Protein AF-A0A7C3GYA0-F1 (afdb_monomer_lite)

Radius of gyration: 95.68 Å; chains: 1; bounding box: 170×46×272 Å

Secondary structure (DSSP, 8-state):
-PPPPP-B-TTSPBP-SS-SSS-TTT-S-TTPPTT--B-TTSPBP-SS-SSS-TTT-S-TT--TTSPB-TTSPBP-SS-SSS-TTT-S-TTPPTT--B-TTSPBP-SS-SSS-TTT-S-TTPPTT--B-TTSPBP-SS-SSS-TTT-S-TTPPTT--B-TTSPBP-SS-SSS-TTT-S-TTPPTT--B-TTSPBP-SS-SSS-TTT-S-TTPPTT--B-TTSPBP-SS-SSS-TTT-S-TTPPTTS-B-TTSPBP-SS-SSS-TTT-S-TTPPTT--B-TTSPBP-SS-SSS-TTT-S-TTPPTT--B-TTSPBP-SS-SSS-TTT-S-TT--TT----TTSPPP-SS-SSS-TTT-S-TT--TTS-B-TTSPBP-SS-SSS-TTT-S-TT--TTS-B-TTSPBPPPPEEETT--B-TTS-PBPHHHHHHHHHHHHHHHT-TT--EEEEE---SSS-HHHHHHHHHHHHHHHHHHHHHTT--TTTEEEEE-TTSS-SS-TTSHHHHHHHS-EEEEE--

pLDDT: mean 86.92, std 6.88, range [39.22, 95.94]

Structure (mmCIF, N/CA/C/O backbone):
data_AF-A0A7C3GYA0-F1
#
_entry.id   AF-A0A7C3GYA0-F1
#
loop_
_atom_site.group_PDB
_atom_site.id
_atom_site.type_symbol
_atom_site.label_atom_id
_atom_site.label_alt_id
_atom_site.label_comp_id
_atom_site.label_asym_id
_atom_site.label_entity_id
_atom_site.label_seq_id
_atom_site.pdbx_PDB_ins_code
_atom_site.Cartn_x
_atom_site.Cartn_y
_atom_site.Cartn_z
_atom_site.occupancy
_atom_site.B_iso_or_equiv
_atom_site.auth_seq_id
_atom_site.auth_comp_id
_atom_site.auth_asym_id
_atom_site.auth_atom_id
_atom_site.pdbx_PDB_model_num
ATOM 1 N N . MET A 1 1 ? -95.345 17.953 153.639 1.00 39.22 1 MET A N 1
ATOM 2 C CA . MET A 1 1 ? -95.353 17.148 152.401 1.00 39.22 1 MET A CA 1
ATOM 3 C C . MET A 1 1 ? -94.474 15.939 152.676 1.00 39.22 1 MET A C 1
ATOM 5 O O . MET A 1 1 ? -93.405 16.115 153.238 1.00 39.22 1 MET A O 1
ATOM 9 N N . THR A 1 2 ? -95.027 14.746 152.496 1.00 40.94 2 THR A N 1
ATOM 10 C CA . THR A 1 2 ? -94.590 13.442 153.037 1.00 40.94 2 THR A CA 1
ATOM 11 C C . THR A 1 2 ? -93.128 13.073 152.721 1.00 40.94 2 THR A C 1
ATOM 13 O O . THR A 1 2 ? -92.756 13.173 151.554 1.00 40.94 2 THR A O 1
ATOM 16 N N . PRO A 1 3 ? -92.308 12.620 153.697 1.00 47.47 3 PRO A N 1
ATOM 17 C CA . PRO A 1 3 ? -90.953 12.137 153.436 1.00 47.47 3 PRO A CA 1
ATOM 18 C C . PRO A 1 3 ? -90.963 10.678 152.952 1.00 47.47 3 PRO A C 1
ATOM 20 O O . PRO A 1 3 ? -91.630 9.827 153.540 1.00 47.47 3 PRO A O 1
ATOM 23 N N . VAL A 1 4 ? -90.221 10.417 151.873 1.00 52.12 4 VAL A N 1
ATOM 24 C CA . VAL A 1 4 ? -89.921 9.082 151.333 1.00 52.12 4 VAL A CA 1
ATOM 25 C C . VAL A 1 4 ? -88.913 8.421 152.277 1.00 52.12 4 VAL A C 1
ATOM 27 O O . VAL A 1 4 ? -87.860 8.996 152.543 1.00 52.12 4 VAL A O 1
ATOM 30 N N . GLY A 1 5 ? -89.260 7.267 152.850 1.00 48.97 5 GLY A N 1
ATOM 31 C CA . GLY A 1 5 ? -88.381 6.535 153.764 1.00 48.97 5 GLY A CA 1
ATOM 32 C C . GLY A 1 5 ? -87.202 5.923 153.011 1.00 48.97 5 GLY A C 1
ATOM 33 O O . GLY A 1 5 ? -87.425 5.212 152.033 1.00 48.97 5 GLY A O 1
ATOM 34 N N . SER A 1 6 ? -85.968 6.194 153.446 1.00 57.19 6 SER A N 1
ATOM 35 C CA . SER A 1 6 ? -84.802 5.474 152.933 1.00 57.19 6 SER A CA 1
ATOM 36 C C . SER A 1 6 ? -84.812 4.039 153.462 1.00 57.19 6 SER A C 1
ATOM 38 O O . SER A 1 6 ? -85.074 3.794 154.644 1.00 57.19 6 SER A O 1
ATOM 40 N N . VAL A 1 7 ? -84.569 3.091 152.556 1.00 60.12 7 VAL A N 1
ATOM 41 C CA . VAL A 1 7 ? -84.383 1.674 152.874 1.00 60.12 7 VAL A CA 1
ATOM 42 C C . VAL A 1 7 ? -82.932 1.531 153.312 1.00 60.12 7 VAL A C 1
ATOM 44 O O . VAL A 1 7 ? -82.023 1.559 152.493 1.00 60.12 7 VAL A O 1
ATOM 47 N N . VAL A 1 8 ? -82.721 1.493 154.621 1.00 63.50 8 VAL A N 1
ATOM 48 C CA . VAL A 1 8 ? -81.416 1.230 155.235 1.00 63.50 8 VAL A CA 1
ATOM 49 C C . VAL A 1 8 ? -81.397 -0.197 155.765 1.00 63.50 8 VAL A C 1
ATOM 51 O O . VAL A 1 8 ? -82.449 -0.737 156.126 1.00 63.50 8 VAL A O 1
ATOM 54 N N . ASP A 1 9 ? -80.219 -0.813 155.804 1.00 64.31 9 ASP A N 1
ATOM 55 C CA . ASP A 1 9 ? -80.052 -2.140 156.392 1.00 64.31 9 ASP A CA 1
ATOM 56 C C . ASP A 1 9 ? -80.355 -2.143 157.909 1.00 64.31 9 ASP A C 1
ATOM 58 O O . ASP A 1 9 ? -80.617 -1.107 158.528 1.00 64.31 9 ASP A O 1
ATOM 62 N N . ALA A 1 10 ? -80.334 -3.321 158.544 1.00 61.09 10 ALA A N 1
ATOM 63 C CA . ALA A 1 10 ? -80.715 -3.494 159.952 1.00 61.09 10 ALA A CA 1
ATOM 64 C C . ALA A 1 10 ? -79.855 -2.696 160.963 1.00 61.09 10 ALA A C 1
ATOM 66 O O . ALA A 1 10 ? -80.179 -2.685 162.154 1.00 61.09 10 ALA A O 1
ATOM 67 N N . ILE A 1 11 ? -78.780 -2.040 160.510 1.00 62.00 11 ILE A N 1
ATOM 68 C CA . ILE A 1 11 ? -77.845 -1.246 161.317 1.00 62.00 11 ILE A CA 1
ATOM 69 C C . ILE A 1 11 ? -77.802 0.230 160.861 1.00 62.00 11 ILE A C 1
ATOM 71 O O . ILE A 1 11 ? -77.197 1.060 161.541 1.00 62.00 11 ILE A O 1
ATOM 75 N N . GLY A 1 12 ? -78.513 0.585 159.783 1.00 57.81 12 GLY A N 1
ATOM 76 C CA . GLY A 1 12 ? -78.711 1.958 159.321 1.00 57.81 12 GLY A CA 1
ATOM 77 C C . GLY A 1 12 ? -77.831 2.409 158.146 1.00 57.81 12 GLY A C 1
ATOM 78 O O . GLY A 1 12 ? -77.773 3.616 157.909 1.00 57.81 12 GLY A O 1
ATOM 79 N N . CYS A 1 13 ? -77.162 1.503 157.420 1.00 68.00 13 CYS A N 1
ATOM 80 C CA . CYS A 1 13 ? -76.333 1.826 156.245 1.00 68.00 13 CYS A CA 1
ATOM 81 C C . CYS A 1 13 ? -77.108 1.699 154.915 1.00 68.00 13 CYS A C 1
ATOM 83 O O . CYS A 1 13 ? -78.052 0.914 154.810 1.00 68.00 13 CYS A O 1
ATOM 85 N N . GLU A 1 14 ? -76.736 2.510 153.912 1.00 74.94 14 GLU A N 1
ATOM 86 C CA . GLU A 1 14 ? -77.296 2.444 152.548 1.00 74.94 14 GLU A CA 1
ATOM 87 C C . GLU A 1 14 ? -76.790 1.182 151.829 1.00 74.94 14 GLU A C 1
ATOM 89 O O . GLU A 1 14 ? -75.625 0.819 151.988 1.00 74.94 14 GLU A O 1
ATOM 94 N N . LEU A 1 15 ? -77.674 0.512 151.084 1.00 77.06 15 LEU A N 1
ATOM 95 C CA . LEU A 1 15 ? -77.364 -0.724 150.360 1.00 77.06 15 LEU A CA 1
ATOM 96 C C . LEU A 1 15 ? -76.560 -0.436 149.081 1.00 77.06 15 LEU A C 1
ATOM 98 O O . LEU A 1 15 ? -76.790 0.572 148.409 1.00 77.06 15 LEU A O 1
ATOM 102 N N . ASP A 1 16 ? -75.630 -1.340 148.796 1.00 81.12 16 ASP A N 1
ATOM 103 C CA . ASP A 1 16 ? -74.846 -1.473 147.566 1.00 81.12 16 ASP A CA 1
ATOM 104 C C . ASP A 1 16 ? -74.993 -2.949 147.154 1.00 81.12 16 ASP A C 1
ATOM 106 O O . ASP A 1 16 ? -74.522 -3.856 147.853 1.00 81.12 16 ASP A O 1
ATOM 110 N N . SER A 1 17 ? -75.816 -3.190 146.136 1.00 83.88 17 SER A N 1
ATOM 111 C CA . SER A 1 17 ? -76.341 -4.507 145.782 1.00 83.88 17 SER A CA 1
ATOM 112 C C . SER A 1 17 ? -75.333 -5.339 144.995 1.00 83.88 17 SER A C 1
ATOM 114 O O . SER A 1 17 ? -75.202 -6.540 145.262 1.00 83.88 17 SER A O 1
ATOM 116 N N . ASP A 1 18 ? -74.599 -4.734 144.067 1.00 77.81 18 ASP A N 1
ATOM 117 C CA . ASP A 1 18 ? -73.595 -5.412 143.242 1.00 77.81 18 ASP A CA 1
ATOM 118 C C . ASP A 1 18 ? -72.164 -5.280 143.799 1.00 77.81 18 ASP A C 1
ATOM 120 O O . ASP A 1 18 ? -71.274 -6.035 143.397 1.00 77.81 18 ASP A O 1
ATOM 124 N N . HIS A 1 19 ? -71.996 -4.496 144.870 1.00 82.50 19 HIS A N 1
ATOM 125 C CA . HIS A 1 19 ? -70.754 -4.313 145.621 1.00 82.50 19 HIS A CA 1
ATOM 126 C C . HIS A 1 19 ? -69.644 -3.675 144.779 1.00 82.50 19 HIS A C 1
ATOM 128 O O . HIS A 1 19 ? -68.459 -3.949 145.015 1.00 82.50 19 HIS A O 1
ATOM 134 N N . ASP A 1 20 ? -70.013 -2.836 143.812 1.00 77.75 20 ASP A N 1
ATOM 135 C CA . ASP A 1 20 ? -69.077 -2.079 142.980 1.00 77.75 20 ASP A CA 1
ATOM 136 C C . ASP A 1 20 ? -68.497 -0.843 143.711 1.00 77.75 20 ASP A C 1
ATOM 138 O O . ASP A 1 20 ? -67.542 -0.205 143.254 1.00 77.75 20 ASP A O 1
ATOM 142 N N . GLY A 1 21 ? -69.013 -0.547 144.911 1.00 81.38 21 GLY A N 1
ATOM 143 C CA . GLY A 1 21 ? -68.607 0.574 145.749 1.00 81.38 21 GLY A CA 1
ATOM 144 C C . GLY A 1 21 ? -69.458 1.834 145.562 1.00 81.38 21 GLY A C 1
ATOM 145 O O . GLY A 1 21 ? -69.169 2.855 146.207 1.00 81.38 21 GLY A O 1
ATOM 146 N N . VAL A 1 22 ? -70.498 1.788 144.727 1.00 83.25 22 VAL A N 1
ATOM 147 C CA . VAL A 1 22 ? -71.489 2.839 144.502 1.00 83.25 22 VAL A CA 1
ATOM 148 C C . VAL A 1 22 ? -72.838 2.380 145.058 1.00 83.25 22 VAL A C 1
ATOM 150 O O . VAL A 1 22 ? -73.457 1.436 144.605 1.00 83.25 22 VAL A O 1
ATOM 153 N N . VAL A 1 23 ? -73.348 3.091 146.067 1.00 84.31 23 VAL A N 1
ATOM 154 C CA . VAL A 1 23 ? -74.652 2.752 146.667 1.00 84.31 23 VAL A CA 1
ATOM 155 C C . VAL A 1 23 ? -75.785 2.808 145.635 1.00 84.31 23 VAL A C 1
ATOM 157 O O . VAL A 1 23 ? -75.855 3.765 144.858 1.00 84.31 23 VAL A O 1
ATOM 160 N N . ASP A 1 24 ? -76.747 1.885 145.731 1.00 82.06 24 ASP A N 1
ATOM 161 C CA . ASP A 1 24 ? -77.807 1.628 144.733 1.00 82.06 24 ASP A CA 1
ATOM 162 C C . ASP A 1 24 ? -78.558 2.884 144.257 1.00 82.06 24 ASP A C 1
ATOM 164 O O . ASP A 1 24 ? -79.064 2.965 143.142 1.00 82.06 24 ASP A O 1
ATOM 168 N N . ARG A 1 25 ? -78.695 3.900 145.119 1.00 82.06 25 ARG A N 1
ATOM 169 C CA . ARG A 1 25 ? -79.402 5.148 144.770 1.00 82.06 25 ARG A CA 1
ATOM 170 C C . ARG A 1 25 ? -78.612 6.082 143.846 1.00 82.06 25 ARG A C 1
ATOM 172 O O . ARG A 1 25 ? -79.187 7.048 143.342 1.00 82.06 25 ARG A O 1
ATOM 179 N N . LEU A 1 26 ? -77.297 5.903 143.752 1.00 80.69 26 LEU A N 1
ATOM 180 C CA . LEU A 1 26 ? -76.388 6.671 142.895 1.00 80.69 26 LEU A CA 1
ATOM 181 C C . LEU A 1 26 ? -75.861 5.843 141.726 1.00 80.69 26 LEU A C 1
ATOM 183 O O . LEU A 1 26 ? -75.357 6.436 140.771 1.00 80.69 26 LEU A O 1
ATOM 187 N N . ASP A 1 27 ? -75.999 4.528 141.815 1.00 82.50 27 ASP A N 1
ATOM 188 C CA . ASP A 1 27 ? -75.565 3.595 140.801 1.00 82.50 27 ASP A CA 1
ATOM 189 C C . ASP A 1 27 ? -76.513 3.602 139.586 1.00 82.50 27 ASP A C 1
ATOM 191 O O . ASP A 1 27 ? -77.741 3.515 139.700 1.00 82.50 27 ASP A O 1
ATOM 195 N N . GLN A 1 28 ? -75.932 3.819 138.406 1.00 86.69 28 GLN A N 1
ATOM 196 C CA . GLN A 1 28 ? -76.611 3.810 137.108 1.00 86.69 28 GLN A CA 1
ATOM 197 C C . GLN A 1 28 ? -76.416 2.483 136.366 1.00 86.69 28 GLN A C 1
ATOM 199 O O . GLN A 1 28 ? -77.082 2.269 135.350 1.00 86.69 28 GLN A O 1
ATOM 204 N N . CYS A 1 29 ? -75.552 1.610 136.878 1.00 82.81 29 CYS A N 1
ATOM 205 C CA . CYS A 1 29 ? -75.216 0.305 136.342 1.00 82.81 29 CYS A CA 1
ATOM 206 C C . CYS A 1 29 ? -75.352 -0.770 137.446 1.00 82.81 29 CYS A C 1
ATOM 208 O O . CYS A 1 29 ? -74.366 -1.389 137.810 1.00 82.81 29 CYS A O 1
ATOM 210 N N . PRO A 1 30 ? -76.590 -1.067 137.900 1.00 78.19 30 PRO A N 1
ATOM 211 C CA . PRO A 1 30 ? -76.888 -1.884 139.093 1.00 78.19 30 PRO A CA 1
ATOM 212 C C . PRO A 1 30 ? -76.567 -3.386 138.992 1.00 78.19 30 PRO A C 1
ATOM 214 O O . PRO A 1 30 ? -77.012 -4.177 139.827 1.00 78.19 30 PRO A O 1
ATOM 217 N N . GLU A 1 31 ? -75.893 -3.804 137.923 1.00 82.44 31 GLU A N 1
ATOM 218 C CA . GLU A 1 31 ? -75.499 -5.192 137.671 1.00 82.44 31 GLU A CA 1
ATOM 219 C C . GLU A 1 31 ? -74.035 -5.264 137.215 1.00 82.44 31 GLU A C 1
ATOM 221 O O . GLU A 1 31 ? -73.689 -6.047 136.324 1.00 82.44 31 GLU A O 1
ATOM 226 N N . THR A 1 32 ? -73.166 -4.435 137.789 1.00 80.88 32 THR A N 1
ATOM 227 C CA . THR A 1 32 ? -71.765 -4.398 137.383 1.00 80.88 32 THR A CA 1
ATOM 228 C C . THR A 1 32 ? -71.003 -5.611 137.906 1.00 80.88 32 THR A C 1
ATOM 230 O O . THR A 1 32 ? -71.251 -6.138 138.996 1.00 80.88 32 THR A O 1
ATOM 233 N N . ALA A 1 33 ? -70.091 -6.136 137.081 1.00 76.81 33 ALA A N 1
ATOM 234 C CA . ALA A 1 33 ? -69.331 -7.317 137.441 1.00 76.81 33 ALA A CA 1
ATOM 235 C C . ALA A 1 33 ? -68.474 -7.038 138.683 1.00 76.81 33 ALA A C 1
ATOM 237 O O . ALA A 1 33 ? -67.756 -6.042 138.774 1.00 76.81 33 ALA A O 1
ATOM 238 N N . LYS A 1 34 ? -68.527 -7.963 139.645 1.00 69.06 34 LYS A N 1
ATOM 239 C CA . LYS A 1 34 ? -67.752 -7.876 140.882 1.00 69.06 34 LYS A CA 1
ATOM 240 C C . LYS A 1 34 ? -66.260 -7.680 140.570 1.00 69.06 34 LYS A C 1
ATOM 242 O O . LYS A 1 34 ? -65.686 -8.487 139.842 1.00 69.06 34 LYS A O 1
ATOM 247 N N . ASP A 1 35 ? -65.657 -6.654 141.174 1.00 71.94 35 ASP A N 1
ATOM 248 C CA . ASP A 1 35 ? -64.262 -6.210 140.994 1.00 71.94 35 ASP A CA 1
ATOM 249 C C . ASP A 1 35 ? -63.952 -5.457 139.674 1.00 71.94 35 ASP A C 1
ATOM 251 O O . ASP A 1 35 ? -62.779 -5.206 139.380 1.00 71.94 35 ASP A O 1
ATOM 255 N N . ALA A 1 36 ? -64.960 -5.058 138.888 1.00 75.69 36 ALA A N 1
ATOM 256 C CA . ALA A 1 36 ? -64.745 -4.221 137.708 1.00 75.69 36 ALA A CA 1
ATOM 257 C C . ALA A 1 36 ? -64.324 -2.785 138.076 1.00 75.69 36 ALA A C 1
ATOM 259 O O . ALA A 1 36 ? -64.724 -2.224 139.099 1.00 75.69 36 ALA A O 1
ATOM 260 N N . TYR A 1 37 ? -63.498 -2.166 137.225 1.00 81.50 37 TYR A N 1
ATOM 261 C CA . TYR A 1 37 ? -63.149 -0.755 137.373 1.00 81.50 37 TYR A CA 1
ATOM 262 C C . TYR A 1 37 ? -64.281 0.111 136.832 1.00 81.50 37 TYR A C 1
ATOM 264 O O . TYR A 1 37 ? -64.432 0.270 135.619 1.00 81.50 37 TYR A O 1
ATOM 272 N N . VAL A 1 38 ? -65.046 0.679 137.758 1.00 82.81 38 VAL A N 1
ATOM 273 C CA . VAL A 1 38 ? -66.218 1.496 137.456 1.00 82.81 38 VAL A CA 1
ATOM 274 C C . VAL A 1 38 ? -65.944 2.992 137.561 1.00 82.81 38 VAL A C 1
ATOM 276 O O . VAL A 1 38 ? -65.070 3.453 138.306 1.00 82.81 38 VAL A O 1
ATOM 279 N N . ASP A 1 39 ? -66.698 3.778 136.798 1.00 82.88 39 ASP A N 1
ATOM 280 C CA . ASP A 1 39 ? -66.742 5.225 136.947 1.00 82.88 39 ASP A CA 1
ATOM 281 C C . ASP A 1 39 ? -67.539 5.642 138.203 1.00 82.88 39 ASP A C 1
ATOM 283 O O . ASP A 1 39 ? -68.047 4.832 138.973 1.00 82.88 39 ASP A O 1
ATOM 287 N N . ARG A 1 40 ? -67.673 6.953 138.447 1.00 83.31 40 ARG A N 1
ATOM 288 C CA . ARG A 1 40 ? -68.395 7.465 139.634 1.00 83.31 40 ARG A CA 1
ATOM 289 C C . ARG A 1 40 ? -69.898 7.148 139.655 1.00 83.31 40 ARG A C 1
ATOM 291 O O . ARG A 1 40 ? -70.563 7.542 140.613 1.00 83.31 40 ARG A O 1
ATOM 298 N N . ARG A 1 41 ? -70.437 6.568 138.585 1.00 85.44 41 ARG A N 1
ATOM 299 C CA . ARG A 1 41 ? -71.841 6.187 138.419 1.00 85.44 41 ARG A CA 1
ATOM 300 C C . ARG A 1 41 ? -72.024 4.668 138.467 1.00 85.44 41 ARG A C 1
ATOM 302 O O . ARG A 1 41 ? -73.143 4.243 138.226 1.00 85.44 41 ARG A O 1
ATOM 309 N N . GLY A 1 42 ? -70.962 3.908 138.737 1.00 83.19 42 GLY A N 1
ATOM 310 C CA . GLY A 1 42 ? -70.987 2.449 138.811 1.00 83.19 42 GLY A CA 1
ATOM 311 C C . GLY A 1 42 ? -70.799 1.737 137.470 1.00 83.19 42 GLY A C 1
ATOM 312 O O . GLY A 1 42 ? -70.854 0.524 137.404 1.00 83.19 42 GLY A O 1
ATOM 313 N N . CYS A 1 43 ? -70.533 2.446 136.364 1.00 84.38 43 CYS A N 1
ATOM 314 C CA . CYS A 1 43 ? -70.435 1.808 135.042 1.00 84.38 43 CYS A CA 1
ATOM 315 C C . CYS A 1 43 ? -68.992 1.455 134.657 1.00 84.38 43 CYS A C 1
ATOM 317 O O . CYS A 1 43 ? -68.088 2.271 134.859 1.00 84.38 43 CYS A O 1
ATOM 319 N N . GLU A 1 44 ? -68.782 0.278 134.054 1.00 85.81 44 GLU A N 1
ATOM 320 C CA . GLU A 1 44 ? -67.466 -0.149 133.560 1.00 85.81 44 GLU A CA 1
ATOM 321 C C . GLU A 1 44 ? -66.888 0.831 132.535 1.00 85.81 44 GLU A C 1
ATOM 323 O O . GLU A 1 44 ? -67.595 1.388 131.693 1.00 85.81 44 GLU A O 1
ATOM 328 N N . LEU A 1 45 ? -65.577 1.045 132.626 1.00 86.25 45 LEU A N 1
ATOM 329 C CA . LEU A 1 45 ? -64.858 1.910 131.702 1.00 86.25 45 LEU A CA 1
ATOM 330 C C . LEU A 1 45 ? -64.671 1.223 130.342 1.00 86.25 45 LEU A C 1
ATOM 332 O O . LEU A 1 45 ? -64.407 0.023 130.277 1.00 86.25 45 LEU A O 1
ATOM 336 N N . ASP A 1 46 ? -64.706 2.031 129.292 1.00 83.88 46 ASP A N 1
ATOM 337 C CA . ASP A 1 46 ? -64.316 1.742 127.910 1.00 83.88 46 ASP A CA 1
ATOM 338 C C . ASP A 1 46 ? -63.219 2.772 127.575 1.00 83.88 46 ASP A C 1
ATOM 340 O O . ASP A 1 46 ? -63.448 3.979 127.727 1.00 83.88 46 ASP A O 1
ATOM 344 N N . PHE A 1 47 ? -61.982 2.314 127.338 1.00 87.25 47 PHE A N 1
ATOM 345 C CA . PHE A 1 47 ? -60.822 3.213 127.268 1.00 87.25 47 PHE A CA 1
ATOM 346 C C . PHE A 1 47 ? -60.572 3.801 125.884 1.00 87.25 47 PHE A C 1
ATOM 348 O O . PHE A 1 47 ? -60.121 4.949 125.820 1.00 87.25 47 PHE A O 1
ATOM 355 N N . ASP A 1 48 ? -60.811 3.043 124.823 1.00 81.69 48 ASP A N 1
ATOM 356 C CA . ASP A 1 48 ? -60.645 3.481 123.437 1.00 81.69 48 ASP A CA 1
ATOM 357 C C . ASP A 1 48 ? -61.967 3.922 122.791 1.00 81.69 48 ASP A C 1
ATOM 359 O O . ASP A 1 48 ? -61.942 4.590 121.758 1.00 81.69 48 ASP A O 1
ATOM 363 N N . GLY A 1 49 ? -63.099 3.715 123.469 1.00 84.94 49 GLY A N 1
ATOM 364 C CA . GLY A 1 49 ? -64.392 4.277 123.090 1.00 84.94 49 GLY A CA 1
ATOM 365 C C . GLY A 1 49 ? -65.068 3.518 121.954 1.00 84.94 49 GLY A C 1
ATOM 366 O O . GLY A 1 49 ? -65.978 4.063 121.322 1.00 84.94 49 GLY A O 1
ATOM 367 N N . ASP A 1 50 ? -64.633 2.286 121.686 1.00 82.69 50 ASP A N 1
ATOM 368 C CA . ASP A 1 50 ? -65.117 1.452 120.586 1.00 82.69 50 ASP A CA 1
ATOM 369 C C . ASP A 1 50 ? -66.483 0.793 120.876 1.00 82.69 50 ASP A C 1
ATOM 371 O O . ASP A 1 50 ? -67.119 0.190 120.002 1.00 82.69 50 ASP A O 1
ATOM 375 N N . GLY A 1 51 ? -66.989 0.981 122.100 1.00 85.50 51 GLY A N 1
ATOM 376 C CA . GLY A 1 51 ? -68.258 0.455 122.576 1.00 85.50 51 GLY A CA 1
ATOM 377 C C . GLY A 1 51 ? -68.153 -0.906 123.263 1.00 85.50 51 GLY A C 1
ATOM 378 O O . GLY A 1 51 ? -69.192 -1.440 123.676 1.00 85.50 51 GLY A O 1
ATOM 379 N N . VAL A 1 52 ? -66.951 -1.464 123.417 1.00 86.50 52 VAL A N 1
ATOM 380 C CA . VAL A 1 52 ? -66.659 -2.678 124.179 1.00 86.50 52 VAL A CA 1
ATOM 381 C C . VAL A 1 52 ? -65.967 -2.286 125.483 1.00 86.50 52 VAL A C 1
ATOM 383 O O . VAL A 1 52 ? -64.902 -1.691 125.527 1.00 86.50 52 VAL A O 1
ATOM 386 N N . VAL A 1 53 ? -66.592 -2.625 126.612 1.00 86.06 53 VAL A N 1
ATOM 387 C CA . VAL A 1 53 ? -66.003 -2.327 127.925 1.00 86.06 53 VAL A CA 1
ATOM 388 C C . VAL A 1 53 ? -64.681 -3.072 128.106 1.00 86.06 53 VAL A C 1
ATOM 390 O O . VAL A 1 53 ? -64.544 -4.228 127.704 1.00 86.06 53 VAL A O 1
ATOM 393 N N . ASN A 1 54 ? -63.734 -2.450 128.808 1.00 83.12 54 ASN A N 1
ATOM 394 C CA . ASN A 1 54 ? -62.359 -2.943 128.959 1.00 83.12 54 ASN A CA 1
ATOM 395 C C . ASN A 1 54 ? -62.246 -4.384 129.497 1.00 83.12 54 ASN A C 1
ATOM 397 O O . ASN A 1 54 ? -61.229 -5.045 129.310 1.00 83.12 54 ASN A O 1
ATOM 401 N N . SER A 1 55 ? -63.249 -4.870 130.237 1.00 81.88 55 SER A N 1
ATOM 402 C CA . SER A 1 55 ? -63.267 -6.242 130.762 1.00 81.88 55 SER A CA 1
ATOM 403 C C . SER A 1 55 ? -63.527 -7.303 129.681 1.00 81.88 55 SER A C 1
ATOM 405 O O . SER A 1 55 ? -63.201 -8.477 129.880 1.00 81.88 55 SER A O 1
ATOM 407 N N . GLN A 1 56 ? -64.116 -6.899 128.554 1.00 84.38 56 GLN A N 1
ATOM 408 C CA . GLN A 1 56 ? -64.500 -7.745 127.419 1.00 84.38 56 GLN A CA 1
ATOM 409 C C . GLN A 1 56 ? -63.691 -7.439 126.156 1.00 84.38 56 GLN A C 1
ATOM 411 O O . GLN A 1 56 ? -63.700 -8.239 125.219 1.00 84.38 56 GLN A O 1
ATOM 416 N N . ASP A 1 57 ? -62.982 -6.319 126.159 1.00 86.75 57 ASP A N 1
ATOM 417 C CA . ASP A 1 57 ? -62.170 -5.856 125.054 1.00 86.75 57 ASP A CA 1
ATOM 418 C C . ASP A 1 57 ? -60.798 -6.563 125.011 1.00 86.75 57 ASP A C 1
ATOM 420 O O . ASP A 1 57 ? -60.008 -6.552 125.961 1.00 86.75 57 ASP A O 1
ATOM 424 N N . LEU A 1 58 ? -60.532 -7.246 123.895 1.00 89.75 58 LEU A N 1
ATOM 425 C CA . LEU A 1 58 ? -59.263 -7.920 123.604 1.00 89.75 58 LEU A CA 1
ATOM 426 C C . LEU A 1 58 ? -58.293 -7.036 122.813 1.00 89.75 58 LEU A C 1
ATOM 428 O O . LEU A 1 58 ? -57.124 -7.408 122.660 1.00 89.75 58 LEU A O 1
ATOM 432 N N . CYS A 1 59 ? -58.768 -5.902 122.315 1.00 86.75 59 CYS A N 1
ATOM 433 C CA . CYS A 1 59 ? -58.073 -4.976 121.444 1.00 86.75 59 CYS A CA 1
ATOM 434 C C . CYS A 1 59 ? -58.182 -3.539 122.002 1.00 86.75 59 CYS A C 1
ATOM 436 O O . CYS A 1 59 ? -58.686 -2.673 121.303 1.00 86.75 59 CYS A O 1
ATOM 438 N N . PRO A 1 60 ? -57.569 -3.257 123.177 1.00 81.62 60 PRO A N 1
ATOM 439 C CA . PRO A 1 60 ? -57.774 -2.044 123.999 1.00 81.62 60 PRO A CA 1
ATOM 440 C C . PRO A 1 60 ? -57.278 -0.712 123.413 1.00 81.62 60 PRO A C 1
ATOM 442 O O . PRO A 1 60 ? -57.091 0.271 124.141 1.00 81.62 60 PRO A O 1
ATOM 445 N N . HIS A 1 61 ? -56.924 -0.713 122.131 1.00 84.38 61 HIS A N 1
ATOM 446 C CA . HIS A 1 61 ? -56.333 0.395 121.390 1.00 84.38 61 HIS A CA 1
ATOM 447 C C . HIS A 1 61 ? -56.876 0.460 119.953 1.00 84.38 61 HIS A C 1
ATOM 449 O O . HIS A 1 61 ? -56.118 0.812 119.042 1.00 84.38 61 HIS A O 1
ATOM 455 N N . SER A 1 62 ? -58.127 0.066 119.728 1.00 82.62 62 SER A N 1
ATOM 456 C CA . SER A 1 62 ? -58.759 0.189 118.416 1.00 82.62 62 SER A CA 1
ATOM 457 C C . SER A 1 62 ? -59.014 1.666 118.068 1.00 82.62 62 SER A C 1
ATOM 459 O O . SER A 1 62 ? -59.031 2.544 118.938 1.00 82.62 62 SER A O 1
ATOM 461 N N . ASP A 1 63 ? -59.109 1.995 116.775 1.00 80.31 63 ASP A N 1
ATOM 462 C CA . ASP A 1 63 ? -59.506 3.349 116.374 1.00 80.31 63 ASP A CA 1
ATOM 463 C C . ASP A 1 63 ? -60.980 3.596 116.753 1.00 80.31 63 ASP A C 1
ATOM 465 O O . ASP A 1 63 ? -61.856 2.856 116.314 1.00 80.31 63 ASP A O 1
ATOM 469 N N . GLU A 1 64 ? -61.265 4.669 117.509 1.00 73.62 64 GLU A N 1
ATOM 470 C CA . GLU A 1 64 ? -62.613 5.048 118.000 1.00 73.62 64 GLU A CA 1
ATOM 471 C C . GLU A 1 64 ? -63.673 5.121 116.874 1.00 73.62 64 GLU A C 1
ATOM 473 O O . GLU A 1 64 ? -64.879 5.044 117.117 1.00 73.62 64 GLU A O 1
ATOM 478 N N . THR A 1 65 ? -63.251 5.294 115.615 1.00 77.38 65 THR A N 1
ATOM 479 C CA . THR A 1 65 ? -64.145 5.355 114.448 1.00 77.38 65 THR A CA 1
ATOM 480 C C . THR A 1 65 ? -64.208 4.066 113.631 1.00 77.38 65 THR A C 1
ATOM 482 O O . THR A 1 65 ? -65.070 3.947 112.748 1.00 77.38 65 THR A O 1
ATOM 485 N N . ALA A 1 66 ? -63.321 3.108 113.893 1.00 81.38 66 ALA A N 1
ATOM 486 C CA . ALA A 1 66 ? -63.308 1.833 113.204 1.00 81.38 66 ALA A CA 1
ATOM 487 C C . ALA A 1 66 ? -64.488 0.962 113.642 1.00 81.38 66 ALA A C 1
ATOM 489 O O . ALA A 1 66 ? -65.008 1.035 114.754 1.00 81.38 66 ALA A O 1
ATOM 490 N N . LYS A 1 67 ? -64.942 0.107 112.724 1.00 86.00 67 LYS A N 1
ATOM 491 C CA . LYS A 1 67 ? -65.891 -0.939 113.089 1.00 86.00 67 LYS A CA 1
ATOM 492 C C . LYS A 1 67 ? -65.110 -2.062 113.743 1.00 86.00 67 LYS A C 1
ATOM 494 O O . LYS A 1 67 ? -64.253 -2.661 113.095 1.00 86.00 67 LYS A O 1
ATOM 499 N N . VAL A 1 68 ? -65.464 -2.358 114.982 1.00 86.56 68 VAL A N 1
ATOM 500 C CA . VAL A 1 68 ? -64.890 -3.458 115.748 1.00 86.56 68 VAL A CA 1
ATOM 501 C C . VAL A 1 68 ? -65.843 -4.651 115.816 1.00 86.56 68 VAL A C 1
ATOM 503 O O . VAL A 1 68 ? -67.065 -4.521 115.667 1.00 86.56 68 VAL A O 1
ATOM 506 N N . ASP A 1 69 ? -65.285 -5.847 115.991 1.00 87.31 69 ASP A N 1
ATOM 507 C CA . ASP A 1 69 ? -66.048 -7.043 116.322 1.00 87.31 69 ASP A CA 1
ATOM 508 C C . ASP A 1 69 ? -66.530 -7.012 117.787 1.00 87.31 69 ASP A C 1
ATOM 510 O O . ASP A 1 69 ? -66.252 -6.093 118.551 1.00 87.31 69 ASP A O 1
ATOM 514 N N . ALA A 1 70 ? -67.267 -8.040 118.216 1.00 85.62 70 ALA A N 1
ATOM 515 C CA . ALA A 1 70 ? -67.791 -8.114 119.586 1.00 85.62 70 ALA A CA 1
ATOM 516 C C . ALA A 1 70 ? -66.707 -8.220 120.686 1.00 85.62 70 ALA A C 1
ATOM 518 O O . ALA A 1 70 ? -67.055 -8.365 121.855 1.00 85.62 70 ALA A O 1
ATOM 519 N N . ARG A 1 71 ? -65.420 -8.234 120.320 1.00 88.19 71 ARG A N 1
ATOM 520 C CA . ARG A 1 71 ? -64.260 -8.324 121.214 1.00 88.19 71 ARG A CA 1
ATOM 521 C C . ARG A 1 71 ? -63.379 -7.068 121.131 1.00 88.19 71 ARG A C 1
ATOM 523 O O . ARG A 1 71 ? -62.268 -7.126 121.646 1.00 88.19 71 ARG A O 1
ATOM 530 N N . GLY A 1 72 ? -63.839 -6.010 120.459 1.00 85.94 72 GLY A N 1
ATOM 531 C CA . GLY A 1 72 ? -63.135 -4.729 120.310 1.00 85.94 72 GLY A CA 1
ATOM 532 C C . GLY A 1 72 ? -62.085 -4.686 119.191 1.00 85.94 72 GLY A C 1
ATOM 533 O O . GLY A 1 72 ? -61.333 -3.732 119.049 1.00 85.94 72 GLY A O 1
ATOM 534 N N . CYS A 1 73 ? -61.986 -5.722 118.347 1.00 88.50 73 CYS A N 1
ATOM 535 C CA . CYS A 1 73 ? -60.954 -5.769 117.303 1.00 88.50 73 CYS A CA 1
ATOM 536 C C . CYS A 1 73 ? -61.468 -5.263 115.951 1.00 88.50 73 CYS A C 1
ATOM 538 O O . CYS A 1 73 ? -62.533 -5.690 115.503 1.00 88.50 73 CYS A O 1
ATOM 540 N N . GLU A 1 74 ? -60.688 -4.410 115.276 1.00 89.06 74 GLU A N 1
ATOM 541 C CA . GLU A 1 74 ? -61.011 -3.893 113.939 1.00 89.06 74 GLU A CA 1
ATOM 542 C C . GLU A 1 74 ? -61.272 -5.019 112.929 1.00 89.06 74 GLU A C 1
ATOM 544 O O . GLU A 1 74 ? -60.597 -6.053 112.924 1.00 89.06 74 GLU A O 1
ATOM 549 N N . LEU A 1 75 ? -62.278 -4.811 112.079 1.00 89.56 75 LEU A N 1
ATOM 550 C CA . LEU A 1 75 ? -62.648 -5.766 111.044 1.00 89.56 75 LEU A CA 1
ATOM 551 C C . LEU A 1 75 ? -61.653 -5.747 109.877 1.00 89.56 75 LEU A C 1
ATOM 553 O O . LEU A 1 75 ? -61.144 -4.700 109.490 1.00 89.56 75 LEU A O 1
ATOM 557 N N . ASP A 1 76 ? -61.426 -6.931 109.322 1.00 86.88 76 ASP A N 1
ATOM 558 C CA . ASP A 1 76 ? -60.696 -7.188 108.082 1.00 86.88 76 ASP A CA 1
ATOM 559 C C . ASP A 1 76 ? -61.642 -8.014 107.193 1.00 86.88 76 ASP A C 1
ATOM 561 O O . ASP A 1 76 ? -61.941 -9.186 107.470 1.00 86.88 76 ASP A O 1
ATOM 565 N N . GLY A 1 77 ? -62.264 -7.329 106.235 1.00 88.50 77 GLY A N 1
ATOM 566 C CA . GLY A 1 77 ? -63.400 -7.807 105.464 1.00 88.50 77 GLY A CA 1
ATOM 567 C C . GLY A 1 77 ? -63.026 -8.826 104.396 1.00 88.50 77 GLY A C 1
ATOM 568 O O . GLY A 1 77 ? -63.796 -9.771 104.172 1.00 88.50 77 GLY A O 1
ATOM 569 N N . ASP A 1 78 ? -61.869 -8.660 103.758 1.00 85.06 78 ASP A N 1
ATOM 570 C CA . ASP A 1 78 ? -61.361 -9.548 102.711 1.00 85.06 78 ASP A CA 1
ATOM 571 C C . ASP A 1 78 ? -60.248 -10.497 103.192 1.00 85.06 78 ASP A C 1
ATOM 573 O O . ASP A 1 78 ? -59.954 -11.487 102.513 1.00 85.06 78 ASP A O 1
ATOM 577 N N . LYS A 1 79 ? -59.782 -10.312 104.434 1.00 88.50 79 LYS A N 1
ATOM 578 C CA . LYS A 1 79 ? -58.836 -11.177 105.151 1.00 88.50 79 LYS A CA 1
ATOM 579 C C . LYS A 1 79 ? -57.465 -11.221 104.502 1.00 88.50 79 LYS A C 1
ATOM 581 O O . LYS A 1 79 ? -56.782 -12.252 104.561 1.00 88.50 79 LYS A O 1
ATOM 586 N N . ASP A 1 80 ? -57.062 -10.122 103.886 1.00 85.19 80 ASP A N 1
ATOM 587 C CA . ASP A 1 80 ? -55.725 -9.967 103.329 1.00 85.19 80 ASP A CA 1
ATOM 588 C C . ASP A 1 80 ? -54.667 -9.627 104.406 1.00 85.19 80 ASP A C 1
ATOM 590 O O . ASP A 1 80 ? -53.460 -9.682 104.153 1.00 85.19 80 ASP A O 1
ATOM 594 N N . GLY A 1 81 ? -55.108 -9.380 105.647 1.00 87.00 81 GLY A N 1
ATOM 595 C CA . GLY A 1 81 ? -54.263 -9.040 106.787 1.00 87.00 81 GLY A CA 1
ATOM 596 C C . GLY A 1 81 ? -54.141 -7.536 107.045 1.00 87.00 81 GLY A C 1
ATOM 597 O O . GLY A 1 81 ? -53.432 -7.144 107.983 1.00 87.00 81 GLY A O 1
ATOM 598 N N . VAL A 1 82 ? -54.820 -6.697 106.263 1.00 89.50 82 VAL A N 1
ATOM 599 C CA . VAL A 1 82 ? -54.948 -5.255 106.452 1.00 89.50 82 VAL A CA 1
ATOM 600 C C . VAL A 1 82 ? -56.381 -4.941 106.879 1.00 89.50 82 VAL A C 1
ATOM 602 O O . VAL A 1 82 ? -57.350 -5.218 106.196 1.00 89.50 82 VAL A O 1
ATOM 605 N N . VAL A 1 83 ? -56.527 -4.334 108.056 1.00 88.75 83 VAL A N 1
ATOM 606 C CA . VAL A 1 83 ? -57.844 -3.941 108.583 1.00 88.75 83 VAL A CA 1
ATOM 607 C C . VAL A 1 83 ? -58.559 -2.958 107.647 1.00 88.75 83 VAL A C 1
ATOM 609 O O . VAL A 1 83 ? -57.921 -2.065 107.083 1.00 88.75 83 VAL A O 1
ATOM 612 N N . ASP A 1 84 ? -59.891 -3.050 107.575 1.00 86.38 84 ASP A N 1
ATOM 613 C CA . ASP A 1 84 ? -60.774 -2.265 106.692 1.00 86.38 84 ASP A CA 1
ATOM 614 C C . ASP A 1 84 ? -60.521 -0.746 106.776 1.00 86.38 84 ASP A C 1
ATOM 616 O O . ASP A 1 84 ? -60.749 0.000 105.824 1.00 86.38 84 ASP A O 1
ATOM 620 N N . SER A 1 85 ? -60.082 -0.252 107.939 1.00 85.00 85 SER A N 1
ATOM 621 C CA . SER A 1 85 ? -59.783 1.166 108.186 1.00 85.00 85 SER A CA 1
ATOM 622 C C . SER A 1 85 ? -58.541 1.665 107.428 1.00 85.00 85 SER A C 1
ATOM 624 O O . SER A 1 85 ? -58.391 2.867 107.184 1.00 85.00 85 SER A O 1
ATOM 626 N N . ARG A 1 86 ? -57.641 0.749 107.060 1.00 87.69 86 ARG A N 1
ATOM 627 C CA . ARG A 1 86 ? -56.337 1.006 106.429 1.00 87.69 86 ARG A CA 1
ATOM 628 C C . ARG A 1 86 ? -56.210 0.402 105.037 1.00 87.69 86 ARG A C 1
ATOM 630 O O . ARG A 1 86 ? -55.255 0.742 104.334 1.00 87.69 86 ARG A O 1
ATOM 637 N N . ASP A 1 87 ? -57.150 -0.448 104.665 1.00 89.06 87 ASP A N 1
ATOM 638 C CA . ASP A 1 87 ? -57.181 -1.128 103.389 1.00 89.06 87 ASP A CA 1
ATOM 639 C C . ASP A 1 87 ? -57.755 -0.225 102.276 1.00 89.06 87 ASP A C 1
ATOM 641 O O . ASP A 1 87 ? -58.848 0.344 102.365 1.00 89.06 87 ASP A O 1
ATOM 645 N N . LYS A 1 88 ? -56.961 -0.033 101.219 1.00 90.56 88 LYS A N 1
ATOM 646 C CA . LYS A 1 88 ? -57.328 0.706 100.002 1.00 90.56 88 LYS A CA 1
ATOM 647 C C . LYS A 1 88 ? -57.849 -0.208 98.896 1.00 90.56 88 LYS A C 1
ATOM 649 O O . LYS A 1 88 ? -58.389 0.305 97.911 1.00 90.56 88 LYS A O 1
ATOM 654 N N . CYS A 1 89 ? -57.701 -1.512 99.057 1.00 88.00 89 CYS A N 1
ATOM 655 C CA . CYS A 1 89 ? -58.059 -2.557 98.122 1.00 88.00 89 CYS A CA 1
ATOM 656 C C . CYS A 1 89 ? -58.993 -3.585 98.802 1.00 88.00 89 CYS A C 1
ATOM 658 O O . CYS A 1 89 ? -58.646 -4.752 98.862 1.00 88.00 89 CYS A O 1
ATOM 660 N N . PRO A 1 90 ? -60.239 -3.189 99.160 1.00 86.00 90 PRO A N 1
ATOM 661 C CA . PRO A 1 90 ? -61.183 -3.934 100.024 1.00 86.00 90 PRO A CA 1
ATOM 662 C C . PRO A 1 90 ? -61.791 -5.208 99.420 1.00 86.00 90 PRO A C 1
ATOM 664 O O . PRO A 1 90 ? -62.891 -5.641 99.782 1.00 86.00 90 PRO A O 1
ATOM 667 N N . THR A 1 91 ? -61.162 -5.738 98.381 1.00 88.38 91 THR A N 1
ATOM 668 C CA . THR A 1 91 ? -61.600 -6.920 97.642 1.00 88.38 91 THR A CA 1
ATOM 669 C C . THR A 1 91 ? -60.422 -7.817 97.273 1.00 88.38 91 THR A C 1
ATOM 671 O O . THR A 1 91 ? -60.548 -8.622 96.343 1.00 88.38 91 THR A O 1
ATOM 674 N N . THR A 1 92 ? -59.275 -7.651 97.925 1.00 85.75 92 THR A N 1
ATOM 675 C CA . THR A 1 92 ? -58.094 -8.455 97.656 1.00 85.75 92 THR A CA 1
ATOM 676 C C . THR A 1 92 ? -58.358 -9.904 98.075 1.00 85.75 92 THR A C 1
ATOM 678 O O . THR A 1 92 ? -58.875 -10.169 99.159 1.00 85.75 92 THR A O 1
ATOM 681 N N . PRO A 1 93 ? -58.100 -10.899 97.204 1.00 84.00 93 PRO A N 1
ATOM 682 C CA . PRO A 1 93 ? -58.371 -12.288 97.553 1.00 84.00 93 PRO A CA 1
ATOM 683 C C . PRO A 1 93 ? -57.546 -12.770 98.760 1.00 84.00 93 PRO A C 1
ATOM 685 O O . PRO A 1 93 ? -56.326 -12.612 98.787 1.00 84.00 93 PRO A O 1
ATOM 688 N N . GLU A 1 94 ? -58.198 -13.458 99.704 1.00 83.31 94 GLU A N 1
ATOM 689 C CA . GLU A 1 94 ? -57.553 -14.071 100.878 1.00 83.31 94 GLU A CA 1
ATOM 690 C C . GLU A 1 94 ? -56.335 -14.933 100.473 1.00 83.31 94 GLU A C 1
ATOM 692 O O . GLU A 1 94 ? -56.430 -15.829 99.625 1.00 83.31 94 GLU A O 1
ATOM 697 N N . GLY A 1 95 ? -55.184 -14.679 101.105 1.00 80.06 95 GLY A N 1
ATOM 698 C CA . GLY A 1 95 ? -53.928 -15.406 100.877 1.00 80.06 95 GLY A CA 1
ATOM 699 C C . GLY A 1 95 ? -53.007 -14.825 99.798 1.00 80.06 95 GLY A C 1
ATOM 700 O O . GLY A 1 95 ? -51.989 -15.449 99.488 1.00 80.06 95 GLY A O 1
ATOM 701 N N . ARG A 1 96 ? -53.336 -13.664 99.221 1.00 83.50 96 ARG A N 1
ATOM 702 C CA . ARG A 1 96 ? -52.423 -12.899 98.360 1.00 83.50 96 ARG A CA 1
ATOM 703 C C . ARG A 1 96 ? -51.400 -12.123 99.184 1.00 83.50 96 ARG A C 1
ATOM 705 O O . ARG A 1 96 ? -51.672 -11.729 100.313 1.00 83.50 96 ARG A O 1
ATOM 712 N N . GLU A 1 97 ? -50.210 -11.933 98.620 1.00 86.25 97 GLU A N 1
ATOM 713 C CA . GLU A 1 97 ? -49.225 -11.024 99.203 1.00 86.25 97 GLU A CA 1
ATOM 714 C C . GLU A 1 97 ? -49.619 -9.591 98.843 1.00 86.25 97 GLU A C 1
ATOM 716 O O . GLU A 1 97 ? -49.758 -9.259 97.664 1.00 86.25 97 GLU A O 1
ATOM 721 N N . VAL A 1 98 ? -49.829 -8.771 99.871 1.00 88.12 98 VAL A N 1
ATOM 722 C CA . VAL A 1 98 ? -50.291 -7.389 99.739 1.00 88.12 98 VAL A CA 1
ATOM 723 C C . VAL A 1 98 ? -49.289 -6.405 100.321 1.00 88.12 98 VAL A C 1
ATOM 725 O O . VAL A 1 98 ? -48.497 -6.730 101.213 1.00 88.12 98 VAL A O 1
ATOM 728 N N . ASP A 1 99 ? -49.317 -5.181 99.810 1.00 87.25 99 ASP A N 1
ATOM 729 C CA . ASP A 1 99 ? -48.564 -4.072 100.368 1.00 87.25 99 ASP A CA 1
ATOM 730 C C . ASP A 1 99 ? -49.187 -3.557 101.683 1.00 87.25 99 ASP A C 1
ATOM 732 O O . ASP A 1 99 ? -50.191 -4.045 102.198 1.00 87.25 99 ASP A O 1
ATOM 736 N N . SER A 1 100 ? -48.589 -2.513 102.263 1.00 87.44 100 SER A N 1
ATOM 737 C CA . SER A 1 100 ? -49.088 -1.908 103.511 1.00 87.44 100 SER A CA 1
ATOM 738 C C . SER A 1 100 ? -50.475 -1.247 103.407 1.00 87.44 100 SER A C 1
ATOM 740 O O . SER A 1 100 ? -50.934 -0.660 104.393 1.00 87.44 100 SER A O 1
ATOM 742 N N . GLN A 1 101 ? -51.080 -1.237 102.220 1.00 89.31 101 GLN A N 1
ATOM 743 C CA . GLN A 1 101 ? -52.378 -0.655 101.896 1.00 89.31 101 GLN A CA 1
ATOM 744 C C . GLN A 1 101 ? -53.399 -1.715 101.449 1.00 89.31 101 GLN A C 1
ATOM 746 O O . GLN A 1 101 ? -54.472 -1.310 101.016 1.00 89.31 101 GLN A O 1
ATOM 751 N N . GLY A 1 102 ? -53.078 -3.010 101.544 1.00 87.69 102 GLY A N 1
ATOM 752 C CA . GLY A 1 102 ? -53.978 -4.116 101.186 1.00 87.69 102 GLY A CA 1
ATOM 753 C C . GLY A 1 102 ? -54.037 -4.427 99.686 1.00 87.69 102 GLY A C 1
ATOM 754 O O . GLY A 1 102 ? -54.863 -5.205 99.224 1.00 87.69 102 GLY A O 1
ATOM 755 N N . CYS A 1 103 ? -53.170 -3.826 98.867 1.00 88.56 103 CYS A N 1
ATOM 756 C CA . CYS A 1 103 ? -53.174 -4.054 97.420 1.00 88.56 103 CYS A CA 1
ATOM 757 C C . CYS A 1 103 ? -52.159 -5.134 97.024 1.00 88.56 103 CYS A C 1
ATOM 759 O O . CYS A 1 103 ? -51.054 -5.156 97.568 1.00 88.56 103 CYS A O 1
ATOM 761 N N . GLU A 1 104 ? -52.512 -6.008 96.068 1.00 89.19 104 GLU A N 1
ATOM 762 C CA . GLU A 1 104 ? -51.576 -7.007 95.522 1.00 89.19 104 GLU A CA 1
ATOM 763 C C . GLU A 1 104 ? -50.288 -6.332 95.022 1.00 89.19 104 GLU A C 1
ATOM 765 O O . GLU A 1 104 ? -50.329 -5.244 94.441 1.00 89.19 104 GLU A O 1
ATOM 770 N N . LEU A 1 105 ? -49.150 -6.983 95.270 1.00 88.75 105 LEU A N 1
ATOM 771 C CA . LEU A 1 105 ? -47.851 -6.500 94.811 1.00 88.75 105 LEU A CA 1
ATOM 772 C C . LEU A 1 105 ? -47.764 -6.516 93.276 1.00 88.75 105 LEU A C 1
ATOM 774 O O . LEU A 1 105 ? -48.288 -7.415 92.620 1.00 88.75 105 LEU A O 1
ATOM 778 N N . ASP A 1 106 ? -47.101 -5.496 92.741 1.00 86.50 106 ASP A N 1
ATOM 779 C CA . ASP A 1 106 ? -46.748 -5.317 91.331 1.00 86.50 106 ASP A CA 1
ATOM 780 C C . ASP A 1 106 ? -45.262 -4.915 91.309 1.00 86.50 106 ASP A C 1
ATOM 782 O O . ASP A 1 106 ? -44.879 -3.783 91.639 1.00 86.50 106 ASP A O 1
ATOM 786 N N . GLY A 1 107 ? -44.405 -5.909 91.093 1.00 87.81 107 GLY A N 1
ATOM 787 C CA . GLY A 1 107 ? -42.969 -5.840 91.319 1.00 87.81 107 GLY A CA 1
ATOM 788 C C . GLY A 1 107 ? -42.232 -4.989 90.291 1.00 87.81 107 GLY A C 1
ATOM 789 O O . GLY A 1 107 ? -41.271 -4.294 90.650 1.00 87.81 107 GLY A O 1
ATOM 790 N N . ASP A 1 108 ? -42.674 -5.005 89.037 1.00 85.38 108 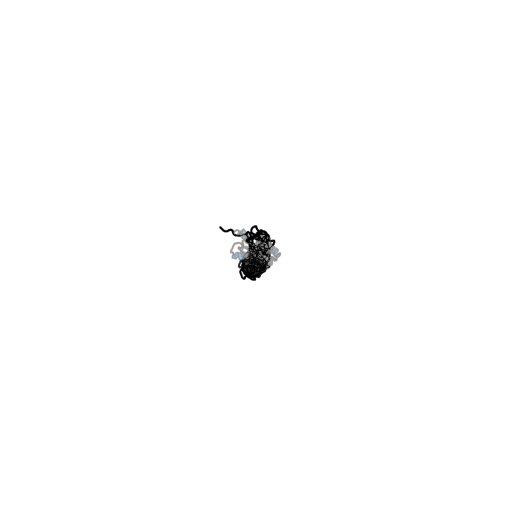ASP A N 1
ATOM 791 C CA . ASP A 1 108 ? -42.078 -4.241 87.940 1.00 85.38 108 ASP A CA 1
ATOM 792 C C . ASP A 1 108 ? -42.882 -2.984 87.553 1.00 85.38 108 ASP A C 1
ATOM 794 O O . ASP A 1 108 ? -42.348 -2.098 86.876 1.00 85.38 108 ASP A O 1
ATOM 798 N N . ASN A 1 109 ? -44.056 -2.793 88.163 1.00 87.75 109 ASN A N 1
ATOM 799 C CA . ASN A 1 109 ? -44.952 -1.648 87.998 1.00 87.75 109 ASN A CA 1
ATOM 800 C C . ASN A 1 109 ? -45.483 -1.513 86.566 1.00 87.75 109 ASN A C 1
ATOM 802 O O . ASN A 1 109 ? -45.628 -0.389 86.060 1.00 87.75 109 ASN A O 1
ATOM 806 N N . ASP A 1 110 ? -45.748 -2.637 85.904 1.00 85.44 110 ASP A N 1
ATOM 807 C CA . ASP A 1 110 ? -46.351 -2.675 84.573 1.00 85.44 110 ASP A CA 1
ATOM 808 C C . ASP A 1 110 ? -47.893 -2.560 84.600 1.00 85.44 110 ASP A C 1
ATOM 810 O O . ASP A 1 110 ? -48.530 -2.302 83.571 1.00 85.44 110 ASP A O 1
ATOM 814 N N . GLY A 1 111 ? -48.490 -2.620 85.796 1.00 86.25 111 GLY A N 1
ATOM 815 C CA . GLY A 1 111 ? -49.927 -2.524 86.030 1.00 86.25 111 GLY A CA 1
ATOM 816 C C . GLY A 1 111 ? -50.643 -3.873 86.132 1.00 86.25 111 GLY A C 1
ATOM 817 O O . GLY A 1 111 ? -51.871 -3.883 86.299 1.00 86.25 111 GLY A O 1
ATOM 818 N N . VAL A 1 112 ? -49.917 -4.987 86.053 1.00 88.12 112 VAL A N 1
ATOM 819 C CA . VAL A 1 112 ? -50.392 -6.349 86.285 1.00 88.12 112 VAL A CA 1
ATOM 820 C C . VAL A 1 112 ? -49.824 -6.836 87.617 1.00 88.12 112 VAL A C 1
ATOM 822 O O . VAL A 1 112 ? -48.638 -6.769 87.889 1.00 88.12 112 VAL A O 1
ATOM 825 N N . ALA A 1 113 ? -50.698 -7.319 88.501 1.00 87.81 113 ALA A N 1
ATOM 826 C CA . ALA A 1 113 ? -50.247 -7.842 89.787 1.00 87.81 113 ALA A CA 1
ATOM 827 C C . ALA A 1 113 ? -49.343 -9.072 89.592 1.00 87.81 113 ALA A C 1
ATOM 829 O O . ALA A 1 113 ? -49.667 -9.936 88.773 1.00 87.81 113 ALA A O 1
ATOM 830 N N . ASP A 1 114 ? -48.328 -9.229 90.449 1.00 85.56 114 ASP A N 1
ATOM 831 C CA . ASP A 1 114 ? -47.351 -10.335 90.457 1.00 85.56 114 ASP A CA 1
ATOM 832 C C . ASP A 1 114 ? -48.016 -11.723 90.386 1.00 85.56 114 ASP A C 1
ATOM 834 O O . ASP A 1 114 ? -47.437 -12.716 89.950 1.00 85.56 114 ASP A O 1
ATOM 838 N N . SER A 1 115 ? -49.262 -11.826 90.859 1.00 84.62 115 SER A N 1
ATOM 839 C CA . SER A 1 115 ? -50.031 -13.068 90.877 1.00 84.62 115 SER A CA 1
ATOM 840 C C . SER A 1 115 ? -50.588 -13.505 89.515 1.00 84.62 115 SER A C 1
ATOM 842 O O . SER A 1 115 ? -51.023 -14.657 89.379 1.00 84.62 115 SER A O 1
ATOM 844 N N . LYS A 1 116 ? -50.617 -12.590 88.542 1.00 86.75 116 LYS A N 1
ATOM 845 C CA . LYS A 1 116 ? -51.097 -12.770 87.162 1.00 86.75 116 LYS A CA 1
ATOM 846 C C . LYS A 1 116 ? -50.039 -12.435 86.116 1.00 86.75 116 LYS A C 1
ATOM 848 O O . LYS A 1 116 ? -50.260 -12.736 84.949 1.00 86.75 116 LYS A O 1
ATOM 853 N N . ASP A 1 117 ? -48.946 -11.824 86.538 1.00 89.12 117 ASP A N 1
ATOM 854 C CA . ASP A 1 117 ? -47.851 -11.448 85.671 1.00 89.12 117 ASP A CA 1
ATOM 855 C C . ASP A 1 117 ? -46.991 -12.676 85.304 1.00 89.12 117 ASP A C 1
ATOM 857 O O . ASP A 1 117 ? -46.413 -13.363 86.155 1.00 89.12 117 ASP A O 1
ATOM 861 N N . GLU A 1 118 ? -46.955 -12.996 84.010 1.00 92.56 118 GLU A N 1
ATOM 862 C CA . GLU A 1 118 ? -46.105 -14.035 83.423 1.00 92.56 118 GLU A CA 1
ATOM 863 C C . GLU A 1 118 ? -44.712 -13.497 83.039 1.00 92.56 118 GLU A C 1
ATOM 865 O O . GLU A 1 118 ? -43.807 -14.288 82.739 1.00 92.56 118 GLU A O 1
ATOM 870 N N . CYS A 1 119 ? -44.514 -12.178 83.096 1.00 88.69 119 CYS A N 1
ATOM 871 C CA . CYS A 1 119 ? -43.330 -11.439 82.680 1.00 88.69 119 CYS A CA 1
ATOM 872 C C . CYS A 1 119 ? -42.804 -10.491 83.792 1.00 88.69 119 CYS A C 1
ATOM 874 O O . CYS A 1 119 ? -42.752 -9.289 83.576 1.00 88.69 119 CYS A O 1
ATOM 876 N N . PRO A 1 120 ? -42.201 -11.016 84.888 1.00 86.38 120 PRO A N 1
ATOM 877 C CA . PRO A 1 120 ? -41.905 -10.281 86.142 1.00 86.38 120 PRO A CA 1
ATOM 878 C C . PRO A 1 120 ? -40.831 -9.181 86.087 1.00 86.38 120 PRO A C 1
ATOM 880 O O . PRO A 1 120 ? -40.254 -8.797 87.110 1.00 86.38 120 PRO A O 1
ATOM 883 N N . THR A 1 121 ? -40.393 -8.813 84.889 1.00 88.62 121 THR A N 1
ATOM 884 C CA . THR A 1 121 ? -39.282 -7.884 84.657 1.00 88.62 121 THR A CA 1
ATOM 885 C C . THR A 1 121 ? -39.568 -6.945 83.492 1.00 88.62 121 THR A C 1
ATOM 887 O O . THR A 1 121 ? -38.631 -6.471 82.837 1.00 88.62 121 THR A O 1
ATOM 890 N N . THR A 1 122 ? -40.839 -6.716 83.190 1.00 87.06 122 THR A N 1
ATOM 891 C CA . THR A 1 122 ? -41.259 -5.852 82.106 1.00 87.06 122 THR A CA 1
ATOM 892 C C . THR A 1 122 ? -40.793 -4.413 82.364 1.00 87.06 122 THR A C 1
ATOM 894 O O . THR A 1 122 ? -40.910 -3.878 83.469 1.00 87.06 122 THR A O 1
ATOM 897 N N . PRO A 1 123 ? -40.159 -3.749 81.378 1.00 84.75 123 PRO A N 1
ATOM 898 C CA . PRO A 1 123 ? -39.689 -2.385 81.546 1.00 84.75 123 PRO A CA 1
ATOM 899 C C . PRO A 1 123 ? -40.835 -1.417 81.858 1.00 84.75 123 PRO A C 1
ATOM 901 O O . PRO A 1 123 ? -41.806 -1.314 81.110 1.00 84.75 123 PRO A O 1
ATOM 904 N N . ALA A 1 124 ? -40.665 -0.621 82.915 1.00 80.50 124 ALA A N 1
ATOM 905 C CA . ALA A 1 124 ? -41.643 0.384 83.317 1.00 80.50 124 ALA A CA 1
ATOM 906 C C . ALA A 1 124 ? -42.044 1.314 82.150 1.00 80.50 124 ALA A C 1
ATOM 908 O O . ALA A 1 124 ? -41.204 1.995 81.550 1.00 80.50 124 ALA A O 1
ATOM 909 N N . GLY A 1 125 ? -43.349 1.375 81.866 1.00 77.44 125 GLY A N 1
ATOM 910 C CA . GLY A 1 125 ? -43.932 2.172 80.782 1.00 77.44 125 GLY A CA 1
ATOM 911 C C . GLY A 1 125 ? -44.059 1.451 79.435 1.00 77.44 125 GLY A C 1
ATOM 912 O O . GLY A 1 125 ? -44.559 2.065 78.486 1.00 77.44 125 GLY A O 1
ATOM 913 N N . ALA A 1 126 ? -43.642 0.186 79.335 1.00 83.25 126 ALA A N 1
ATOM 914 C CA . ALA A 1 126 ? -43.976 -0.661 78.199 1.00 83.25 126 ALA A CA 1
ATOM 915 C C . ALA A 1 126 ? -45.488 -0.928 78.148 1.00 83.25 126 ALA A C 1
ATOM 917 O O . ALA A 1 126 ? -46.185 -0.900 79.163 1.00 83.25 126 ALA A O 1
ATOM 918 N N . LYS A 1 127 ? -46.019 -1.142 76.942 1.00 86.88 127 LYS A N 1
ATOM 919 C CA . LYS A 1 127 ? -47.402 -1.597 76.790 1.00 86.88 127 LYS A CA 1
ATOM 920 C C . LYS A 1 127 ? -47.414 -3.107 76.927 1.00 86.88 127 LYS A C 1
ATOM 922 O O . LYS A 1 127 ? -46.739 -3.779 76.149 1.00 86.88 127 LYS A O 1
ATOM 927 N N . VAL A 1 128 ? -48.208 -3.591 77.867 1.00 88.94 128 VAL A N 1
ATOM 928 C CA . VAL A 1 128 ? -48.316 -5.012 78.176 1.00 88.94 128 VAL A CA 1
ATOM 929 C C . VAL A 1 128 ? -49.675 -5.578 77.795 1.00 88.94 128 VAL A C 1
ATOM 931 O O . VAL A 1 128 ? -50.659 -4.838 77.663 1.00 88.94 128 VAL A O 1
ATOM 934 N N . ASP A 1 129 ? -49.714 -6.885 77.569 1.00 88.06 129 ASP A N 1
ATOM 935 C CA . ASP A 1 129 ? -50.948 -7.651 77.462 1.00 88.06 129 ASP A CA 1
ATOM 936 C C . ASP A 1 129 ? -51.580 -7.920 78.844 1.00 88.06 129 ASP A C 1
ATOM 938 O O . ASP A 1 129 ? -51.208 -7.335 79.860 1.00 88.06 129 ASP A O 1
ATOM 942 N N . GLU A 1 130 ? -52.605 -8.774 78.888 1.00 89.00 130 GLU A N 1
ATOM 943 C CA . GLU A 1 130 ? -53.303 -9.119 80.135 1.00 89.00 130 GLU A CA 1
ATOM 944 C C . GLU A 1 130 ? -52.461 -9.936 81.133 1.00 89.00 130 GLU A C 1
ATOM 946 O O . GLU A 1 130 ? -52.885 -10.086 82.281 1.00 89.00 130 GLU A O 1
ATOM 951 N N . ASN A 1 131 ? -51.290 -10.423 80.710 1.00 89.38 131 ASN A N 1
ATOM 952 C CA . ASN A 1 131 ? -50.363 -11.242 81.487 1.00 89.38 131 ASN A CA 1
ATOM 953 C C . ASN A 1 131 ? -49.050 -10.505 81.806 1.00 89.38 131 ASN A C 1
ATOM 955 O O . ASN A 1 131 ? -48.090 -11.156 82.202 1.00 89.38 131 ASN A O 1
ATOM 959 N N . GLY A 1 132 ? -48.980 -9.186 81.603 1.00 88.00 132 GLY A N 1
ATOM 960 C CA . GLY A 1 132 ? -47.792 -8.382 81.923 1.00 88.00 132 GLY A CA 1
ATOM 961 C C . GLY A 1 132 ? -46.664 -8.469 80.890 1.00 88.00 132 GLY A C 1
ATOM 962 O O . GLY A 1 132 ? -45.575 -7.936 81.078 1.00 88.00 132 GLY A O 1
ATOM 963 N N . CYS A 1 133 ? -46.888 -9.112 79.739 1.00 89.44 133 CYS A N 1
ATOM 964 C CA . CYS A 1 133 ? -45.855 -9.260 78.717 1.00 89.44 133 CYS A CA 1
ATOM 965 C C . CYS A 1 133 ? -45.917 -8.140 77.673 1.00 89.44 133 CYS A C 1
ATOM 967 O O . CYS A 1 133 ? -46.997 -7.753 77.224 1.00 89.44 133 CYS A O 1
ATOM 969 N N . GLU A 1 134 ? -44.751 -7.626 77.258 1.00 90.38 134 GLU A N 1
ATOM 970 C CA . GLU A 1 134 ? -44.665 -6.603 76.209 1.00 90.38 134 GLU A CA 1
ATOM 971 C C . GLU A 1 134 ? -45.354 -7.055 74.913 1.00 90.38 134 GLU A C 1
ATOM 973 O O . GLU A 1 134 ? -45.144 -8.173 74.438 1.00 90.38 134 GLU A O 1
ATOM 978 N N . LEU A 1 135 ? -46.148 -6.159 74.323 1.00 89.56 135 LEU A N 1
ATOM 979 C CA . LEU A 1 135 ? -46.835 -6.428 73.063 1.00 89.56 135 LEU A CA 1
ATOM 980 C C . LEU A 1 135 ? -45.852 -6.571 71.892 1.00 89.56 135 LEU A C 1
ATOM 982 O O . LEU A 1 135 ? -44.878 -5.828 71.781 1.00 89.56 135 LEU A O 1
ATOM 986 N N . ASP A 1 136 ? -46.176 -7.502 71.000 1.00 87.81 136 ASP A N 1
ATOM 987 C CA . ASP A 1 136 ? -45.609 -7.669 69.660 1.00 87.81 136 ASP A CA 1
ATOM 988 C C . ASP A 1 136 ? -46.760 -7.446 68.660 1.00 87.81 136 ASP A C 1
ATOM 990 O O . ASP A 1 136 ? -47.657 -8.282 68.497 1.00 87.81 136 ASP A O 1
ATOM 994 N N . SER A 1 137 ? -46.814 -6.244 68.084 1.00 89.56 137 SER A N 1
ATOM 995 C CA . SER A 1 137 ? -47.956 -5.772 67.297 1.00 89.56 137 SER A CA 1
ATOM 996 C C . SER A 1 137 ? -48.089 -6.457 65.935 1.00 89.56 137 SER A C 1
ATOM 998 O O . SER A 1 137 ? -49.216 -6.619 65.448 1.00 89.56 137 SER A O 1
ATOM 1000 N N . ASP A 1 138 ? -46.981 -6.841 65.304 1.00 86.50 138 ASP A N 1
ATOM 1001 C CA . ASP A 1 138 ? -46.965 -7.459 63.975 1.00 86.50 138 ASP A CA 1
ATOM 1002 C C . ASP A 1 138 ? -46.660 -8.968 63.998 1.00 86.50 138 ASP A C 1
ATOM 1004 O O . ASP A 1 138 ? -46.853 -9.645 62.986 1.00 86.50 138 ASP A O 1
ATOM 1008 N N . ASN A 1 139 ? -46.403 -9.526 65.183 1.00 88.88 139 ASN A N 1
ATOM 1009 C CA . ASN A 1 139 ? -46.170 -10.944 65.453 1.00 88.88 139 ASN A CA 1
ATOM 1010 C C . ASN A 1 139 ? -44.961 -11.500 64.690 1.00 88.88 139 ASN A C 1
ATOM 1012 O O . ASN A 1 139 ? -45.000 -12.641 64.202 1.00 88.88 139 ASN A O 1
ATOM 1016 N N . ASP A 1 140 ? -43.907 -10.699 64.560 1.00 86.56 140 ASP A N 1
ATOM 1017 C CA . ASP A 1 140 ? -42.645 -11.107 63.948 1.00 86.56 140 ASP A CA 1
ATOM 1018 C C . ASP A 1 140 ? -41.671 -11.776 64.945 1.00 86.56 140 ASP A C 1
ATOM 1020 O O . ASP A 1 140 ? -40.678 -12.396 64.543 1.00 86.56 140 ASP A O 1
ATOM 1024 N N . GLY A 1 141 ? -42.009 -11.751 66.240 1.00 87.75 141 GLY A N 1
ATOM 1025 C CA . GLY A 1 141 ? -41.230 -12.318 67.335 1.00 87.75 141 GLY A CA 1
ATOM 1026 C C . GLY A 1 141 ? -40.360 -11.305 68.083 1.00 87.75 141 GLY A C 1
ATOM 1027 O O . GLY A 1 141 ? -39.644 -11.712 69.008 1.00 87.75 141 GLY A O 1
ATOM 1028 N N . ILE A 1 142 ? -40.401 -10.023 67.716 1.00 89.81 142 ILE A N 1
ATOM 1029 C CA . ILE A 1 142 ? -39.705 -8.919 68.372 1.00 89.81 142 ILE A CA 1
ATOM 1030 C C . ILE A 1 142 ? -40.739 -7.980 69.000 1.00 89.81 142 ILE A C 1
ATOM 1032 O O . ILE A 1 142 ? -41.606 -7.424 68.348 1.00 89.81 142 ILE A O 1
ATOM 1036 N N . VAL A 1 143 ? -40.633 -7.776 70.314 1.00 88.94 143 VAL A N 1
ATOM 1037 C CA . VAL A 1 143 ? -41.541 -6.880 71.049 1.00 88.94 143 VAL A CA 1
ATOM 1038 C C . VAL A 1 143 ? -41.436 -5.432 70.558 1.00 88.94 143 VAL A C 1
ATOM 1040 O O . VAL A 1 143 ? -40.338 -4.956 70.246 1.00 88.94 143 VAL A O 1
ATOM 1043 N N . ASP A 1 144 ? -42.553 -4.701 70.601 1.00 86.81 144 ASP A N 1
ATOM 1044 C CA . ASP A 1 144 ? -42.721 -3.334 70.082 1.00 86.81 144 ASP A CA 1
ATOM 1045 C C . ASP A 1 144 ? -41.621 -2.355 70.545 1.00 86.81 144 ASP A C 1
ATOM 1047 O O . ASP A 1 144 ? -41.292 -1.391 69.853 1.00 86.81 144 ASP A O 1
ATOM 1051 N N . SER A 1 145 ? -41.056 -2.547 71.745 1.00 85.88 145 SER A N 1
ATOM 1052 C CA . SER A 1 145 ? -40.014 -1.666 72.296 1.00 85.88 145 SER A CA 1
ATOM 1053 C C . SER A 1 145 ? -38.642 -1.830 71.631 1.00 85.88 145 SER A C 1
ATOM 1055 O O . SER A 1 145 ? -37.807 -0.921 71.703 1.00 85.88 145 SER A O 1
ATOM 1057 N N . LYS A 1 146 ? -38.394 -2.988 71.009 1.00 87.75 146 LYS A N 1
ATOM 1058 C CA . LYS A 1 146 ? -37.140 -3.353 70.330 1.00 87.75 146 LYS A CA 1
ATOM 1059 C C . LYS A 1 146 ? -37.290 -3.419 68.817 1.00 87.75 146 LYS A C 1
ATOM 1061 O O . LYS A 1 146 ? -36.273 -3.414 68.120 1.00 87.75 146 LYS A O 1
ATOM 1066 N N . ASP A 1 147 ? -38.522 -3.460 68.339 1.00 89.88 147 ASP A N 1
ATOM 1067 C CA . ASP A 1 147 ? -38.836 -3.537 66.930 1.00 89.88 147 ASP A CA 1
ATOM 1068 C C . ASP A 1 147 ? -38.664 -2.172 66.232 1.00 89.88 147 ASP A C 1
ATOM 1070 O O . ASP A 1 147 ? -39.221 -1.141 66.620 1.00 89.88 147 ASP A O 1
ATOM 1074 N N . GLN A 1 148 ? -37.821 -2.156 65.200 1.00 92.19 148 GLN A N 1
ATOM 1075 C CA . GLN A 1 148 ? -37.578 -0.996 64.342 1.00 92.19 148 GLN A CA 1
ATOM 1076 C C . GLN A 1 148 ? -38.458 -1.004 63.086 1.00 92.19 148 GLN A C 1
ATOM 1078 O O . GLN A 1 148 ? -38.498 0.002 62.368 1.00 92.19 148 GLN A O 1
ATOM 1083 N N . CYS A 1 149 ? -39.167 -2.101 62.833 1.00 88.88 149 CYS A N 1
ATOM 1084 C CA . CYS A 1 149 ? -39.998 -2.355 61.671 1.00 88.88 149 CYS A CA 1
ATOM 1085 C C . CYS A 1 149 ? -41.411 -2.832 62.084 1.00 88.88 149 CYS A C 1
ATOM 1087 O O . CYS A 1 149 ? -41.773 -3.949 61.753 1.00 88.88 149 CYS A O 1
ATOM 1089 N N . PRO A 1 150 ? -42.279 -1.940 62.622 1.00 87.75 150 PRO A N 1
ATOM 1090 C CA . PRO A 1 150 ? -43.552 -2.280 63.301 1.00 87.75 150 PRO A CA 1
ATOM 1091 C C . PRO A 1 150 ? -44.682 -2.860 62.437 1.00 87.75 150 PRO A C 1
ATOM 1093 O O . PRO A 1 150 ? -45.861 -2.791 62.798 1.00 87.75 150 PRO A O 1
ATOM 1096 N N . THR A 1 151 ? -44.371 -3.241 61.204 1.00 89.38 151 THR A N 1
ATOM 1097 C CA . THR A 1 151 ? -45.339 -3.667 60.189 1.00 89.38 151 THR A CA 1
ATOM 1098 C C . THR A 1 151 ? -44.789 -4.805 59.336 1.00 89.38 151 THR A C 1
ATOM 1100 O O . THR A 1 151 ? -45.198 -4.965 58.181 1.00 89.38 151 THR A O 1
ATOM 1103 N N . THR A 1 152 ? -43.829 -5.555 59.862 1.00 88.62 152 THR A N 1
ATOM 1104 C CA . THR A 1 152 ? -43.217 -6.673 59.170 1.00 88.62 152 THR A CA 1
ATOM 1105 C C . THR A 1 152 ? -44.264 -7.754 58.877 1.00 88.62 152 THR A C 1
ATOM 1107 O O . THR A 1 152 ? -45.125 -8.058 59.707 1.00 88.62 152 THR A O 1
ATOM 1110 N N . PRO A 1 153 ? -44.288 -8.326 57.656 1.00 85.81 153 PRO A N 1
ATOM 1111 C CA . PRO A 1 153 ? -45.264 -9.353 57.325 1.00 85.81 153 PRO A CA 1
ATOM 1112 C C . PRO A 1 153 ? -45.131 -10.589 58.224 1.00 85.81 153 PRO A C 1
ATOM 1114 O O . PRO A 1 153 ? -44.058 -11.180 58.326 1.00 85.81 153 PRO A O 1
ATOM 1117 N N . VAL A 1 154 ? -46.251 -11.044 58.794 1.00 81.88 154 VAL A N 1
ATOM 1118 C CA . VAL A 1 154 ? -46.313 -12.253 59.636 1.00 81.88 154 VAL A CA 1
ATOM 1119 C C . VAL A 1 154 ? -45.643 -13.445 58.940 1.00 81.88 154 VAL A C 1
ATOM 1121 O O . VAL A 1 154 ? -46.058 -13.865 57.855 1.00 81.88 154 VAL A O 1
ATOM 1124 N N . GLY A 1 155 ? -44.637 -14.029 59.595 1.00 78.19 155 GLY A N 1
ATOM 1125 C CA . GLY A 1 155 ? -43.880 -15.179 59.092 1.00 78.19 155 GLY A CA 1
ATOM 1126 C C . GLY A 1 155 ? -42.692 -14.834 58.186 1.00 78.19 155 GLY A C 1
ATOM 1127 O O . GLY A 1 155 ? -42.030 -15.758 57.699 1.00 78.19 155 GLY A O 1
ATOM 1128 N N . ALA A 1 156 ? -42.401 -13.549 57.961 1.00 83.88 156 ALA A N 1
ATOM 1129 C CA . ALA A 1 156 ? -41.140 -13.124 57.369 1.00 83.88 156 ALA A CA 1
ATOM 1130 C C . ALA A 1 156 ? -39.968 -13.459 58.304 1.00 83.88 156 ALA A C 1
ATOM 1132 O O . ALA A 1 156 ? -40.108 -13.529 59.524 1.00 83.88 156 ALA A O 1
ATOM 1133 N N . LYS A 1 157 ? -38.792 -13.711 57.725 1.00 86.94 157 LYS A N 1
ATOM 1134 C CA . LYS A 1 157 ? -37.574 -13.882 58.518 1.00 86.94 157 LYS A CA 1
ATOM 1135 C C . LYS A 1 157 ? -37.021 -12.506 58.846 1.00 86.94 157 LYS A C 1
ATOM 1137 O O . LYS A 1 157 ? -36.661 -11.770 57.928 1.00 86.94 157 LYS A O 1
ATOM 1142 N N . VAL A 1 158 ? -36.918 -12.214 60.133 1.00 89.06 158 VAL A N 1
ATOM 1143 C CA . VAL A 1 158 ? -36.441 -10.926 60.630 1.00 89.06 158 VAL A CA 1
ATOM 1144 C C . VAL A 1 158 ? -35.075 -11.032 61.287 1.00 89.06 158 VAL A C 1
ATOM 1146 O O . VAL A 1 158 ? -34.646 -12.105 61.722 1.00 89.06 158 VAL A O 1
ATOM 1149 N N . ASN A 1 159 ? -34.369 -9.909 61.319 1.00 87.00 159 ASN A N 1
ATOM 1150 C CA . ASN A 1 159 ? -33.153 -9.736 62.100 1.00 87.00 159 ASN A CA 1
ATOM 1151 C C . ASN A 1 159 ? -33.481 -9.417 63.577 1.00 87.00 159 ASN A C 1
ATOM 1153 O O . ASN A 1 159 ? -34.633 -9.425 63.999 1.00 87.00 159 ASN A O 1
ATOM 1157 N N . GLU A 1 160 ? -32.458 -9.121 64.382 1.00 88.56 160 GLU A N 1
ATOM 1158 C CA . GLU A 1 160 ? -32.616 -8.820 65.817 1.00 88.56 160 GLU A CA 1
ATOM 1159 C C . GLU A 1 160 ? -33.423 -7.536 66.112 1.00 88.56 160 GLU A C 1
ATOM 1161 O O . GLU A 1 160 ? -33.726 -7.270 67.274 1.00 88.56 160 GLU A O 1
ATOM 1166 N N . THR A 1 161 ? -33.751 -6.735 65.091 1.00 90.19 161 THR A N 1
ATOM 1167 C CA . THR A 1 161 ? -34.516 -5.482 65.204 1.00 90.19 161 THR A CA 1
ATOM 1168 C C . THR A 1 161 ? -35.889 -5.549 64.530 1.00 90.19 161 THR A C 1
ATOM 1170 O O . THR A 1 161 ? -36.450 -4.494 64.257 1.00 90.19 161 THR A O 1
ATOM 1173 N N . GLY A 1 162 ? -36.389 -6.745 64.201 1.00 88.25 162 GLY A N 1
ATOM 1174 C CA . GLY A 1 162 ? -37.723 -6.950 63.610 1.00 88.25 162 GLY A CA 1
ATOM 1175 C C . GLY A 1 162 ? -37.831 -6.611 62.119 1.00 88.25 162 GLY A C 1
ATOM 1176 O O . GLY A 1 162 ? -38.896 -6.627 61.520 1.00 88.25 162 GLY A O 1
ATOM 1177 N N . CYS A 1 163 ? -36.714 -6.317 61.448 1.00 89.81 163 CYS A N 1
ATOM 1178 C CA . CYS A 1 163 ? -36.729 -5.984 60.024 1.00 89.81 163 CYS A CA 1
ATOM 1179 C C . CYS A 1 163 ? -36.433 -7.214 59.165 1.00 89.81 163 CYS A C 1
ATOM 1181 O O . CYS A 1 163 ? -35.573 -8.024 59.522 1.00 89.81 163 CYS A O 1
ATOM 1183 N N . GLU A 1 164 ? -37.102 -7.326 58.012 1.00 90.44 164 GLU A N 1
ATOM 1184 C CA . GLU A 1 164 ? -36.825 -8.375 57.024 1.00 90.44 164 GLU A CA 1
ATOM 1185 C C . GLU A 1 164 ? -35.330 -8.438 56.679 1.00 90.44 164 GLU A C 1
ATOM 1187 O O . GLU A 1 164 ? -34.665 -7.412 56.511 1.00 90.44 164 GLU A O 1
ATOM 1192 N N . LEU A 1 165 ? -34.803 -9.660 56.598 1.00 89.75 165 LEU A N 1
ATOM 1193 C CA . LEU A 1 165 ? -33.396 -9.883 56.290 1.00 89.75 165 LEU A CA 1
ATOM 1194 C C . LEU A 1 165 ? -33.085 -9.495 54.836 1.00 89.75 165 LEU A C 1
ATOM 1196 O O . LEU A 1 165 ? -33.823 -9.853 53.922 1.00 89.75 165 LEU A O 1
ATOM 1200 N N . ASP A 1 166 ? -31.975 -8.790 54.655 1.00 88.38 166 ASP A N 1
ATOM 1201 C CA . ASP A 1 166 ? -31.325 -8.506 53.376 1.00 88.38 166 ASP A CA 1
ATOM 1202 C C . ASP A 1 166 ? -29.904 -9.085 53.483 1.00 88.38 166 ASP A C 1
ATOM 1204 O O . ASP A 1 166 ? -29.030 -8.540 54.168 1.00 88.38 166 ASP A O 1
ATOM 1208 N N . SER A 1 167 ? -29.724 -10.292 52.945 1.00 90.00 167 SER A N 1
ATOM 1209 C CA . SER A 1 167 ? -28.540 -11.120 53.178 1.00 90.00 167 SER A CA 1
ATOM 1210 C C . SER A 1 167 ? -27.287 -10.597 52.474 1.00 90.00 167 SER A C 1
ATOM 1212 O O . SER A 1 167 ? -26.181 -10.753 53.008 1.00 90.00 167 SER A O 1
ATOM 1214 N N . ASP A 1 168 ? -27.425 -9.994 51.294 1.00 87.62 168 ASP A N 1
ATOM 1215 C CA . ASP A 1 168 ? -26.309 -9.482 50.492 1.00 87.62 168 ASP A CA 1
ATOM 1216 C C . ASP A 1 168 ? -26.168 -7.948 50.540 1.00 87.62 168 ASP A C 1
ATOM 1218 O O . ASP A 1 168 ? -25.118 -7.412 50.167 1.00 87.62 168 ASP A O 1
ATOM 1222 N N . ASN A 1 169 ? -27.112 -7.271 51.200 1.00 89.25 169 ASN A N 1
ATOM 1223 C CA . ASN A 1 169 ? -27.148 -5.831 51.452 1.00 89.25 169 ASN A CA 1
ATOM 1224 C C . ASN A 1 169 ? -27.209 -5.014 50.156 1.00 89.25 169 ASN A C 1
ATOM 1226 O O . ASN A 1 169 ? -26.566 -3.958 50.047 1.00 89.25 169 ASN A O 1
ATOM 1230 N N . ASP A 1 170 ? -27.954 -5.505 49.169 1.00 87.62 170 ASP A N 1
ATOM 1231 C CA . ASP A 1 170 ? -28.192 -4.813 47.905 1.00 87.62 170 ASP A CA 1
ATOM 1232 C C . ASP A 1 170 ? -29.392 -3.839 47.961 1.00 87.62 170 ASP A C 1
ATOM 1234 O O . ASP A 1 170 ? -29.580 -3.010 47.062 1.00 87.62 170 ASP A O 1
ATOM 1238 N N . GLY A 1 171 ? -30.148 -3.861 49.065 1.00 88.00 171 GLY A N 1
ATOM 1239 C CA . GLY A 1 171 ? -31.323 -3.029 49.305 1.00 88.00 171 GLY A CA 1
ATOM 1240 C C . GLY A 1 171 ? -32.657 -3.712 48.990 1.00 88.00 171 GLY A C 1
ATOM 1241 O O . GLY A 1 171 ? -33.707 -3.074 49.146 1.00 88.00 171 GLY A O 1
ATOM 1242 N N . VAL A 1 172 ? -32.647 -4.975 48.562 1.00 90.50 172 VAL A N 1
ATOM 1243 C CA . VAL A 1 172 ? -33.821 -5.816 48.333 1.00 90.50 172 VAL A CA 1
ATOM 1244 C C . VAL A 1 172 ? -33.834 -6.943 49.364 1.00 90.50 172 VAL A C 1
ATOM 1246 O O . VAL A 1 172 ? -32.941 -7.766 49.453 1.00 90.50 172 VAL A O 1
ATOM 1249 N N . VAL A 1 173 ? -34.899 -6.998 50.161 1.00 89.38 173 VAL A N 1
ATOM 1250 C CA . VAL A 1 173 ? -35.066 -8.040 51.186 1.00 89.38 173 VAL A CA 1
ATOM 1251 C C . VAL A 1 173 ? -35.132 -9.441 50.567 1.00 89.38 173 VAL A C 1
ATOM 1253 O O . VAL A 1 173 ? -35.743 -9.628 49.510 1.00 89.38 173 VAL A O 1
ATOM 1256 N N . ASP A 1 174 ? -34.616 -10.442 51.284 1.00 87.50 174 ASP A N 1
ATOM 1257 C CA . ASP A 1 174 ? -34.497 -11.847 50.859 1.00 87.50 174 ASP A CA 1
ATOM 1258 C C . ASP A 1 174 ? -35.809 -12.436 50.303 1.00 87.50 174 ASP A C 1
ATOM 1260 O O . ASP A 1 174 ? -35.810 -13.344 49.472 1.00 87.50 174 ASP A O 1
ATOM 1264 N N . SER A 1 175 ? -36.961 -11.963 50.792 1.00 86.44 175 SER A N 1
ATOM 1265 C CA . SER A 1 175 ? -38.288 -12.435 50.375 1.00 86.44 175 SER A CA 1
ATOM 1266 C C . SER A 1 175 ? -38.662 -12.018 48.944 1.00 86.44 175 SER A C 1
ATOM 1268 O O . SER A 1 175 ? -39.530 -12.638 48.319 1.00 86.44 175 SER A O 1
ATOM 1270 N N . ARG A 1 176 ? -38.020 -10.965 48.430 1.00 89.31 176 ARG A N 1
ATOM 1271 C CA . ARG A 1 176 ? -38.259 -10.345 47.120 1.00 89.31 176 ARG A CA 1
ATOM 1272 C C . ARG A 1 176 ? -37.055 -10.427 46.190 1.00 89.31 176 ARG A C 1
ATOM 1274 O O . ARG A 1 176 ? -37.219 -10.187 44.993 1.00 89.31 176 ARG A O 1
ATOM 1281 N N . ASP A 1 177 ? -35.898 -10.758 46.734 1.00 91.06 177 ASP A N 1
ATOM 1282 C CA . ASP A 1 177 ? -34.654 -10.846 46.001 1.00 91.06 177 ASP A CA 1
ATOM 1283 C C . ASP A 1 177 ? -34.565 -12.148 45.176 1.00 91.06 177 ASP A C 1
ATOM 1285 O O . ASP A 1 177 ? -34.766 -13.267 45.659 1.00 91.06 177 ASP A O 1
ATOM 1289 N N . GLN A 1 178 ? -34.319 -11.989 43.875 1.00 93.44 178 GLN A N 1
ATOM 1290 C CA . GLN A 1 178 ? -34.113 -13.074 42.914 1.00 93.44 178 GLN A CA 1
ATOM 1291 C C . GLN A 1 178 ? -32.626 -13.373 42.686 1.00 93.44 178 GLN A C 1
ATOM 1293 O O . GLN A 1 178 ? -32.302 -14.374 42.038 1.00 93.44 178 GLN A O 1
ATOM 1298 N N . CYS A 1 179 ? -31.739 -12.540 43.225 1.00 90.75 179 CYS A N 1
ATOM 1299 C CA . CYS A 1 179 ? -30.298 -12.570 43.066 1.00 90.75 179 CYS A CA 1
ATOM 1300 C C . CYS A 1 179 ? -29.581 -12.488 44.436 1.00 90.75 179 CYS A C 1
ATOM 1302 O O . CYS A 1 179 ? -28.856 -11.534 44.666 1.00 90.75 179 CYS A O 1
ATOM 1304 N N . PRO A 1 180 ? -29.618 -13.560 45.265 1.00 89.12 180 PRO A N 1
ATOM 1305 C CA . PRO A 1 180 ? -29.228 -13.565 46.696 1.00 89.12 180 PRO A CA 1
ATOM 1306 C C . PRO A 1 180 ? -27.743 -13.356 47.026 1.00 89.12 180 PRO A C 1
ATOM 1308 O O . PRO A 1 180 ? -27.275 -13.712 48.112 1.00 89.12 180 PRO A O 1
ATOM 1311 N N . THR A 1 181 ? -26.950 -12.979 46.033 1.00 89.94 181 THR A N 1
ATOM 1312 C CA . THR A 1 181 ? -25.492 -12.883 46.122 1.00 89.94 181 THR A CA 1
ATOM 1313 C C . THR A 1 181 ? -24.971 -11.658 45.381 1.00 89.94 181 THR A C 1
ATOM 1315 O O . THR A 1 181 ? -23.817 -11.652 44.938 1.00 89.94 181 THR A O 1
ATOM 1318 N N . THR A 1 182 ? -25.820 -10.659 45.180 1.00 89.69 182 THR A N 1
ATOM 1319 C CA . THR A 1 182 ? -25.454 -9.428 44.509 1.00 89.69 182 THR A CA 1
ATOM 1320 C C . THR A 1 182 ? -24.394 -8.688 45.330 1.00 89.69 182 THR A C 1
ATOM 1322 O O . THR A 1 182 ? -24.496 -8.567 46.552 1.00 89.69 182 THR A O 1
ATOM 1325 N N . PRO A 1 183 ? -23.290 -8.232 44.711 1.00 86.56 183 PRO A N 1
ATOM 1326 C CA . PRO A 1 183 ? -22.251 -7.524 45.441 1.00 86.56 183 PRO A CA 1
ATOM 1327 C C . PRO A 1 183 ? -22.789 -6.246 46.094 1.00 86.56 183 PRO A C 1
ATOM 1329 O O . PRO A 1 183 ? -23.347 -5.380 45.420 1.00 86.56 183 PRO A O 1
ATOM 1332 N N . ALA A 1 184 ? -22.533 -6.082 47.393 1.00 80.44 184 ALA A N 1
ATOM 1333 C CA . ALA A 1 184 ? -22.923 -4.888 48.136 1.00 80.44 184 ALA A CA 1
ATOM 1334 C C . ALA A 1 184 ? -22.467 -3.592 47.431 1.00 80.44 184 ALA A C 1
ATOM 1336 O O . ALA A 1 184 ? -21.283 -3.405 47.125 1.00 80.44 184 ALA A O 1
ATOM 1337 N N . GLY A 1 185 ? -23.414 -2.678 47.202 1.00 78.69 185 GLY A N 1
ATOM 1338 C CA . GLY A 1 185 ? -23.192 -1.411 46.498 1.00 78.69 185 GLY A CA 1
ATOM 1339 C C . GLY A 1 185 ? -23.331 -1.471 44.972 1.00 78.69 185 GLY A C 1
ATOM 1340 O O . GLY A 1 185 ? -23.195 -0.427 44.325 1.00 78.69 185 GLY A O 1
ATOM 1341 N N . ALA A 1 186 ? -23.614 -2.641 44.389 1.00 84.94 186 ALA A N 1
ATOM 1342 C CA . ALA A 1 186 ? -24.038 -2.737 42.998 1.00 84.94 186 ALA A CA 1
ATOM 1343 C C . ALA A 1 186 ? -25.401 -2.054 42.803 1.00 84.94 186 ALA A C 1
ATOM 1345 O O . ALA A 1 186 ? -26.226 -1.979 43.713 1.00 84.94 186 ALA A O 1
ATOM 1346 N N . LYS A 1 187 ? -25.639 -1.510 41.607 1.00 88.19 187 LYS A N 1
ATOM 1347 C CA . LYS A 1 187 ? -26.961 -0.984 41.262 1.00 88.19 187 LYS A CA 1
ATOM 1348 C C . LYS A 1 187 ? -27.838 -2.142 40.823 1.00 88.19 187 LYS A C 1
ATOM 1350 O O . LYS A 1 187 ? -27.512 -2.806 39.841 1.00 88.19 187 LYS A O 1
ATOM 1355 N N . VAL A 1 188 ? -28.951 -2.324 41.518 1.00 90.88 188 VAL A N 1
ATOM 1356 C CA . VAL A 1 188 ? -29.879 -3.424 41.272 1.00 90.88 188 VAL A CA 1
ATOM 1357 C C . VAL A 1 188 ? -31.233 -2.937 40.779 1.00 90.88 188 VAL A C 1
ATOM 1359 O O . VAL A 1 188 ? -31.613 -1.777 40.971 1.00 90.88 188 VAL A O 1
ATOM 1362 N N . ASN A 1 189 ? -31.958 -3.823 40.104 1.00 88.88 189 ASN A N 1
ATOM 1363 C CA . ASN A 1 189 ? -33.365 -3.627 39.774 1.00 88.88 189 ASN A CA 1
ATOM 1364 C C . ASN A 1 189 ? -34.278 -3.968 40.973 1.00 88.88 189 ASN A C 1
ATOM 1366 O O . ASN A 1 189 ? -33.819 -4.316 42.055 1.00 88.88 189 ASN A O 1
ATOM 1370 N N . GLU A 1 190 ? -35.600 -3.892 40.786 1.00 90.62 190 GLU A N 1
ATOM 1371 C CA . GLU A 1 190 ? -36.582 -4.200 41.845 1.00 90.62 190 GLU A CA 1
ATOM 1372 C C . GLU A 1 190 ? -36.552 -5.660 42.344 1.00 90.62 190 GLU A C 1
ATOM 1374 O O . GLU A 1 190 ? -37.222 -5.972 43.331 1.00 90.62 190 GLU A O 1
ATOM 1379 N N . ALA A 1 191 ? -35.822 -6.539 41.652 1.00 91.31 191 ALA A N 1
ATOM 1380 C CA . ALA A 1 191 ? -35.650 -7.952 41.967 1.00 91.31 191 ALA A CA 1
ATOM 1381 C C . ALA A 1 191 ? -34.265 -8.280 42.559 1.00 91.31 191 ALA A C 1
ATOM 1383 O O . ALA A 1 191 ? -33.948 -9.460 42.649 1.00 91.31 191 ALA A O 1
ATOM 1384 N N . GLY A 1 192 ? -33.451 -7.276 42.909 1.00 90.25 192 GLY A N 1
ATOM 1385 C CA . GLY A 1 192 ? -32.124 -7.468 43.520 1.00 90.25 192 GLY A CA 1
ATOM 1386 C C . GLY A 1 192 ? -31.026 -7.883 42.536 1.00 90.25 192 GLY A C 1
ATOM 1387 O O . GLY A 1 192 ? -29.899 -8.183 42.899 1.00 90.25 192 GLY A O 1
ATOM 1388 N N . CYS A 1 193 ? -31.306 -7.895 41.232 1.00 90.88 193 CYS A N 1
ATOM 1389 C CA . CYS A 1 193 ? -30.305 -8.273 40.236 1.00 90.88 193 CYS A CA 1
ATOM 1390 C C . CYS A 1 193 ? -29.571 -7.048 39.694 1.00 90.88 193 CYS A C 1
ATOM 1392 O O . CYS A 1 193 ? -30.205 -6.028 39.403 1.00 90.88 193 CYS A O 1
ATOM 1394 N N . GLU A 1 194 ? -28.252 -7.174 39.510 1.00 91.44 194 GLU A N 1
ATOM 1395 C CA . GLU A 1 194 ? -27.425 -6.152 38.861 1.00 91.44 194 GLU A CA 1
ATOM 1396 C C . GLU A 1 194 ? -28.028 -5.719 37.518 1.00 91.44 194 GLU A C 1
ATOM 1398 O O . GLU A 1 194 ? -28.525 -6.540 36.741 1.00 91.44 194 GLU A O 1
ATOM 1403 N N . LEU A 1 195 ? -28.002 -4.411 37.262 1.00 90.69 195 LEU A N 1
ATOM 1404 C CA . LEU A 1 195 ? -28.477 -3.851 36.003 1.00 90.69 195 LEU A CA 1
ATOM 1405 C C . LEU A 1 195 ? -27.557 -4.242 34.838 1.00 90.69 195 LEU A C 1
ATOM 1407 O O . LEU A 1 195 ? -26.340 -4.311 34.988 1.00 90.69 195 LEU A O 1
ATOM 1411 N N . ASP A 1 196 ? -28.180 -4.467 33.688 1.00 89.00 196 ASP A N 1
ATOM 1412 C CA . ASP A 1 196 ? -27.569 -4.602 32.366 1.00 89.00 196 ASP A CA 1
ATOM 1413 C C . ASP A 1 196 ? -28.262 -3.548 31.486 1.00 89.00 196 ASP A C 1
ATOM 1415 O O . ASP A 1 196 ? -29.428 -3.690 31.097 1.00 89.00 196 ASP A O 1
ATOM 1419 N N . SER A 1 197 ? -27.606 -2.398 31.332 1.00 90.50 197 SER A N 1
ATOM 1420 C CA . SER A 1 197 ? -28.215 -1.185 30.784 1.00 90.50 197 SER A CA 1
ATOM 1421 C C . SER A 1 197 ? -28.472 -1.260 29.279 1.00 90.50 197 SER A C 1
ATOM 1423 O O . SER A 1 197 ? -29.455 -0.676 28.805 1.00 90.50 197 SER A O 1
ATOM 1425 N N . ASP A 1 198 ? -27.621 -1.949 28.522 1.00 88.25 198 ASP A N 1
ATOM 1426 C CA . ASP A 1 198 ? -27.723 -2.077 27.065 1.00 88.25 198 ASP A CA 1
ATOM 1427 C C . ASP A 1 198 ? -28.259 -3.446 26.602 1.00 88.25 198 ASP A C 1
ATOM 1429 O O . ASP A 1 198 ? -28.694 -3.578 25.452 1.00 88.25 198 ASP A O 1
ATOM 1433 N N . ASN A 1 199 ? -28.450 -4.383 27.536 1.00 89.81 199 ASN A N 1
ATOM 1434 C CA . ASN A 1 199 ? -29.013 -5.720 27.340 1.00 89.81 199 ASN A CA 1
ATOM 1435 C C . ASN A 1 199 ? -28.155 -6.594 26.419 1.00 89.81 199 ASN A C 1
ATOM 1437 O O . ASN A 1 199 ? -28.692 -7.356 25.600 1.00 89.81 199 ASN A O 1
ATOM 1441 N N . ASP A 1 200 ? -26.836 -6.471 26.527 1.00 87.88 200 ASP A N 1
ATOM 1442 C CA . ASP A 1 200 ? -25.879 -7.297 25.796 1.00 87.88 200 ASP A CA 1
ATOM 1443 C C . ASP A 1 200 ? -25.567 -8.638 26.502 1.00 87.88 200 ASP A C 1
ATOM 1445 O O . ASP A 1 200 ? -24.984 -9.549 25.904 1.00 87.88 200 ASP A O 1
ATOM 1449 N N . GLY A 1 201 ? -26.053 -8.807 27.739 1.00 88.56 201 GLY A N 1
ATOM 1450 C CA . GLY A 1 201 ? -25.864 -9.993 28.569 1.00 88.56 201 GLY A CA 1
ATOM 1451 C C . GLY A 1 201 ? -24.732 -9.878 29.593 1.00 88.56 201 GLY A C 1
ATOM 1452 O O . GLY A 1 201 ? -24.485 -10.852 30.318 1.00 88.56 201 GLY A O 1
ATOM 1453 N N . VAL A 1 202 ? -24.057 -8.731 29.681 1.00 90.81 202 VAL A N 1
ATOM 1454 C CA . VAL A 1 202 ? -23.019 -8.418 30.664 1.00 90.81 202 VAL A CA 1
ATOM 1455 C C . VAL A 1 202 ? -23.520 -7.308 31.590 1.00 90.81 202 VAL A C 1
ATOM 1457 O O . VAL A 1 202 ? -23.941 -6.243 31.175 1.00 90.81 202 VAL A O 1
ATOM 1460 N N . VAL A 1 203 ? -23.479 -7.562 32.899 1.00 89.94 203 VAL A N 1
ATOM 1461 C CA . VAL A 1 203 ? -23.928 -6.582 33.902 1.00 89.94 203 VAL A CA 1
ATOM 1462 C C . VAL A 1 203 ? -23.042 -5.332 33.906 1.00 89.94 203 VAL A C 1
ATOM 1464 O O . VAL A 1 203 ? -21.820 -5.436 33.760 1.00 89.94 203 VAL A O 1
ATOM 1467 N N . ASP A 1 204 ? -23.638 -4.173 34.201 1.00 87.94 204 ASP A N 1
ATOM 1468 C CA . ASP A 1 204 ? -23.011 -2.841 34.197 1.00 87.94 204 ASP A CA 1
ATOM 1469 C C . ASP A 1 204 ? -21.672 -2.785 34.965 1.00 87.94 204 ASP A C 1
ATOM 1471 O O . ASP A 1 204 ? -20.796 -1.976 34.666 1.00 87.94 204 ASP A O 1
ATOM 1475 N N . SER A 1 205 ? -21.505 -3.607 36.010 1.00 87.38 205 SER A N 1
ATOM 1476 C CA . SER A 1 205 ? -20.289 -3.635 36.836 1.00 87.38 205 SER A CA 1
ATOM 1477 C C . SER A 1 205 ? -19.081 -4.285 36.146 1.00 87.38 205 SER A C 1
ATOM 1479 O O . SER A 1 205 ? -17.937 -4.034 36.540 1.00 87.38 205 SER A O 1
ATOM 1481 N N . LYS A 1 206 ? -19.327 -5.129 35.139 1.00 89.62 206 LYS A N 1
ATOM 1482 C CA . LYS A 1 206 ? -18.320 -5.867 34.357 1.00 89.62 206 LYS A CA 1
ATOM 1483 C C . LYS A 1 206 ? -18.215 -5.382 32.918 1.00 89.62 206 LYS A C 1
ATOM 1485 O O . LYS A 1 206 ? -17.224 -5.696 32.256 1.00 89.62 206 LYS A O 1
ATOM 1490 N N . ASP A 1 207 ? -19.211 -4.639 32.468 1.00 91.12 207 ASP A N 1
ATOM 1491 C CA . ASP A 1 207 ? -19.291 -4.133 31.117 1.00 91.12 207 ASP A CA 1
ATOM 1492 C C . ASP A 1 207 ? -18.336 -2.942 30.897 1.00 91.12 207 ASP A C 1
ATOM 1494 O O . ASP A 1 207 ? -18.343 -1.932 31.608 1.00 91.12 207 ASP A O 1
ATOM 1498 N N . GLN A 1 208 ? -17.446 -3.098 29.918 1.00 93.44 208 GLN A N 1
ATOM 1499 C CA . GLN A 1 208 ? -16.500 -2.073 29.473 1.00 93.44 208 GLN A CA 1
ATOM 1500 C C . GLN A 1 208 ? -17.025 -1.281 28.269 1.00 93.44 208 GLN A C 1
ATOM 1502 O O . GLN A 1 208 ? -16.416 -0.272 27.895 1.00 93.44 208 GLN A O 1
ATOM 1507 N N . CYS A 1 209 ? -18.144 -1.709 27.691 1.00 90.62 209 CYS A N 1
ATOM 1508 C CA . CYS A 1 209 ? -18.768 -1.184 26.491 1.00 90.62 209 CYS A CA 1
ATOM 1509 C C . CYS A 1 209 ? -20.274 -0.906 26.727 1.00 90.62 209 CYS A C 1
ATOM 1511 O O . CYS A 1 209 ? -21.100 -1.533 26.086 1.00 90.62 209 CYS A O 1
ATOM 1513 N N . PRO A 1 210 ? -20.640 0.144 27.502 1.00 89.06 210 PRO A N 1
ATOM 1514 C CA . PRO A 1 210 ? -21.999 0.385 28.042 1.00 89.06 210 PRO A CA 1
ATOM 1515 C C . PRO A 1 210 ? -23.101 0.746 27.036 1.00 89.06 210 PRO A C 1
ATOM 1517 O O . PRO A 1 210 ? -24.136 1.316 27.398 1.00 89.06 210 PRO A O 1
ATOM 1520 N N . THR A 1 211 ? -22.810 0.613 25.749 1.00 89.88 211 THR A N 1
ATOM 1521 C CA . THR A 1 211 ? -23.675 1.030 24.646 1.00 89.88 211 THR A CA 1
ATOM 1522 C C . THR A 1 211 ? -23.670 0.002 23.522 1.00 89.88 211 THR A C 1
ATOM 1524 O O . THR A 1 211 ? -23.911 0.362 22.365 1.00 89.88 211 THR A O 1
ATOM 1527 N N . THR A 1 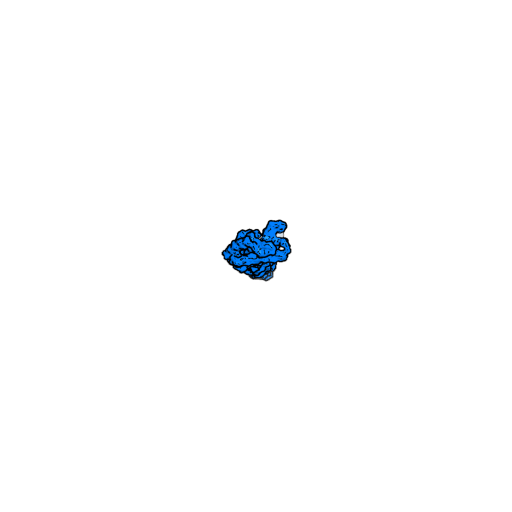212 ? -23.335 -1.245 23.830 1.00 89.62 212 THR A N 1
ATOM 1528 C CA . THR A 1 212 ? -23.310 -2.327 22.865 1.00 89.62 212 THR A CA 1
ATOM 1529 C C . THR A 1 212 ? -24.725 -2.586 22.341 1.00 89.62 212 THR A C 1
ATOM 1531 O O . THR A 1 212 ? -25.695 -2.637 23.101 1.00 89.62 212 THR A O 1
ATOM 1534 N N . PRO A 1 213 ? -24.920 -2.683 21.013 1.00 86.44 213 PRO A N 1
ATOM 1535 C CA . PRO A 1 213 ? -26.242 -2.922 20.457 1.00 86.44 213 PRO A CA 1
ATOM 1536 C C . PRO A 1 213 ? -26.826 -4.258 20.934 1.00 86.44 213 PRO A C 1
ATOM 1538 O O . PRO A 1 213 ? -26.217 -5.313 20.765 1.00 86.44 213 PRO A O 1
ATOM 1541 N N . ALA A 1 214 ? -28.060 -4.227 21.439 1.00 80.81 214 ALA A N 1
ATOM 1542 C CA . ALA A 1 214 ? -28.772 -5.428 21.866 1.00 80.81 214 ALA A CA 1
ATOM 1543 C C . ALA A 1 214 ? -28.786 -6.517 20.770 1.00 80.81 214 ALA A C 1
ATOM 1545 O O . ALA A 1 214 ? -29.234 -6.290 19.640 1.00 80.81 214 ALA A O 1
ATOM 1546 N N . GLY A 1 215 ? -28.328 -7.721 21.124 1.00 78.62 215 GLY A N 1
ATOM 1547 C CA . GLY A 1 215 ? -28.209 -8.867 20.215 1.00 78.62 215 GLY A CA 1
ATOM 1548 C C . GLY A 1 215 ? -26.878 -8.969 19.460 1.00 78.62 215 GLY A C 1
ATOM 1549 O O . GLY A 1 215 ? -26.694 -9.942 18.720 1.00 78.62 215 GLY A O 1
ATOM 1550 N N . ALA A 1 216 ? -25.954 -8.020 19.641 1.00 84.81 216 ALA A N 1
ATOM 1551 C CA . ALA A 1 216 ? -24.573 -8.180 19.206 1.00 84.81 216 ALA A CA 1
ATOM 1552 C C . ALA A 1 216 ? -23.900 -9.332 19.969 1.00 84.81 216 ALA A C 1
ATOM 1554 O O . ALA A 1 216 ? -24.251 -9.653 21.105 1.00 84.81 216 ALA A O 1
ATOM 1555 N N . LYS A 1 217 ? -22.941 -10.001 19.325 1.00 88.12 217 LYS A N 1
ATOM 1556 C CA . LYS A 1 217 ? -22.123 -11.005 20.010 1.00 88.12 217 LYS A CA 1
ATOM 1557 C C . LYS A 1 217 ? -21.010 -10.283 20.748 1.00 88.12 217 LYS A C 1
ATOM 1559 O O . LYS A 1 217 ? -20.174 -9.653 20.104 1.00 88.12 217 LYS A O 1
ATOM 1564 N N . VAL A 1 218 ? -20.997 -10.427 22.064 1.00 90.62 218 VAL A N 1
ATOM 1565 C CA . VAL A 1 218 ? -20.031 -9.768 22.940 1.00 90.62 218 VAL A CA 1
ATOM 1566 C C . VAL A 1 218 ? -19.093 -10.757 23.612 1.00 90.62 218 VAL A C 1
ATOM 1568 O O . VAL A 1 218 ? -19.383 -11.952 23.732 1.00 90.62 218 VAL A O 1
ATOM 1571 N N . ASN A 1 219 ? -17.930 -10.256 24.011 1.00 88.62 219 ASN A N 1
ATOM 1572 C CA . ASN A 1 219 ? -16.972 -10.978 24.833 1.00 88.62 219 ASN A CA 1
ATOM 1573 C C . ASN A 1 219 ? -17.366 -10.912 26.325 1.00 88.62 219 ASN A C 1
ATOM 1575 O O . ASN A 1 219 ? -18.409 -10.381 26.693 1.00 88.62 219 ASN A O 1
ATOM 1579 N N . GLU A 1 220 ? -16.523 -11.448 27.212 1.00 90.50 220 GLU A N 1
ATOM 1580 C CA . GLU A 1 220 ? -16.793 -11.474 28.662 1.00 90.50 220 GLU A CA 1
ATOM 1581 C C . GLU A 1 220 ? -16.872 -10.078 29.318 1.00 90.50 220 GLU A C 1
ATOM 1583 O O . GLU A 1 220 ? -17.264 -9.978 30.480 1.00 90.50 220 GLU A O 1
ATOM 1588 N N . THR A 1 221 ? -16.488 -9.016 28.601 1.00 91.56 221 THR A N 1
ATOM 1589 C CA . THR A 1 221 ? -16.492 -7.619 29.066 1.00 91.56 221 THR A CA 1
ATOM 1590 C C . THR A 1 221 ? -17.530 -6.746 28.354 1.00 91.56 221 THR A C 1
ATOM 1592 O O . THR A 1 221 ? -17.398 -5.530 28.408 1.00 91.56 221 THR A O 1
ATOM 1595 N N . GLY A 1 222 ? -18.501 -7.340 27.653 1.00 90.19 222 GLY A N 1
ATOM 1596 C CA . GLY A 1 222 ? -19.604 -6.614 26.998 1.00 90.19 222 GLY A CA 1
ATOM 1597 C C . GLY A 1 222 ? -19.227 -5.917 25.687 1.00 90.19 222 GLY A C 1
ATOM 1598 O O . GLY A 1 222 ? -20.000 -5.182 25.091 1.00 90.19 222 GLY A O 1
ATOM 1599 N N . CYS A 1 223 ? -18.018 -6.144 25.170 1.00 90.88 223 CYS A N 1
ATOM 1600 C CA . CYS A 1 223 ? -17.587 -5.525 23.918 1.00 90.88 223 CYS A CA 1
ATOM 1601 C C . CYS A 1 223 ? -17.818 -6.467 22.738 1.00 90.88 223 CYS A C 1
ATOM 1603 O O . CYS A 1 223 ? -17.557 -7.670 22.845 1.00 90.88 223 CYS A O 1
ATOM 1605 N N . GLU A 1 224 ? -18.269 -5.915 21.609 1.00 91.19 224 GLU A N 1
ATOM 1606 C CA . GLU A 1 224 ? -18.417 -6.660 20.355 1.00 91.19 224 GLU A CA 1
ATOM 1607 C C . GLU A 1 224 ? -17.121 -7.398 19.989 1.00 91.19 224 GLU A C 1
ATOM 1609 O O . GLU A 1 224 ? -16.016 -6.884 20.189 1.00 91.19 224 GLU A O 1
ATOM 1614 N N . LEU A 1 225 ? -17.262 -8.625 19.481 1.00 90.56 225 LEU A N 1
ATOM 1615 C CA . LEU A 1 225 ? -16.115 -9.400 19.018 1.00 90.56 225 LEU A CA 1
ATOM 1616 C C . LEU A 1 225 ? -15.469 -8.736 17.798 1.00 90.56 225 LEU A C 1
ATOM 1618 O O . LEU A 1 225 ? -16.159 -8.257 16.903 1.00 90.56 225 LEU A O 1
ATOM 1622 N N . ASP A 1 226 ? -14.144 -8.774 17.784 1.00 89.19 226 ASP A N 1
ATOM 1623 C CA . ASP A 1 226 ? -13.271 -8.492 16.648 1.00 89.19 226 ASP A CA 1
ATOM 1624 C C . ASP A 1 226 ? -12.413 -9.758 16.471 1.00 89.19 226 ASP A C 1
ATOM 1626 O O . ASP A 1 226 ? -11.504 -10.045 17.261 1.00 89.19 226 ASP A O 1
ATOM 1630 N N . SER A 1 227 ? -12.833 -10.620 15.545 1.00 90.62 227 SER A N 1
ATOM 1631 C CA . SER A 1 227 ? -12.334 -11.991 15.423 1.00 90.62 227 SER A CA 1
ATOM 1632 C C . SER A 1 227 ? -10.907 -12.068 14.888 1.00 90.62 227 SER A C 1
ATOM 1634 O O . SER A 1 227 ? -10.158 -12.970 15.287 1.00 90.62 227 SER A O 1
ATOM 1636 N N . ASP A 1 228 ? -10.518 -11.161 13.997 1.00 89.38 228 ASP A N 1
ATOM 1637 C CA . ASP A 1 228 ? -9.198 -11.142 13.369 1.00 89.38 228 ASP A CA 1
ATOM 1638 C C . ASP A 1 228 ? -8.263 -10.054 13.934 1.00 89.38 228 ASP A C 1
ATOM 1640 O O . ASP A 1 228 ? -7.043 -10.140 13.756 1.00 89.38 228 ASP A O 1
ATOM 1644 N N . ASN A 1 229 ? -8.786 -9.192 14.812 1.00 90.56 229 ASN A N 1
ATOM 1645 C CA . ASN A 1 229 ? -8.085 -8.134 15.539 1.00 90.56 229 ASN A CA 1
ATOM 1646 C C . ASN A 1 229 ? -7.518 -7.054 14.612 1.00 90.56 229 ASN A C 1
ATOM 1648 O O . ASN A 1 229 ? -6.406 -6.554 14.845 1.00 90.56 229 ASN A O 1
ATOM 1652 N N . ASP A 1 230 ? -8.254 -6.711 13.559 1.00 89.69 230 ASP A N 1
ATOM 1653 C CA . ASP A 1 230 ? -7.909 -5.628 12.641 1.00 89.69 230 ASP A CA 1
ATOM 1654 C C . ASP A 1 230 ? -8.393 -4.239 13.125 1.00 89.69 230 ASP A C 1
ATOM 1656 O O . ASP A 1 230 ? -7.950 -3.201 12.620 1.00 89.69 230 ASP A O 1
ATOM 1660 N N . GLY A 1 231 ? -9.211 -4.209 14.186 1.00 89.00 231 GLY A N 1
ATOM 1661 C CA . GLY A 1 231 ? -9.782 -3.007 14.789 1.00 89.00 231 GLY A CA 1
ATOM 1662 C C . GLY A 1 231 ? -11.217 -2.697 14.351 1.00 89.00 231 GLY A C 1
ATOM 1663 O O . GLY A 1 231 ? -11.783 -1.703 14.828 1.00 89.00 231 GLY A O 1
ATOM 1664 N N . ILE A 1 232 ? -11.809 -3.513 13.478 1.00 91.38 232 ILE A N 1
ATOM 1665 C CA . ILE A 1 232 ? -13.200 -3.451 13.043 1.00 91.38 232 ILE A CA 1
ATOM 1666 C C . ILE A 1 232 ? -13.957 -4.633 13.657 1.00 91.38 232 ILE A C 1
ATOM 1668 O O . ILE A 1 232 ? -13.582 -5.789 13.561 1.00 91.38 232 ILE A O 1
ATOM 1672 N N . VAL A 1 233 ? -15.060 -4.337 14.342 1.00 90.25 233 VAL A N 1
ATOM 1673 C CA . VAL A 1 233 ? -15.882 -5.372 14.989 1.00 90.25 233 VAL A CA 1
ATOM 1674 C C . VAL A 1 233 ? -16.577 -6.258 13.950 1.00 90.25 233 VAL A C 1
ATOM 1676 O O . VAL A 1 233 ? -17.041 -5.756 12.925 1.00 90.25 233 VAL A O 1
ATOM 1679 N N . ASP A 1 234 ? -16.767 -7.542 14.269 1.00 88.00 234 ASP A N 1
ATOM 1680 C CA . ASP A 1 234 ? -17.354 -8.586 13.410 1.00 88.00 234 ASP A CA 1
ATOM 1681 C C . ASP A 1 234 ? -18.678 -8.166 12.738 1.00 88.00 234 ASP A C 1
ATOM 1683 O O . ASP A 1 234 ? -19.043 -8.661 11.674 1.00 88.00 234 ASP A O 1
ATOM 1687 N N . SER A 1 235 ? -19.465 -7.302 13.389 1.00 87.56 235 SER A N 1
ATOM 1688 C CA . SER A 1 235 ? -20.762 -6.834 12.881 1.00 87.56 235 SER A CA 1
ATOM 1689 C C . SER A 1 235 ? -20.643 -5.842 11.715 1.00 87.56 235 SER A C 1
ATOM 1691 O O . SER A 1 235 ? -21.610 -5.647 10.972 1.00 87.56 235 SER A O 1
ATOM 1693 N N . ARG A 1 236 ? -19.476 -5.207 11.574 1.00 90.19 236 ARG A N 1
ATOM 1694 C CA . ARG A 1 236 ? -19.145 -4.172 10.585 1.00 90.19 236 ARG A CA 1
ATOM 1695 C C . ARG A 1 236 ? -18.041 -4.592 9.621 1.00 90.19 236 ARG A C 1
ATOM 1697 O O . ARG A 1 236 ? -17.816 -3.877 8.650 1.00 90.19 236 ARG A O 1
ATOM 1704 N N . ASP A 1 237 ? -17.380 -5.700 9.909 1.00 92.06 237 ASP A N 1
ATOM 1705 C CA . ASP A 1 237 ? -16.275 -6.222 9.129 1.00 92.06 237 ASP A CA 1
ATOM 1706 C C . ASP A 1 237 ? -16.781 -7.048 7.930 1.00 92.06 237 ASP A C 1
ATOM 1708 O O . ASP A 1 237 ? -17.500 -8.045 8.068 1.00 92.06 237 ASP A O 1
ATOM 1712 N N . GLU A 1 238 ? -16.441 -6.598 6.722 1.00 94.75 238 GLU A N 1
ATOM 1713 C CA . GLU A 1 238 ? -16.718 -7.296 5.464 1.00 94.75 238 GLU A CA 1
ATOM 1714 C C . GLU A 1 238 ? -15.617 -8.317 5.110 1.00 94.75 238 GLU A C 1
ATOM 1716 O O . GLU A 1 238 ? -15.823 -9.183 4.249 1.00 94.75 238 GLU A O 1
ATOM 1721 N N . CYS A 1 239 ? -14.478 -8.258 5.801 1.00 92.38 239 CYS A N 1
ATOM 1722 C CA . CYS A 1 239 ? -13.259 -9.023 5.585 1.00 92.38 239 CYS A CA 1
ATOM 1723 C C . CYS A 1 239 ? -12.780 -9.737 6.877 1.00 92.38 239 CYS A C 1
ATOM 1725 O O . CYS A 1 239 ? -11.653 -9.527 7.300 1.00 92.38 239 CYS A O 1
ATOM 1727 N N . PRO A 1 240 ? -13.529 -10.737 7.394 1.00 90.38 240 PRO A N 1
ATOM 1728 C CA . PRO A 1 240 ? -13.373 -11.347 8.735 1.00 90.38 240 PRO A CA 1
ATOM 1729 C C . PRO A 1 240 ? -12.124 -12.219 8.958 1.00 90.38 240 PRO A C 1
ATOM 1731 O O . PRO A 1 240 ? -12.088 -13.086 9.838 1.00 90.38 240 PRO A O 1
ATOM 1734 N N . THR A 1 241 ? -11.148 -12.125 8.063 1.00 91.56 241 THR A N 1
ATOM 1735 C CA . THR A 1 241 ? -9.904 -12.898 8.111 1.00 91.56 241 THR A CA 1
ATOM 1736 C C . THR A 1 241 ? -8.697 -12.039 7.750 1.00 91.56 241 THR A C 1
ATOM 1738 O O . THR A 1 241 ? -7.675 -12.577 7.306 1.00 91.56 241 THR A O 1
ATOM 1741 N N . THR A 1 242 ? -8.822 -10.724 7.873 1.00 91.25 242 THR A N 1
ATOM 1742 C CA . THR A 1 242 ? -7.744 -9.790 7.613 1.00 91.25 242 THR A CA 1
ATOM 1743 C C . THR A 1 242 ? -6.598 -10.052 8.595 1.00 91.25 242 THR A C 1
ATOM 1745 O O . THR A 1 242 ? -6.807 -10.239 9.794 1.00 91.25 242 THR A O 1
ATOM 1748 N N . PRO A 1 243 ? -5.346 -10.181 8.122 1.00 88.56 243 PRO A N 1
ATOM 1749 C CA . PRO A 1 243 ? -4.235 -10.466 9.016 1.00 88.56 243 PRO A CA 1
ATOM 1750 C C . PRO A 1 243 ? -4.066 -9.387 10.099 1.00 88.56 243 PRO A C 1
ATOM 1752 O O . PRO A 1 243 ? -4.115 -8.192 9.836 1.00 88.56 243 PRO A O 1
ATOM 1755 N N . ALA A 1 244 ? -3.764 -9.782 11.333 1.00 84.00 244 ALA A N 1
ATOM 1756 C CA . ALA A 1 244 ? -3.517 -8.799 12.385 1.00 84.00 244 ALA A CA 1
ATOM 1757 C C . ALA A 1 244 ? -2.315 -7.886 12.047 1.00 84.00 244 ALA A C 1
ATOM 1759 O O . ALA A 1 244 ? -1.216 -8.359 11.733 1.00 84.00 244 ALA A O 1
ATOM 1760 N N . GLY A 1 245 ? -2.502 -6.569 12.176 1.00 81.19 245 GLY A N 1
ATOM 1761 C CA . GLY A 1 245 ? -1.451 -5.556 12.025 1.00 81.19 245 GLY A CA 1
ATOM 1762 C C . GLY A 1 245 ? -1.236 -5.004 10.611 1.00 81.19 245 GLY A C 1
ATOM 1763 O O . GLY A 1 245 ? -0.393 -4.113 10.453 1.00 81.19 245 GLY A O 1
ATOM 1764 N N . VAL A 1 246 ? -1.974 -5.478 9.600 1.00 87.62 246 VAL A N 1
ATOM 1765 C CA . VAL A 1 246 ? -2.100 -4.741 8.330 1.00 87.62 246 VAL A CA 1
ATOM 1766 C C . VAL A 1 246 ? -3.051 -3.558 8.498 1.00 87.62 246 VAL A C 1
ATOM 1768 O O . VAL A 1 246 ? -3.854 -3.504 9.425 1.00 87.62 246 VAL A O 1
ATOM 1771 N N . LYS A 1 247 ? -2.898 -2.549 7.639 1.00 89.88 247 LYS A N 1
ATOM 1772 C CA . LYS A 1 247 ? -3.809 -1.404 7.628 1.00 89.88 247 LYS A CA 1
ATOM 1773 C C . LYS A 1 247 ? -5.060 -1.779 6.851 1.00 89.88 247 LYS A C 1
ATOM 1775 O O . LYS A 1 247 ? -4.944 -2.275 5.731 1.00 89.88 247 LYS A O 1
ATOM 1780 N N . VAL A 1 248 ? -6.208 -1.468 7.433 1.00 92.50 248 VAL A N 1
ATOM 1781 C CA . VAL A 1 248 ? -7.518 -1.747 6.852 1.00 92.50 248 VAL A CA 1
ATOM 1782 C C . VAL A 1 248 ? -8.299 -0.469 6.579 1.00 92.50 248 VAL A C 1
ATOM 1784 O O . VAL A 1 248 ? -7.991 0.593 7.134 1.00 92.50 248 VAL A O 1
ATOM 1787 N N . ASP A 1 249 ? -9.273 -0.566 5.683 1.00 90.88 249 ASP A N 1
ATOM 1788 C CA . ASP A 1 249 ? -10.268 0.470 5.438 1.00 90.88 249 ASP A CA 1
ATOM 1789 C C . ASP A 1 249 ? -11.396 0.455 6.493 1.00 90.88 249 ASP A C 1
ATOM 1791 O O . ASP A 1 249 ? -11.320 -0.208 7.526 1.00 90.88 249 ASP A O 1
ATOM 1795 N N . GLU A 1 250 ? -12.455 1.239 6.270 1.00 92.25 250 GLU A N 1
ATOM 1796 C CA . GLU A 1 250 ? -13.597 1.309 7.196 1.00 92.25 250 GLU A CA 1
ATOM 1797 C C . GLU A 1 250 ? -14.448 0.024 7.233 1.00 92.25 250 GLU A C 1
ATOM 1799 O O . GLU A 1 250 ? -15.315 -0.086 8.108 1.00 92.25 250 GLU A O 1
ATOM 1804 N N . ALA A 1 251 ? -14.222 -0.903 6.295 1.00 92.50 251 ALA A N 1
ATOM 1805 C CA . ALA A 1 251 ? -14.916 -2.178 6.155 1.00 92.50 251 ALA A CA 1
ATOM 1806 C C . ALA A 1 251 ? -14.077 -3.377 6.639 1.00 92.50 251 ALA A C 1
ATOM 1808 O O . ALA A 1 251 ? -14.541 -4.504 6.505 1.00 92.50 251 ALA A O 1
ATOM 1809 N N . GLY A 1 252 ? -12.879 -3.151 7.192 1.00 91.81 252 GLY A N 1
ATOM 1810 C CA . GLY A 1 252 ? -11.989 -4.216 7.683 1.00 91.81 252 GLY A CA 1
ATOM 1811 C C . GLY A 1 252 ? -11.151 -4.881 6.587 1.00 91.81 252 GLY A C 1
ATOM 1812 O O . GLY A 1 252 ? -10.480 -5.884 6.802 1.00 91.81 252 GLY A O 1
ATOM 1813 N N . CYS A 1 253 ? -11.151 -4.338 5.369 1.00 92.56 253 CYS A N 1
ATOM 1814 C CA . CYS A 1 253 ? -10.407 -4.919 4.258 1.00 92.56 253 CYS A CA 1
ATOM 1815 C C . CYS A 1 253 ? -9.024 -4.275 4.117 1.00 92.56 253 CYS A C 1
ATOM 1817 O O . CYS A 1 253 ? -8.863 -3.069 4.309 1.00 92.56 253 CYS A O 1
ATOM 1819 N N . GLU A 1 254 ? -8.015 -5.077 3.756 1.00 92.50 254 GLU A N 1
ATOM 1820 C CA . GLU A 1 254 ? -6.660 -4.580 3.484 1.00 92.50 254 GLU A CA 1
ATOM 1821 C C . GLU A 1 254 ? -6.672 -3.433 2.466 1.00 92.50 254 GLU A C 1
ATOM 1823 O O . GLU A 1 254 ? -7.291 -3.531 1.404 1.00 92.50 254 GLU A O 1
ATOM 1828 N N . LEU A 1 255 ? -5.954 -2.358 2.793 1.00 91.44 255 LEU A N 1
ATOM 1829 C CA . LEU A 1 255 ? -5.891 -1.172 1.951 1.00 91.44 255 LEU A CA 1
ATOM 1830 C C . LEU A 1 255 ? -5.160 -1.464 0.627 1.00 91.44 255 LEU A C 1
ATOM 1832 O O . LEU A 1 255 ? -4.119 -2.120 0.613 1.00 91.44 255 LEU A O 1
ATOM 1836 N N . ASP A 1 256 ? -5.704 -0.931 -0.463 1.00 90.62 256 ASP A N 1
ATOM 1837 C CA . ASP A 1 256 ? -5.078 -0.830 -1.784 1.00 90.62 256 ASP A CA 1
ATOM 1838 C C . ASP A 1 256 ? -4.903 0.670 -2.081 1.00 90.62 256 ASP A C 1
ATOM 1840 O O . ASP A 1 256 ? -5.853 1.385 -2.424 1.00 90.62 256 ASP A O 1
ATOM 1844 N N . SER A 1 257 ? -3.704 1.185 -1.802 1.00 91.69 257 SER A N 1
ATOM 1845 C CA . SER A 1 257 ? -3.436 2.624 -1.770 1.00 91.69 257 SER A CA 1
ATOM 1846 C C . SER A 1 257 ? -3.503 3.293 -3.144 1.00 91.69 257 SER A C 1
ATOM 1848 O O . SER A 1 257 ? -3.913 4.458 -3.229 1.00 91.69 257 SER A O 1
ATOM 1850 N N . ASP A 1 258 ? -3.098 2.606 -4.211 1.00 90.69 258 ASP A N 1
ATOM 1851 C CA . ASP A 1 258 ? -3.075 3.150 -5.573 1.00 90.69 258 ASP A CA 1
ATOM 1852 C C . ASP A 1 258 ? -4.216 2.631 -6.469 1.00 90.69 258 ASP A C 1
ATOM 1854 O O . ASP A 1 258 ? -4.483 3.220 -7.523 1.00 90.69 258 ASP A O 1
ATOM 1858 N N . ASN A 1 259 ? -5.018 1.692 -5.958 1.00 91.62 259 ASN A N 1
ATOM 1859 C CA . ASN A 1 259 ? -6.204 1.111 -6.587 1.00 91.62 259 ASN A CA 1
ATOM 1860 C C . ASN A 1 259 ? -5.878 0.356 -7.881 1.00 91.62 259 ASN A C 1
ATOM 1862 O O . ASN A 1 259 ? -6.638 0.428 -8.860 1.00 91.62 259 ASN A O 1
ATOM 1866 N N . ASP A 1 260 ? -4.745 -0.341 -7.905 1.00 90.81 260 ASP A N 1
ATOM 1867 C CA . ASP A 1 260 ? -4.339 -1.188 -9.023 1.00 90.81 260 ASP A CA 1
ATOM 1868 C C . ASP A 1 260 ? -4.905 -2.624 -8.945 1.00 90.81 260 ASP A C 1
ATOM 1870 O O . ASP A 1 260 ? -4.854 -3.377 -9.926 1.00 90.81 260 ASP A O 1
ATOM 1874 N N . GLY A 1 261 ? -5.543 -2.973 -7.820 1.00 90.06 261 GLY A N 1
ATOM 1875 C CA . GLY A 1 261 ? -6.132 -4.280 -7.547 1.00 90.06 261 GLY A CA 1
ATOM 1876 C C . GLY A 1 261 ? -5.253 -5.208 -6.702 1.00 90.06 261 GLY A C 1
ATOM 1877 O O . GLY A 1 261 ? -5.652 -6.357 -6.472 1.00 90.06 261 GLY A O 1
ATOM 1878 N N . VAL A 1 262 ? -4.087 -4.750 -6.242 1.00 91.94 262 VAL A N 1
ATOM 1879 C CA . VAL A 1 262 ? -3.175 -5.472 -5.354 1.00 91.94 262 VAL A CA 1
ATOM 1880 C C . VAL A 1 262 ? -3.058 -4.724 -4.026 1.00 91.94 262 VAL A C 1
ATOM 1882 O O . VAL A 1 262 ? -2.645 -3.581 -3.952 1.00 91.94 262 VAL A O 1
ATOM 1885 N N . VAL A 1 263 ? -3.406 -5.404 -2.934 1.00 91.56 263 VAL A N 1
ATOM 1886 C CA . VAL A 1 263 ? -3.331 -4.827 -1.582 1.00 91.56 263 VAL A CA 1
ATOM 1887 C C . VAL A 1 263 ? -1.898 -4.449 -1.194 1.00 91.56 263 VAL A C 1
ATOM 1889 O O . VAL A 1 263 ? -0.949 -5.173 -1.518 1.00 91.56 263 VAL A O 1
ATOM 1892 N N . ASP A 1 264 ? -1.757 -3.389 -0.392 1.00 89.75 264 ASP A N 1
ATOM 1893 C CA . ASP A 1 264 ? -0.483 -2.795 0.046 1.00 89.75 264 ASP A CA 1
ATOM 1894 C C . ASP A 1 264 ? 0.516 -3.829 0.608 1.00 89.75 264 ASP A C 1
ATOM 1896 O O . ASP A 1 264 ? 1.732 -3.664 0.513 1.00 89.75 264 ASP A O 1
ATOM 1900 N N . SER A 1 265 ? 0.026 -4.903 1.242 1.00 89.44 265 SER A N 1
ATOM 1901 C CA . SER A 1 265 ? 0.868 -5.946 1.846 1.00 89.44 265 SER A CA 1
ATOM 1902 C C . SER A 1 265 ? 1.587 -6.835 0.820 1.00 89.44 265 SER A C 1
ATOM 1904 O O . SER A 1 265 ? 2.602 -7.461 1.146 1.00 89.44 265 SER A O 1
ATOM 1906 N N . LYS A 1 266 ? 1.063 -6.909 -0.409 1.00 91.75 266 LYS A N 1
ATOM 1907 C CA . LYS A 1 266 ? 1.592 -7.703 -1.532 1.00 91.75 266 LYS A CA 1
ATOM 1908 C C . LYS A 1 266 ? 2.168 -6.838 -2.644 1.00 91.75 266 LYS A C 1
ATOM 1910 O O . LYS A 1 266 ? 2.925 -7.347 -3.478 1.00 91.75 266 LYS A O 1
ATOM 1915 N N . ASP A 1 267 ? 1.831 -5.561 -2.643 1.00 93.00 267 ASP A N 1
ATOM 1916 C CA . ASP A 1 267 ? 2.243 -4.623 -3.661 1.00 93.00 267 ASP A CA 1
ATOM 1917 C C . ASP A 1 267 ? 3.718 -4.202 -3.495 1.00 93.00 267 ASP A C 1
ATOM 1919 O O . ASP A 1 267 ? 4.181 -3.768 -2.438 1.00 93.00 267 ASP A O 1
ATOM 1923 N N . HIS A 1 268 ? 4.490 -4.397 -4.562 1.00 94.69 268 HIS A N 1
ATOM 1924 C CA . HIS A 1 268 ? 5.895 -4.002 -4.661 1.00 94.69 268 HIS A CA 1
ATOM 1925 C C . HIS A 1 268 ? 6.068 -2.664 -5.399 1.00 94.69 268 HIS A C 1
ATOM 1927 O O . HIS A 1 268 ? 7.182 -2.128 -5.444 1.00 94.69 268 HIS A O 1
ATOM 1933 N N . CYS A 1 269 ? 4.985 -2.126 -5.954 1.00 92.19 269 CYS A N 1
ATOM 1934 C CA . CYS A 1 269 ? 4.905 -0.937 -6.782 1.00 92.19 269 CYS A CA 1
ATOM 1935 C C . CYS A 1 269 ? 3.765 -0.004 -6.298 1.00 92.19 269 CYS A C 1
ATOM 1937 O O . CYS A 1 269 ? 2.859 0.273 -7.065 1.00 92.19 269 CYS A O 1
ATOM 1939 N N . PRO A 1 270 ? 3.893 0.618 -5.103 1.00 91.00 270 PRO A N 1
ATOM 1940 C CA . PRO A 1 270 ? 2.824 1.331 -4.365 1.00 91.00 270 PRO A CA 1
ATOM 1941 C C . PRO A 1 270 ? 2.317 2.645 -4.981 1.00 91.00 270 PRO A C 1
ATOM 1943 O O . PRO A 1 270 ? 1.750 3.499 -4.294 1.00 91.00 270 PRO A O 1
ATOM 1946 N N . THR A 1 271 ? 2.658 2.903 -6.238 1.00 92.25 271 THR A N 1
ATOM 1947 C CA . THR A 1 271 ? 2.294 4.124 -6.959 1.00 92.25 271 THR A CA 1
ATOM 1948 C C . THR A 1 271 ? 1.934 3.823 -8.409 1.00 92.25 271 THR A C 1
ATOM 1950 O O . THR A 1 271 ? 2.164 4.665 -9.286 1.00 92.25 271 THR A O 1
ATOM 1953 N N . THR A 1 272 ? 1.449 2.619 -8.686 1.00 91.75 272 THR A N 1
ATOM 1954 C CA . THR A 1 272 ? 1.039 2.209 -10.016 1.00 91.75 272 THR A CA 1
ATOM 1955 C C . THR A 1 272 ? -0.144 3.060 -10.490 1.00 91.75 272 THR A C 1
ATOM 1957 O O . THR A 1 272 ? -1.087 3.328 -9.743 1.00 91.75 272 THR A O 1
ATOM 1960 N N . PRO A 1 273 ? -0.109 3.589 -11.728 1.00 89.00 273 PRO A N 1
ATOM 1961 C CA . PRO A 1 273 ? -1.198 4.412 -12.230 1.00 89.00 273 PRO A CA 1
ATOM 1962 C C . PRO A 1 273 ? -2.521 3.639 -12.304 1.00 89.00 273 PRO A C 1
ATOM 1964 O O . PRO A 1 273 ? -2.602 2.574 -12.916 1.00 89.00 273 PRO A O 1
ATOM 1967 N N . ALA A 1 274 ? -3.592 4.235 -11.777 1.00 84.38 274 ALA A N 1
ATOM 1968 C CA . ALA A 1 274 ? -4.929 3.652 -11.826 1.00 84.38 274 ALA A CA 1
ATOM 1969 C C . ALA A 1 274 ? -5.341 3.244 -13.258 1.00 84.38 274 ALA A C 1
ATOM 1971 O O . ALA A 1 274 ? -5.326 4.054 -14.192 1.00 84.38 274 ALA A O 1
ATOM 1972 N N . GLY A 1 275 ? -5.757 1.984 -13.415 1.00 81.38 275 GLY A N 1
ATOM 1973 C CA . GLY A 1 275 ? -6.155 1.392 -14.696 1.00 81.38 275 GLY A CA 1
ATOM 1974 C C . GLY A 1 275 ? -5.010 0.796 -15.523 1.00 81.38 275 GLY A C 1
ATOM 1975 O O . GLY A 1 275 ? -5.281 0.251 -16.600 1.00 81.38 275 GLY A O 1
ATOM 1976 N N . ALA A 1 276 ? -3.762 0.868 -15.050 1.00 87.19 276 ALA A N 1
ATOM 1977 C CA . ALA A 1 276 ? -2.669 0.093 -15.620 1.00 87.19 276 ALA A CA 1
ATOM 1978 C C . ALA A 1 276 ? -2.911 -1.411 -15.410 1.00 87.19 276 ALA A C 1
ATOM 1980 O O . ALA A 1 276 ? -3.574 -1.835 -14.465 1.00 87.19 276 ALA A O 1
ATOM 1981 N N . LYS A 1 277 ? -2.404 -2.237 -16.328 1.00 89.94 277 LYS A N 1
ATOM 1982 C CA . LYS A 1 277 ? -2.442 -3.691 -16.150 1.00 89.94 277 LYS A CA 1
ATOM 1983 C C . LYS A 1 277 ? -1.226 -4.110 -15.344 1.00 89.94 277 LYS A C 1
ATOM 1985 O O . LYS A 1 277 ? -0.102 -3.900 -15.798 1.00 89.94 277 LYS A O 1
ATOM 1990 N N . VAL A 1 278 ? -1.475 -4.739 -14.206 1.00 92.44 278 VAL A N 1
ATOM 1991 C CA . VAL A 1 278 ? -0.433 -5.143 -13.265 1.00 92.44 278 VAL A CA 1
ATOM 1992 C C . VAL A 1 278 ? -0.289 -6.654 -13.170 1.00 92.44 278 VAL A C 1
ATOM 1994 O O . VAL A 1 278 ? -1.192 -7.416 -13.530 1.00 92.44 278 VAL A O 1
ATOM 1997 N N . ASN A 1 279 ? 0.881 -7.087 -12.717 1.00 90.62 279 ASN A N 1
ATOM 1998 C CA . ASN A 1 279 ? 1.142 -8.464 -12.321 1.00 90.62 279 ASN A CA 1
ATOM 1999 C C . ASN A 1 279 ? 0.660 -8.737 -10.877 1.00 90.62 279 ASN A C 1
ATOM 2001 O O . ASN A 1 279 ? 0.062 -7.886 -10.228 1.00 90.62 279 ASN A O 1
ATOM 2005 N N . GLU A 1 280 ? 0.930 -9.936 -10.353 1.00 93.12 280 GLU A N 1
ATOM 2006 C CA . GLU A 1 280 ? 0.514 -10.340 -8.995 1.00 93.12 280 GLU A CA 1
ATOM 2007 C C . GLU A 1 280 ? 1.174 -9.527 -7.859 1.00 93.12 280 GLU A C 1
ATOM 2009 O O . GLU A 1 280 ? 0.786 -9.680 -6.703 1.00 93.12 280 GLU A O 1
ATOM 2014 N N . THR A 1 281 ? 2.173 -8.692 -8.170 1.00 93.31 281 THR A N 1
ATOM 2015 C CA . THR A 1 281 ? 2.899 -7.840 -7.216 1.00 93.31 281 THR A CA 1
ATOM 2016 C C . THR A 1 281 ? 2.628 -6.346 -7.420 1.00 93.31 281 THR A C 1
ATOM 2018 O O . THR A 1 281 ? 3.442 -5.547 -6.971 1.00 93.31 281 THR A O 1
ATOM 2021 N N . GLY A 1 282 ? 1.561 -5.977 -8.139 1.00 92.31 282 GLY A N 1
ATOM 2022 C CA . GLY A 1 282 ? 1.140 -4.580 -8.347 1.00 92.31 282 GLY A CA 1
ATOM 2023 C C . GLY A 1 282 ? 2.012 -3.781 -9.322 1.00 92.31 282 GLY A C 1
ATOM 2024 O O . GLY A 1 282 ? 1.881 -2.578 -9.476 1.00 92.31 282 GLY A O 1
ATOM 2025 N N . CYS A 1 283 ? 2.936 -4.426 -10.039 1.00 92.50 283 CYS A N 1
ATOM 2026 C CA . CYS A 1 283 ? 3.797 -3.724 -10.992 1.00 92.50 283 CYS A CA 1
ATOM 2027 C C . CYS A 1 283 ? 3.241 -3.824 -12.412 1.00 92.50 283 CYS A C 1
ATOM 2029 O O . CYS A 1 283 ? 2.770 -4.892 -12.819 1.00 92.50 283 CYS A O 1
ATOM 2031 N N . GLU A 1 284 ? 3.344 -2.732 -13.177 1.00 92.25 284 GLU A N 1
ATOM 2032 C CA . GLU A 1 284 ? 2.990 -2.711 -14.600 1.00 92.25 284 GLU A CA 1
ATOM 2033 C C . GLU A 1 284 ? 3.691 -3.843 -15.365 1.00 92.25 284 GLU A C 1
ATOM 2035 O O . GLU A 1 284 ? 4.864 -4.149 -15.133 1.00 92.25 284 GLU A O 1
ATOM 2040 N N . LEU A 1 285 ? 2.948 -4.481 -16.269 1.00 91.50 285 LEU A N 1
ATOM 2041 C CA . LEU A 1 285 ? 3.478 -5.547 -17.112 1.00 91.50 285 LEU A CA 1
ATOM 2042 C C . LEU A 1 285 ? 4.529 -5.005 -18.090 1.00 91.50 285 LEU A C 1
ATOM 2044 O O . LEU A 1 285 ? 4.344 -3.950 -18.688 1.00 91.50 285 LEU A O 1
ATOM 2048 N N . ASP A 1 286 ? 5.601 -5.772 -18.248 1.00 90.00 286 ASP A N 1
ATOM 2049 C CA . ASP A 1 286 ? 6.632 -5.642 -19.279 1.00 90.00 286 ASP A CA 1
ATOM 2050 C C . ASP A 1 286 ? 6.684 -7.006 -19.989 1.00 90.00 286 ASP A C 1
ATOM 2052 O O . ASP A 1 286 ? 7.209 -7.996 -19.463 1.00 90.00 286 ASP A O 1
ATOM 2056 N N . SER A 1 287 ? 5.967 -7.104 -21.108 1.00 91.12 287 SER A N 1
ATOM 2057 C CA . SER A 1 287 ? 5.649 -8.374 -21.763 1.00 91.12 287 SER A CA 1
ATOM 2058 C C . SER A 1 287 ? 6.857 -9.033 -22.425 1.00 91.12 287 SER A C 1
ATOM 2060 O O . SER A 1 287 ? 6.938 -10.268 -22.447 1.00 91.12 287 SER A O 1
ATOM 2062 N N . ASP A 1 288 ? 7.786 -8.250 -22.970 1.00 89.50 288 ASP A N 1
ATOM 2063 C CA . ASP A 1 288 ? 8.979 -8.746 -23.659 1.00 89.50 288 ASP A CA 1
ATOM 2064 C C . ASP A 1 288 ? 10.268 -8.632 -22.823 1.00 89.50 288 ASP A C 1
ATOM 2066 O O . ASP A 1 288 ? 11.258 -9.302 -23.138 1.00 89.50 288 ASP A O 1
ATOM 2070 N N . ASN A 1 289 ? 10.194 -7.990 -21.653 1.00 90.75 289 ASN A N 1
ATOM 2071 C CA . ASN A 1 289 ? 11.260 -7.839 -20.662 1.00 90.75 289 ASN A CA 1
ATOM 2072 C C . ASN A 1 289 ? 12.445 -7.018 -21.184 1.00 90.75 289 ASN A C 1
ATOM 2074 O O . ASN A 1 289 ? 13.608 -7.345 -20.896 1.00 90.75 289 ASN A O 1
ATOM 2078 N N . ASP A 1 290 ? 12.166 -5.976 -21.961 1.00 89.88 290 ASP A N 1
ATOM 2079 C CA . ASP A 1 290 ? 13.175 -5.045 -22.461 1.00 89.88 290 ASP A CA 1
ATOM 2080 C C . ASP A 1 290 ? 13.483 -3.892 -21.477 1.00 89.88 290 ASP A C 1
ATOM 2082 O O . ASP A 1 290 ? 14.486 -3.183 -21.630 1.00 89.88 290 ASP A O 1
ATOM 2086 N N . GLY A 1 291 ? 12.694 -3.770 -20.402 1.00 89.19 291 GLY A N 1
ATOM 2087 C CA . GLY A 1 291 ? 12.817 -2.738 -19.376 1.00 89.19 291 GLY A CA 1
ATOM 2088 C C . GLY A 1 291 ? 11.859 -1.555 -19.543 1.00 89.19 291 GLY A C 1
ATOM 2089 O O . GLY A 1 291 ? 11.919 -0.621 -18.731 1.00 89.19 291 GLY A O 1
ATOM 2090 N N . VAL A 1 292 ? 10.983 -1.572 -20.549 1.00 91.44 292 VAL A N 1
ATOM 2091 C CA . VAL A 1 292 ? 9.917 -0.596 -20.775 1.00 91.44 292 VAL A CA 1
ATOM 2092 C C . VAL A 1 292 ? 8.562 -1.279 -20.596 1.00 91.44 292 VAL A C 1
ATOM 2094 O O . VAL A 1 292 ? 8.244 -2.285 -21.203 1.00 91.44 292 VAL A O 1
ATOM 2097 N N . VAL A 1 293 ? 7.727 -0.716 -19.725 1.00 91.19 293 VAL A N 1
ATOM 2098 C CA . VAL A 1 293 ? 6.394 -1.270 -19.442 1.00 91.19 293 VAL A CA 1
ATOM 2099 C C . VAL A 1 293 ? 5.470 -1.175 -20.661 1.00 91.19 293 VAL A C 1
ATOM 2101 O O . VAL A 1 293 ? 5.501 -0.178 -21.387 1.00 91.19 293 VAL A O 1
ATOM 2104 N N . ASP A 1 294 ? 4.561 -2.142 -20.810 1.00 88.25 294 ASP A N 1
ATOM 2105 C CA . ASP A 1 294 ? 3.612 -2.290 -21.927 1.00 88.25 294 ASP A CA 1
ATOM 2106 C C . ASP A 1 294 ? 2.843 -0.994 -22.253 1.00 88.25 294 ASP A C 1
ATOM 2108 O O . ASP A 1 294 ? 2.455 -0.743 -23.393 1.00 88.25 294 ASP A O 1
ATOM 2112 N N . SER A 1 295 ? 2.556 -0.169 -21.240 1.00 88.31 295 SER A N 1
ATOM 2113 C CA . SER A 1 295 ? 1.808 1.087 -21.391 1.00 88.31 295 SER A CA 1
ATOM 2114 C C . SER A 1 295 ? 2.596 2.180 -22.128 1.00 88.31 295 SER A C 1
ATOM 2116 O O . SER A 1 295 ? 2.002 3.121 -22.666 1.00 88.31 295 SER A O 1
ATOM 2118 N N . ARG A 1 296 ? 3.927 2.064 -22.143 1.00 90.25 296 ARG A N 1
ATOM 2119 C CA . ARG A 1 296 ? 4.886 3.015 -22.723 1.00 90.25 296 ARG A CA 1
ATOM 2120 C C . ARG A 1 296 ? 5.670 2.436 -23.896 1.00 90.25 296 ARG A C 1
ATOM 2122 O O . ARG A 1 296 ? 6.302 3.208 -24.617 1.00 90.25 296 ARG A O 1
ATOM 2129 N N . ASP A 1 297 ? 5.611 1.127 -24.067 1.00 92.12 297 ASP A N 1
ATOM 2130 C CA . ASP A 1 297 ? 6.331 0.398 -25.090 1.00 92.12 297 ASP A CA 1
ATOM 2131 C C . ASP A 1 297 ? 5.642 0.512 -26.466 1.00 92.12 297 ASP A C 1
ATOM 2133 O O . ASP A 1 297 ? 4.451 0.231 -26.645 1.00 92.12 297 ASP A O 1
ATOM 2137 N N . GLN A 1 298 ? 6.395 0.999 -27.452 1.00 93.94 298 GLN A N 1
ATOM 2138 C CA . GLN A 1 298 ? 5.979 1.115 -28.851 1.00 93.94 298 GLN A CA 1
ATOM 2139 C C . GLN A 1 298 ? 6.394 -0.101 -29.689 1.00 93.94 298 GLN A C 1
ATOM 2141 O O . GLN A 1 298 ? 5.899 -0.258 -30.812 1.00 93.94 298 GLN A O 1
ATOM 2146 N N . CYS A 1 299 ? 7.251 -0.962 -29.146 1.00 91.56 299 CYS A N 1
ATOM 2147 C CA . CYS A 1 299 ? 7.835 -2.138 -29.769 1.00 91.56 299 CYS A CA 1
ATOM 2148 C C . CYS A 1 299 ? 7.643 -3.396 -28.884 1.00 91.56 299 CYS A C 1
ATOM 2150 O O . CYS A 1 299 ? 8.631 -3.979 -28.467 1.00 91.56 299 CYS A O 1
ATOM 2152 N N . PRO A 1 300 ? 6.405 -3.932 -28.743 1.00 90.06 300 PRO A N 1
ATOM 2153 C CA . PRO A 1 300 ? 6.021 -4.954 -27.740 1.00 90.06 300 PRO A CA 1
ATOM 2154 C C . PRO A 1 300 ? 6.609 -6.363 -27.904 1.00 90.06 300 PRO A C 1
ATOM 2156 O O . PRO A 1 300 ? 6.069 -7.345 -27.384 1.00 90.06 300 PRO A O 1
ATOM 2159 N N . THR A 1 301 ? 7.588 -6.511 -28.787 1.00 90.50 301 THR A N 1
ATOM 2160 C CA . THR A 1 301 ? 8.193 -7.792 -29.148 1.00 90.50 301 THR A CA 1
ATOM 2161 C C . THR A 1 301 ? 9.700 -7.657 -29.329 1.00 90.50 301 THR A C 1
ATOM 2163 O O . THR A 1 301 ? 10.280 -8.363 -30.163 1.00 90.50 301 THR A O 1
ATOM 2166 N N . THR A 1 302 ? 10.328 -6.726 -28.621 1.00 90.81 302 THR A N 1
ATOM 2167 C CA . THR A 1 302 ? 11.767 -6.526 -28.660 1.00 90.81 302 THR A CA 1
ATOM 2168 C C . THR A 1 302 ? 12.491 -7.763 -28.132 1.00 90.81 302 THR A C 1
ATOM 2170 O O . THR A 1 302 ? 12.024 -8.497 -27.257 1.00 90.81 302 THR A O 1
ATOM 2173 N N . ALA A 1 303 ? 13.629 -8.086 -28.747 1.00 85.88 303 ALA A N 1
ATOM 2174 C CA . ALA A 1 303 ? 14.376 -9.274 -28.376 1.00 85.88 303 ALA A CA 1
ATOM 2175 C C . ALA A 1 303 ? 14.949 -9.129 -26.949 1.00 85.88 303 ALA A C 1
ATOM 2177 O O . ALA A 1 303 ? 15.596 -8.122 -26.649 1.00 85.88 303 ALA A O 1
ATOM 2178 N N . PRO A 1 304 ? 14.819 -10.150 -26.078 1.00 83.25 304 PRO A N 1
ATOM 2179 C CA . PRO A 1 304 ? 15.350 -10.081 -24.721 1.00 83.25 304 PRO A CA 1
ATOM 2180 C C . PRO A 1 304 ? 16.850 -9.758 -24.690 1.00 83.25 304 PRO A C 1
ATOM 2182 O O . PRO A 1 304 ? 17.668 -10.472 -25.279 1.00 83.25 304 PRO A O 1
ATOM 2185 N N . GLY A 1 305 ? 17.217 -8.701 -23.962 1.00 79.88 305 GLY A N 1
ATOM 2186 C CA . GLY A 1 305 ? 18.599 -8.228 -23.836 1.00 79.88 305 GLY A CA 1
ATOM 2187 C C . GLY A 1 305 ? 19.085 -7.317 -24.969 1.00 79.88 305 GLY A C 1
ATOM 2188 O O . GLY A 1 305 ? 20.259 -6.931 -24.954 1.00 79.88 305 GLY A O 1
ATOM 2189 N N . ALA A 1 306 ? 18.223 -6.964 -25.928 1.00 86.00 306 ALA A N 1
ATOM 2190 C CA . ALA A 1 306 ? 18.499 -5.878 -26.856 1.00 86.00 306 ALA A CA 1
ATOM 2191 C C . ALA A 1 306 ? 18.611 -4.544 -26.102 1.00 86.00 306 ALA A C 1
ATOM 2193 O O . ALA A 1 306 ? 18.049 -4.361 -25.022 1.00 86.00 306 ALA A O 1
ATOM 2194 N N . LYS A 1 307 ? 19.394 -3.610 -26.646 1.00 89.00 307 LYS A N 1
ATOM 2195 C CA . LYS A 1 307 ? 19.458 -2.254 -26.097 1.00 89.00 307 LYS A CA 1
ATOM 2196 C C . LYS A 1 307 ? 18.352 -1.432 -26.731 1.00 89.00 307 LYS A C 1
ATOM 2198 O O . LYS A 1 307 ? 18.359 -1.270 -27.949 1.00 89.00 307 LYS A O 1
ATOM 2203 N N . VAL A 1 308 ? 17.471 -0.902 -25.894 1.00 91.81 308 VAL A N 1
ATOM 2204 C CA . VAL A 1 308 ? 16.306 -0.130 -26.323 1.00 91.81 308 VAL A CA 1
ATOM 2205 C C . VAL A 1 308 ? 16.401 1.336 -25.923 1.00 91.81 308 VAL A C 1
ATOM 2207 O O . VAL A 1 308 ? 17.168 1.704 -25.024 1.00 91.81 308 VAL A O 1
ATOM 2210 N N . ASP A 1 309 ? 15.644 2.178 -26.616 1.00 90.25 309 ASP A N 1
ATOM 2211 C CA . ASP A 1 309 ? 15.398 3.560 -26.220 1.00 90.25 309 ASP A CA 1
ATOM 2212 C C . ASP A 1 309 ? 14.303 3.675 -25.136 1.00 90.25 309 ASP A C 1
ATOM 2214 O O . ASP A 1 309 ? 13.832 2.691 -24.572 1.00 90.25 309 ASP A O 1
ATOM 2218 N N . GLU A 1 310 ? 13.890 4.904 -24.804 1.00 91.94 310 GLU A N 1
ATOM 2219 C CA . GLU A 1 310 ? 12.854 5.165 -23.789 1.00 91.94 310 GLU A CA 1
ATOM 2220 C C . GLU A 1 310 ? 11.445 4.673 -24.187 1.00 91.94 310 GLU A C 1
ATOM 2222 O O . GLU A 1 310 ? 10.517 4.772 -23.375 1.00 91.94 310 GLU A O 1
ATOM 2227 N N . THR A 1 311 ? 11.281 4.200 -25.427 1.00 92.12 311 THR A N 1
ATOM 2228 C CA . THR A 1 311 ? 10.033 3.706 -26.023 1.00 92.12 311 THR A CA 1
ATOM 2229 C C . THR A 1 311 ? 10.031 2.198 -26.280 1.00 92.12 311 THR A C 1
ATOM 2231 O O . THR A 1 311 ? 9.073 1.720 -26.876 1.00 92.12 311 THR A O 1
ATOM 2234 N N . GLY A 1 312 ? 11.056 1.465 -25.830 1.00 91.94 312 GLY A N 1
ATOM 2235 C CA . GLY A 1 312 ? 11.145 0.002 -25.970 1.00 91.94 312 GLY A CA 1
ATOM 2236 C C . GLY A 1 312 ? 11.636 -0.463 -27.344 1.00 91.94 312 GLY A C 1
ATOM 2237 O O . GLY A 1 312 ? 11.665 -1.647 -27.656 1.00 91.94 312 GLY A O 1
ATOM 2238 N N . CYS A 1 313 ? 12.058 0.455 -28.216 1.00 91.62 313 CYS A N 1
ATOM 2239 C CA . CYS A 1 313 ? 12.523 0.097 -29.554 1.00 91.62 313 CYS A CA 1
ATOM 2240 C C . CYS A 1 313 ? 14.049 -0.041 -29.594 1.00 91.62 313 CYS A C 1
ATOM 2242 O O . CYS A 1 313 ? 14.769 0.755 -28.987 1.00 91.62 313 CYS A O 1
ATOM 2244 N N . GLU A 1 314 ? 14.548 -1.049 -30.320 1.00 91.31 314 GLU A N 1
ATOM 2245 C CA . GLU A 1 314 ? 15.989 -1.259 -30.506 1.00 91.31 314 GLU A CA 1
ATOM 2246 C C . GLU A 1 314 ? 16.664 -0.016 -31.098 1.00 91.31 314 GLU A C 1
ATOM 2248 O O . GLU A 1 314 ? 16.137 0.629 -32.007 1.00 91.31 314 GLU A O 1
ATOM 2253 N N . LEU A 1 315 ? 17.848 0.310 -30.575 1.00 90.69 315 LEU A N 1
ATOM 2254 C CA . LEU A 1 315 ? 18.613 1.465 -31.032 1.00 90.69 315 LEU A CA 1
ATOM 2255 C C . LEU A 1 315 ? 19.071 1.296 -32.487 1.00 90.69 315 LEU A C 1
ATOM 2257 O O . LEU A 1 315 ? 19.601 0.253 -32.865 1.00 90.69 315 LEU A O 1
ATOM 2261 N N . ASP A 1 316 ? 18.903 2.365 -33.259 1.00 89.62 316 ASP A N 1
ATOM 2262 C CA . ASP A 1 316 ? 19.491 2.597 -34.580 1.00 89.62 316 ASP A CA 1
ATOM 2263 C C . ASP A 1 316 ? 20.358 3.861 -34.451 1.00 89.62 316 ASP A C 1
ATOM 2265 O O . ASP A 1 316 ? 19.861 4.994 -34.433 1.00 89.62 316 ASP A O 1
ATOM 2269 N N . THR A 1 317 ? 21.652 3.659 -34.195 1.00 91.38 317 THR A N 1
ATOM 2270 C CA . THR A 1 317 ? 22.574 4.730 -33.804 1.00 91.38 317 THR A CA 1
ATOM 2271 C C . THR A 1 317 ? 22.876 5.692 -34.953 1.00 91.38 317 THR A C 1
ATOM 2273 O O . THR A 1 317 ? 23.075 6.889 -34.702 1.00 91.38 317 THR A O 1
ATOM 2276 N N . ASP A 1 318 ? 22.948 5.205 -36.191 1.00 88.06 318 ASP A N 1
ATOM 2277 C CA . ASP A 1 318 ? 23.314 6.013 -37.356 1.00 88.06 318 ASP A CA 1
ATOM 2278 C C . ASP A 1 318 ? 22.115 6.429 -38.230 1.00 88.06 318 ASP A C 1
ATOM 2280 O O . ASP A 1 318 ? 22.232 7.365 -39.033 1.00 88.06 318 ASP A O 1
ATOM 2284 N N . GLY A 1 319 ? 20.933 5.872 -37.957 1.00 90.25 319 GLY A N 1
ATOM 2285 C CA . GLY A 1 319 ? 19.649 6.275 -38.516 1.00 90.25 319 GLY A CA 1
ATOM 2286 C C . GLY A 1 319 ? 19.445 5.807 -39.952 1.00 90.25 319 GLY A C 1
ATOM 2287 O O . GLY A 1 319 ? 18.731 6.479 -40.713 1.00 90.25 319 GLY A O 1
ATOM 2288 N N . ASP A 1 320 ? 20.130 4.745 -40.370 1.00 88.69 320 ASP A N 1
ATOM 2289 C CA . ASP A 1 320 ? 20.023 4.186 -41.716 1.00 88.69 320 ASP A CA 1
ATOM 2290 C C . ASP A 1 320 ? 18.787 3.280 -41.904 1.00 88.69 320 ASP A C 1
ATOM 2292 O O . ASP A 1 320 ? 18.389 2.994 -43.039 1.00 88.69 320 ASP A O 1
ATOM 2296 N N . GLY A 1 321 ? 18.103 2.938 -40.806 1.00 88.62 321 GLY A N 1
ATOM 2297 C CA . GLY A 1 321 ? 16.910 2.099 -40.777 1.00 88.62 321 GLY A CA 1
ATOM 2298 C C . GLY A 1 321 ? 17.166 0.639 -40.396 1.00 88.62 321 GLY A C 1
ATOM 2299 O O . GLY A 1 321 ? 16.205 -0.140 -40.379 1.00 88.62 321 GLY A O 1
ATOM 2300 N N . ILE A 1 322 ? 18.408 0.256 -40.091 1.00 90.75 322 ILE A N 1
ATOM 2301 C CA . ILE A 1 322 ? 18.798 -1.052 -39.567 1.00 90.75 322 ILE A CA 1
ATOM 2302 C C . ILE A 1 322 ? 19.262 -0.886 -38.115 1.00 90.75 322 ILE A C 1
ATOM 2304 O O . ILE A 1 322 ? 20.094 -0.058 -37.783 1.00 90.75 322 ILE A O 1
ATOM 2308 N N . VAL A 1 323 ? 18.708 -1.695 -37.215 1.00 90.50 323 VAL A N 1
ATOM 2309 C CA . VAL A 1 323 ? 19.039 -1.627 -35.783 1.00 90.50 323 VAL A CA 1
ATOM 2310 C C . VAL A 1 323 ? 20.484 -2.063 -35.516 1.00 90.50 323 VAL A C 1
ATOM 2312 O O . VAL A 1 323 ? 20.979 -2.999 -36.148 1.00 90.50 323 VAL A O 1
ATOM 2315 N N . ASP A 1 324 ? 21.121 -1.476 -34.498 1.00 87.69 324 ASP A N 1
ATOM 2316 C CA . ASP A 1 324 ? 22.525 -1.698 -34.107 1.00 87.69 324 ASP A CA 1
ATOM 2317 C C . ASP A 1 324 ? 22.895 -3.188 -33.962 1.00 87.69 324 ASP A C 1
ATOM 2319 O O . ASP A 1 324 ? 24.044 -3.594 -34.140 1.00 87.69 324 ASP A O 1
ATOM 2323 N N . SER A 1 325 ? 21.930 -4.023 -33.562 1.00 87.75 325 SER A N 1
ATOM 2324 C CA . SER A 1 325 ? 22.116 -5.463 -33.353 1.00 87.75 325 SER A CA 1
ATOM 2325 C C . SER A 1 325 ? 22.292 -6.249 -34.663 1.00 87.75 325 SER A C 1
ATOM 2327 O O . SER A 1 325 ? 22.876 -7.338 -34.652 1.00 87.75 325 SER A O 1
ATOM 2329 N N . HIS A 1 326 ? 21.804 -5.700 -35.777 1.00 88.94 326 HIS A N 1
ATOM 2330 C CA . HIS A 1 326 ? 21.830 -6.287 -37.119 1.00 88.94 326 HIS A CA 1
ATOM 2331 C C . HIS A 1 326 ? 22.699 -5.496 -38.104 1.00 88.94 326 HIS A C 1
ATOM 2333 O O . HIS A 1 326 ? 22.992 -6.003 -39.191 1.00 88.94 326 HIS A O 1
ATOM 2339 N N . ASP A 1 327 ? 23.140 -4.306 -37.711 1.00 91.19 327 ASP A N 1
ATOM 2340 C CA . ASP A 1 327 ? 23.954 -3.420 -38.521 1.00 91.19 327 ASP A CA 1
ATOM 2341 C C . ASP A 1 327 ? 25.455 -3.782 -38.459 1.00 91.19 327 ASP A C 1
ATOM 2343 O O . ASP A 1 327 ? 26.092 -3.863 -37.403 1.00 91.19 327 ASP A O 1
ATOM 2347 N N . GLN A 1 328 ? 26.034 -4.052 -39.630 1.00 92.69 328 GLN A N 1
ATOM 2348 C CA . GLN A 1 328 ? 27.458 -4.344 -39.819 1.00 92.69 328 GLN A CA 1
ATOM 2349 C C . GLN A 1 328 ? 28.271 -3.087 -40.167 1.00 92.69 328 GLN A C 1
ATOM 2351 O O . GLN A 1 328 ? 29.507 -3.142 -40.168 1.00 92.69 328 GLN A O 1
ATOM 2356 N N . CYS A 1 329 ? 27.596 -1.972 -40.435 1.00 90.12 329 CYS A N 1
ATOM 2357 C CA . CYS A 1 329 ? 28.125 -0.709 -40.918 1.00 90.12 329 CYS A CA 1
ATOM 2358 C C . CYS A 1 329 ? 27.596 0.499 -40.094 1.00 90.12 329 CYS A C 1
ATOM 2360 O O . CYS A 1 329 ? 27.036 1.409 -40.687 1.00 90.12 329 CYS A O 1
ATOM 2362 N N . PRO A 1 330 ? 27.937 0.618 -38.787 1.00 87.25 330 PRO A N 1
ATOM 2363 C CA . PRO A 1 330 ? 27.379 1.588 -37.811 1.00 87.25 330 PRO A CA 1
ATOM 2364 C C . PRO A 1 330 ? 27.803 3.057 -37.982 1.00 87.25 330 PRO A C 1
ATOM 2366 O O . PRO A 1 330 ? 27.945 3.821 -37.021 1.00 87.25 330 PRO A O 1
ATOM 2369 N N . GLY A 1 331 ? 28.138 3.448 -39.202 1.00 86.81 331 GLY A N 1
ATOM 2370 C CA . GLY A 1 331 ? 28.431 4.822 -39.583 1.00 86.81 331 GLY A CA 1
ATOM 2371 C C . GLY A 1 331 ? 27.831 5.173 -40.936 1.00 8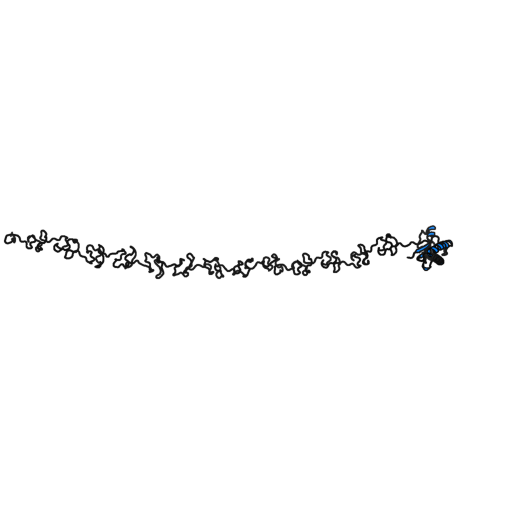6.81 331 GLY A C 1
ATOM 2372 O O . GLY A 1 331 ? 28.296 6.134 -41.564 1.00 86.81 331 GLY A O 1
ATOM 2373 N N . THR A 1 332 ? 26.860 4.389 -41.399 1.00 90.06 332 THR A N 1
ATOM 2374 C CA . THR A 1 332 ? 26.124 4.678 -42.611 1.00 90.06 332 THR A CA 1
ATOM 2375 C C . THR A 1 332 ? 25.321 5.954 -42.407 1.00 90.06 332 THR A C 1
ATOM 2377 O O . THR A 1 332 ? 24.915 6.349 -41.314 1.00 90.06 332 THR A O 1
ATOM 2380 N N . ARG A 1 333 ? 25.201 6.740 -43.471 1.00 87.44 333 ARG A N 1
ATOM 2381 C CA . ARG A 1 333 ? 24.539 8.031 -43.368 1.00 87.44 333 ARG A CA 1
ATOM 2382 C C . ARG A 1 333 ? 23.038 7.810 -43.195 1.00 87.44 333 ARG A C 1
ATOM 2384 O O . ARG A 1 333 ? 22.421 7.234 -44.081 1.00 87.44 333 ARG A O 1
ATOM 2391 N N . ALA A 1 334 ? 22.443 8.430 -42.174 1.00 87.31 334 ALA A N 1
ATOM 2392 C CA . ALA A 1 334 ? 20.992 8.452 -41.997 1.00 87.31 334 ALA A CA 1
ATOM 2393 C C . ALA A 1 334 ? 20.216 8.696 -43.310 1.00 87.31 334 ALA A C 1
ATOM 2395 O O . ALA A 1 334 ? 20.402 9.727 -43.980 1.00 87.31 334 ALA A O 1
ATOM 2396 N N . GLY A 1 335 ? 19.336 7.752 -43.657 1.00 81.94 335 GLY A N 1
ATOM 2397 C CA . GLY A 1 335 ? 18.532 7.751 -44.884 1.00 81.94 335 GLY A CA 1
ATOM 2398 C C . GLY A 1 335 ? 19.259 7.352 -46.177 1.00 81.94 335 GLY A C 1
ATOM 2399 O O . GLY A 1 335 ? 18.719 7.608 -47.257 1.00 81.94 335 GLY A O 1
ATOM 2400 N N . ALA A 1 336 ? 20.466 6.786 -46.102 1.00 85.12 336 ALA A N 1
ATOM 2401 C CA . ALA A 1 336 ? 21.107 6.128 -47.238 1.00 85.12 336 ALA A CA 1
ATOM 2402 C C . ALA A 1 336 ? 20.331 4.865 -47.654 1.00 85.12 336 ALA A C 1
ATOM 2404 O O . ALA A 1 336 ? 19.632 4.251 -46.853 1.00 85.12 336 ALA A O 1
ATOM 2405 N N . GLU A 1 337 ? 20.430 4.484 -48.929 1.00 87.12 337 GLU A N 1
ATOM 2406 C CA . GLU A 1 337 ? 19.889 3.203 -49.387 1.00 87.12 337 GLU A CA 1
ATOM 2407 C C . GLU A 1 337 ? 20.881 2.093 -49.020 1.00 87.12 337 GLU A C 1
ATOM 2409 O O . GLU A 1 337 ? 21.945 1.987 -49.632 1.00 87.12 337 GLU A O 1
ATOM 2414 N N . VAL A 1 338 ? 20.523 1.286 -48.021 1.00 91.00 338 VAL A N 1
ATOM 2415 C CA . VAL A 1 338 ? 21.361 0.206 -47.483 1.00 91.00 338 VAL A CA 1
ATOM 2416 C C . VAL A 1 338 ? 20.806 -1.176 -47.802 1.00 91.00 338 VAL A C 1
ATOM 2418 O O . VAL A 1 338 ? 19.617 -1.354 -48.089 1.00 91.00 338 VAL A O 1
ATOM 2421 N N . ASP A 1 339 ? 21.683 -2.175 -47.774 1.00 89.31 339 ASP A N 1
ATOM 2422 C CA . ASP A 1 339 ? 21.288 -3.578 -47.806 1.00 89.31 339 ASP A CA 1
ATOM 2423 C C . ASP A 1 339 ? 20.783 -4.060 -46.421 1.00 89.31 339 ASP A C 1
ATOM 2425 O O . ASP A 1 339 ? 20.813 -3.309 -45.446 1.00 89.31 339 ASP A O 1
ATOM 2429 N N . PRO A 1 340 ? 20.297 -5.312 -46.281 1.00 90.75 340 PRO A N 1
ATOM 2430 C CA . PRO A 1 340 ? 19.821 -5.826 -44.991 1.00 90.75 340 PRO A CA 1
ATOM 2431 C C . PRO A 1 340 ? 20.870 -5.898 -43.867 1.00 90.75 340 PRO A C 1
ATOM 2433 O O . PRO A 1 340 ? 20.513 -6.296 -42.762 1.00 90.75 340 PRO A O 1
ATOM 2436 N N . SER A 1 341 ? 22.140 -5.597 -44.150 1.00 90.81 341 SER A N 1
ATOM 2437 C CA . SER A 1 341 ? 23.237 -5.548 -43.180 1.00 90.81 341 SER A CA 1
ATOM 2438 C C . SER A 1 341 ? 23.604 -4.114 -42.772 1.00 90.81 341 SER A C 1
ATOM 2440 O O . SER A 1 341 ? 24.604 -3.962 -42.078 1.00 90.81 341 SER A O 1
ATOM 2442 N N . GLY A 1 342 ? 22.867 -3.090 -43.225 1.00 91.06 342 GLY A N 1
ATOM 2443 C CA . GLY A 1 342 ? 23.150 -1.672 -42.935 1.00 91.06 342 GLY A CA 1
ATOM 2444 C C . GLY A 1 342 ? 24.259 -1.058 -43.798 1.00 91.06 342 GLY A C 1
ATOM 2445 O O . GLY A 1 342 ? 24.726 0.050 -43.562 1.00 91.06 342 GLY A O 1
ATOM 2446 N N . CYS A 1 343 ? 24.724 -1.760 -44.836 1.00 91.06 343 CYS A N 1
ATOM 2447 C CA . CYS A 1 343 ? 25.837 -1.286 -45.657 1.00 91.06 343 CYS A CA 1
ATOM 2448 C C . CYS A 1 343 ? 25.354 -0.690 -46.988 1.00 91.06 343 CYS A C 1
ATOM 2450 O O . CYS A 1 343 ? 24.504 -1.264 -47.676 1.00 91.06 343 CYS A O 1
ATOM 2452 N N . GLU A 1 344 ? 25.935 0.448 -47.384 1.00 91.12 344 GLU A N 1
ATOM 2453 C CA . GLU A 1 344 ? 25.763 0.990 -48.736 1.00 91.12 344 GLU A CA 1
ATOM 2454 C C . GLU A 1 344 ? 26.395 0.044 -49.784 1.00 91.12 344 GLU A C 1
ATOM 2456 O O . GLU A 1 344 ? 27.468 -0.519 -49.539 1.00 91.12 344 GLU A O 1
ATOM 2461 N N . PRO A 1 345 ? 25.776 -0.126 -50.967 1.00 89.81 345 PRO A N 1
ATOM 2462 C CA . PRO A 1 345 ? 26.331 -0.955 -52.035 1.00 89.81 345 PRO A CA 1
ATOM 2463 C C . PRO A 1 345 ? 27.703 -0.467 -52.532 1.00 89.81 345 PRO A C 1
ATOM 2465 O O . PRO A 1 345 ? 27.908 0.727 -52.747 1.00 89.81 345 PRO A O 1
ATOM 2468 N N . ASP A 1 346 ? 28.610 -1.414 -52.780 1.00 88.25 346 ASP A N 1
ATOM 2469 C CA . ASP A 1 346 ? 29.890 -1.231 -53.481 1.00 88.25 346 ASP A CA 1
ATOM 2470 C C . ASP A 1 346 ? 29.958 -2.278 -54.609 1.00 88.25 346 ASP A C 1
ATOM 2472 O O . ASP A 1 346 ? 30.217 -3.467 -54.391 1.00 88.25 346 ASP A O 1
ATOM 2476 N N . SER A 1 347 ? 29.605 -1.857 -55.822 1.00 90.31 347 SER A N 1
ATOM 2477 C CA . SER A 1 347 ? 29.388 -2.744 -56.963 1.00 90.31 347 SER A CA 1
ATOM 2478 C C . SER A 1 347 ? 30.683 -3.356 -57.499 1.00 90.31 347 SER A C 1
ATOM 2480 O O . SER A 1 347 ? 30.679 -4.520 -57.922 1.00 90.31 347 SER A O 1
ATOM 2482 N N . ASP A 1 348 ? 31.791 -2.615 -57.500 1.00 87.88 348 ASP A N 1
ATOM 2483 C CA . ASP A 1 348 ? 33.073 -3.063 -58.055 1.00 87.88 348 ASP A CA 1
ATOM 2484 C C . ASP A 1 348 ? 34.108 -3.478 -56.993 1.00 87.88 348 ASP A C 1
ATOM 2486 O O . ASP A 1 348 ? 35.126 -4.093 -57.335 1.00 87.88 348 ASP A O 1
ATOM 2490 N N . HIS A 1 349 ? 33.749 -3.327 -55.715 1.00 89.31 349 HIS A N 1
ATOM 2491 C CA . HIS A 1 349 ? 34.485 -3.786 -54.540 1.00 89.31 349 HIS A CA 1
ATOM 2492 C C . HIS A 1 349 ? 35.877 -3.149 -54.446 1.00 89.31 349 HIS A C 1
ATOM 2494 O O . HIS A 1 349 ? 36.861 -3.809 -54.068 1.00 89.31 349 HIS A O 1
ATOM 2500 N N . ASP A 1 350 ? 35.982 -1.882 -54.841 1.00 87.44 350 ASP A N 1
ATOM 2501 C CA . ASP A 1 350 ? 37.209 -1.097 -54.751 1.00 87.44 350 ASP A CA 1
ATOM 2502 C C . ASP A 1 350 ? 37.380 -0.389 -53.388 1.00 87.44 350 ASP A C 1
ATOM 2504 O O . ASP A 1 350 ? 38.478 0.085 -53.064 1.00 87.44 350 ASP A O 1
ATOM 2508 N N . GLY A 1 351 ? 36.340 -0.426 -52.544 1.00 87.56 351 GLY A N 1
ATOM 2509 C CA . GLY A 1 351 ? 36.303 0.176 -51.214 1.00 87.56 351 GLY A CA 1
ATOM 2510 C C . GLY A 1 351 ? 35.662 1.565 -51.163 1.00 87.56 351 GLY A C 1
ATOM 2511 O O . GLY A 1 351 ? 35.702 2.196 -50.100 1.00 87.56 351 GLY A O 1
ATOM 2512 N N . VAL A 1 352 ? 35.092 2.054 -52.266 1.00 89.62 352 VAL A N 1
ATOM 2513 C CA . VAL A 1 352 ? 34.292 3.277 -52.340 1.00 89.62 352 VAL A CA 1
ATOM 2514 C C . VAL A 1 352 ? 32.865 2.908 -52.742 1.00 89.62 352 VAL A C 1
ATOM 2516 O O . VAL A 1 352 ? 32.624 2.312 -53.777 1.00 89.62 352 VAL A O 1
ATOM 2519 N N . VAL A 1 353 ? 31.896 3.288 -51.909 1.00 90.00 353 VAL A N 1
ATOM 2520 C CA . VAL A 1 353 ? 30.472 3.001 -52.147 1.00 90.00 353 VAL A CA 1
ATOM 2521 C C . VAL A 1 353 ? 29.972 3.632 -53.448 1.00 90.00 353 VAL A C 1
ATOM 2523 O O . VAL A 1 353 ? 30.391 4.735 -53.813 1.00 90.00 353 VAL A O 1
ATOM 2526 N N . ASP A 1 354 ? 28.997 2.989 -54.093 1.00 87.38 354 ASP A N 1
ATOM 2527 C CA . ASP A 1 354 ? 28.435 3.385 -55.394 1.00 87.38 354 ASP A CA 1
ATOM 2528 C C . ASP A 1 354 ? 27.955 4.849 -55.415 1.00 87.38 354 ASP A C 1
ATOM 2530 O O . ASP A 1 354 ? 28.000 5.530 -56.442 1.00 87.38 354 ASP A O 1
ATOM 2534 N N . SER A 1 355 ? 27.487 5.358 -54.269 1.00 87.06 355 SER A N 1
ATOM 2535 C CA . SER A 1 355 ? 27.007 6.736 -54.107 1.00 87.06 355 SER A CA 1
ATOM 2536 C C . SER A 1 355 ? 28.133 7.785 -54.185 1.00 87.06 355 SER A C 1
ATOM 2538 O O . SER A 1 355 ? 27.891 8.941 -54.559 1.00 87.06 355 SER A O 1
ATOM 2540 N N . ALA A 1 356 ? 29.364 7.390 -53.849 1.00 88.38 356 ALA A N 1
ATOM 2541 C CA . ALA A 1 356 ? 30.563 8.223 -53.813 1.00 88.38 356 ALA A CA 1
ATOM 2542 C C . ALA A 1 356 ? 31.545 7.929 -54.962 1.00 88.38 356 ALA A C 1
ATOM 2544 O O . ALA A 1 356 ? 32.425 8.756 -55.238 1.00 88.38 356 ALA A O 1
ATOM 2545 N N . ASP A 1 357 ? 31.378 6.797 -55.642 1.00 91.12 357 ASP A N 1
ATOM 2546 C CA . ASP A 1 357 ? 32.261 6.329 -56.698 1.00 91.12 357 ASP A CA 1
ATOM 2547 C C . ASP A 1 357 ? 31.987 7.013 -58.057 1.00 91.12 357 ASP A C 1
ATOM 2549 O O . ASP A 1 357 ? 30.864 7.111 -58.561 1.00 91.12 357 ASP A O 1
ATOM 2553 N N . LYS A 1 358 ? 33.048 7.544 -58.673 1.00 93.19 358 LYS A N 1
ATOM 2554 C CA . LYS A 1 358 ? 33.028 8.157 -60.013 1.00 93.19 358 LYS A CA 1
ATOM 2555 C C . LYS A 1 358 ? 33.574 7.234 -61.097 1.00 93.19 358 LYS A C 1
ATOM 2557 O O . LYS A 1 358 ? 33.512 7.596 -62.278 1.00 93.19 358 LYS A O 1
ATOM 2562 N N . CYS A 1 359 ? 34.106 6.086 -60.712 1.00 90.19 359 CYS A N 1
ATOM 2563 C CA . CYS A 1 359 ? 34.775 5.103 -61.536 1.00 90.19 359 CYS A CA 1
ATOM 2564 C C . CYS A 1 359 ? 34.212 3.689 -61.253 1.00 90.19 359 CYS A C 1
ATOM 2566 O O . CYS A 1 359 ? 34.979 2.830 -60.851 1.00 90.19 359 CYS A O 1
ATOM 2568 N N . PRO A 1 360 ? 32.952 3.387 -61.654 1.00 89.06 360 PRO A N 1
ATOM 2569 C CA . PRO A 1 360 ? 32.152 2.217 -61.213 1.00 89.06 360 PRO A CA 1
ATOM 2570 C C . PRO A 1 360 ? 32.597 0.845 -61.738 1.00 89.06 360 PRO A C 1
ATOM 2572 O O . PRO A 1 360 ? 31.807 -0.093 -61.863 1.00 89.06 360 PRO A O 1
ATOM 2575 N N . THR A 1 361 ? 33.816 0.769 -62.255 1.00 89.88 361 THR A N 1
ATOM 2576 C CA . THR A 1 361 ? 34.377 -0.424 -62.895 1.00 89.88 361 THR A CA 1
ATOM 2577 C C . THR A 1 361 ? 35.852 -0.594 -62.544 1.00 89.88 361 THR A C 1
ATOM 2579 O O . THR A 1 361 ? 36.596 -1.260 -63.279 1.00 89.88 361 THR A O 1
ATOM 2582 N N . THR A 1 362 ? 36.299 0.044 -61.468 1.00 89.19 362 THR A N 1
ATOM 2583 C CA . THR A 1 362 ? 37.655 -0.093 -60.982 1.00 89.19 362 THR A CA 1
ATOM 2584 C C . THR A 1 362 ? 37.865 -1.534 -60.515 1.00 89.19 362 THR A C 1
ATOM 2586 O O . THR A 1 362 ? 37.029 -2.118 -59.832 1.00 89.19 362 THR A O 1
ATOM 2589 N N . PRO A 1 363 ? 38.947 -2.212 -60.943 1.00 86.25 363 PRO A N 1
ATOM 2590 C CA . PRO A 1 363 ? 39.147 -3.595 -60.541 1.00 86.25 363 PRO A CA 1
ATOM 2591 C C . PRO A 1 363 ? 39.328 -3.724 -59.023 1.00 86.25 363 PRO A C 1
ATOM 2593 O O . PRO A 1 363 ? 40.242 -3.119 -58.460 1.00 86.25 363 PRO A O 1
ATOM 2596 N N . ALA A 1 364 ? 38.538 -4.601 -58.399 1.00 83.38 364 ALA A N 1
ATOM 2597 C CA . ALA A 1 364 ? 38.642 -4.933 -56.981 1.00 83.38 364 ALA A CA 1
ATOM 2598 C C . ALA A 1 364 ? 40.097 -5.164 -56.519 1.00 83.38 364 ALA A C 1
ATOM 2600 O O . ALA A 1 364 ? 40.875 -5.899 -57.144 1.00 83.38 364 ALA A O 1
ATOM 2601 N N . GLY A 1 365 ? 40.460 -4.554 -55.388 1.00 80.25 365 GLY A N 1
ATOM 2602 C CA . GLY A 1 365 ? 41.792 -4.650 -54.780 1.00 80.25 365 GLY A CA 1
ATOM 2603 C C . GLY A 1 365 ? 42.859 -3.723 -55.377 1.00 80.25 365 GLY A C 1
ATOM 2604 O O . GLY A 1 365 ? 44.005 -3.736 -54.910 1.00 80.25 365 GLY A O 1
ATOM 2605 N N . VAL A 1 366 ? 42.522 -2.909 -56.383 1.00 85.38 366 VAL A N 1
ATOM 2606 C CA . VAL A 1 366 ? 43.381 -1.800 -56.810 1.00 85.38 366 VAL A CA 1
ATOM 2607 C C . VAL A 1 366 ? 43.285 -0.662 -55.793 1.00 85.38 366 VAL A C 1
ATOM 2609 O O . VAL A 1 366 ? 42.246 -0.420 -55.195 1.00 85.38 366 VAL A O 1
ATOM 2612 N N . LYS A 1 367 ? 44.403 0.031 -55.552 1.00 86.62 367 LYS A N 1
ATOM 2613 C CA . LYS A 1 367 ? 44.391 1.232 -54.714 1.00 86.62 367 LYS A CA 1
ATOM 2614 C C . LYS A 1 367 ? 43.778 2.386 -55.494 1.00 86.62 367 LYS A C 1
ATOM 2616 O O . LYS A 1 367 ? 44.367 2.817 -56.489 1.00 86.62 367 LYS A O 1
ATOM 2621 N N . VAL A 1 368 ? 42.667 2.888 -54.982 1.00 90.25 368 VAL A N 1
ATOM 2622 C CA . VAL A 1 368 ? 41.912 4.006 -55.542 1.00 90.25 368 VAL A CA 1
ATOM 2623 C C . VAL A 1 368 ? 42.070 5.274 -54.710 1.00 90.25 368 VAL A C 1
ATOM 2625 O O . VAL A 1 368 ? 42.588 5.246 -53.587 1.00 90.25 368 VAL A O 1
ATOM 2628 N N . ASP A 1 369 ? 41.702 6.411 -55.292 1.00 88.75 369 ASP A N 1
ATOM 2629 C CA . ASP A 1 369 ? 41.515 7.661 -54.564 1.00 88.75 369 ASP A CA 1
ATOM 2630 C C . ASP A 1 369 ? 40.144 7.712 -53.861 1.00 88.75 369 ASP A C 1
ATOM 2632 O O . ASP A 1 369 ? 39.398 6.741 -53.821 1.00 88.75 369 ASP A O 1
ATOM 2636 N N . THR A 1 370 ? 39.793 8.858 -53.273 1.00 89.88 370 THR A N 1
ATOM 2637 C CA . THR A 1 370 ? 38.513 9.033 -52.561 1.00 89.88 370 THR A CA 1
ATOM 2638 C C . THR A 1 370 ? 37.285 9.044 -53.479 1.00 89.88 370 THR A C 1
ATOM 2640 O O . THR A 1 370 ? 36.191 9.331 -53.007 1.00 89.88 370 THR A O 1
ATOM 2643 N N . LEU A 1 371 ? 37.469 8.883 -54.790 1.00 91.44 371 LEU A N 1
ATOM 2644 C CA . LEU A 1 371 ? 36.421 8.907 -55.808 1.00 91.44 371 LEU A CA 1
ATOM 2645 C C . LEU A 1 371 ? 36.284 7.545 -56.507 1.00 91.44 371 LEU A C 1
ATOM 2647 O O . LEU A 1 371 ? 35.676 7.517 -57.573 1.00 91.44 371 LEU A O 1
ATOM 2651 N N . GLY A 1 372 ? 36.898 6.485 -55.963 1.00 90.12 372 GLY A N 1
ATOM 2652 C CA . GLY A 1 372 ? 36.920 5.135 -56.546 1.00 90.12 372 GLY A CA 1
ATOM 2653 C C . GLY A 1 372 ? 37.768 5.035 -57.815 1.00 90.12 372 GLY A C 1
ATOM 2654 O O . GLY A 1 372 ? 37.731 4.069 -58.565 1.00 90.12 372 GLY A O 1
ATOM 2655 N N . CYS A 1 373 ? 38.577 6.056 -58.116 1.00 90.75 373 CYS A N 1
ATOM 2656 C CA . CYS A 1 373 ? 39.366 6.074 -59.337 1.00 90.75 373 CYS A CA 1
ATOM 2657 C C . CYS A 1 373 ? 40.796 5.607 -59.081 1.00 90.75 373 CYS A C 1
ATOM 2659 O O . CYS A 1 373 ? 41.450 5.975 -58.101 1.00 90.75 373 CYS A O 1
ATOM 2661 N N . ASP A 1 374 ? 41.313 4.824 -60.020 1.00 89.00 374 ASP A N 1
ATOM 2662 C CA . ASP A 1 374 ? 42.693 4.368 -59.998 1.00 89.00 374 ASP A CA 1
ATOM 2663 C C . ASP A 1 374 ? 43.699 5.518 -59.900 1.00 89.00 374 ASP A C 1
ATOM 2665 O O . ASP A 1 374 ? 43.618 6.512 -60.624 1.00 89.00 374 ASP A O 1
ATOM 2669 N N . LEU A 1 375 ? 44.714 5.343 -59.054 1.00 89.38 375 LEU A N 1
ATOM 2670 C CA . LEU A 1 375 ? 45.748 6.356 -58.877 1.00 89.38 375 LEU A CA 1
ATOM 2671 C C . LEU A 1 375 ? 46.604 6.524 -60.141 1.00 89.38 375 LEU A C 1
ATOM 2673 O O . LEU A 1 375 ? 47.172 5.557 -60.647 1.00 89.38 375 LEU A O 1
ATOM 2677 N N . ASP A 1 376 ? 46.750 7.773 -60.575 1.00 87.38 376 ASP A N 1
ATOM 2678 C CA . ASP A 1 376 ? 47.652 8.241 -61.633 1.00 87.38 376 ASP A CA 1
ATOM 2679 C C . ASP A 1 376 ? 48.560 9.331 -61.030 1.00 87.38 376 ASP A C 1
ATOM 2681 O O . ASP A 1 376 ? 48.130 10.452 -60.726 1.00 87.38 376 ASP A O 1
ATOM 2685 N N . SER A 1 377 ? 49.800 8.951 -60.721 1.00 88.88 377 SER A N 1
ATOM 2686 C CA . SER A 1 377 ? 50.723 9.760 -59.926 1.00 88.88 377 SER A CA 1
ATOM 2687 C C . SER A 1 377 ? 51.377 10.896 -60.709 1.00 88.88 377 SER A C 1
ATOM 2689 O O . SER A 1 377 ? 51.585 11.965 -60.124 1.00 88.88 377 SER A O 1
ATOM 2691 N N . ASP A 1 378 ? 51.687 10.704 -61.989 1.00 86.44 378 ASP A N 1
ATOM 2692 C CA . ASP A 1 378 ? 52.312 11.720 -62.846 1.00 86.44 378 ASP A CA 1
ATOM 2693 C C . ASP A 1 378 ? 51.305 12.459 -63.749 1.00 86.44 378 ASP A C 1
ATOM 2695 O O . ASP A 1 378 ? 51.616 13.528 -64.299 1.00 86.44 378 ASP A O 1
ATOM 2699 N N . ARG A 1 379 ? 50.052 11.983 -63.751 1.00 88.31 379 ARG A N 1
ATOM 2700 C CA . ARG A 1 379 ? 48.889 12.570 -64.419 1.00 88.31 379 ARG A CA 1
ATOM 2701 C C . ARG A 1 379 ? 49.035 12.576 -65.933 1.00 88.31 379 ARG A C 1
ATOM 2703 O O . ARG A 1 379 ? 48.549 13.505 -66.591 1.00 88.31 379 ARG A O 1
ATOM 2710 N N . ASP A 1 380 ? 49.719 11.586 -66.494 1.00 86.69 380 ASP A N 1
ATOM 2711 C CA . ASP A 1 380 ? 49.860 11.424 -67.941 1.00 86.69 380 ASP A CA 1
ATOM 2712 C C . ASP A 1 380 ? 48.627 10.780 -68.609 1.00 86.69 380 ASP A C 1
ATOM 2714 O O . ASP A 1 380 ? 48.487 10.835 -69.837 1.00 86.69 380 ASP A O 1
ATOM 2718 N N . GLY A 1 381 ? 47.686 10.276 -67.800 1.00 86.25 381 GLY A N 1
ATOM 2719 C CA . GLY A 1 381 ? 46.459 9.614 -68.231 1.00 86.25 381 GLY A CA 1
ATOM 2720 C C . GLY A 1 381 ? 46.530 8.084 -68.221 1.00 86.25 381 GLY A C 1
ATOM 2721 O O . GLY A 1 381 ? 45.559 7.443 -68.637 1.00 86.25 381 GLY A O 1
ATOM 2722 N N . VAL A 1 382 ? 47.637 7.490 -67.771 1.00 88.31 382 VAL A N 1
ATOM 2723 C CA . VAL A 1 382 ? 47.810 6.048 -67.582 1.00 88.31 382 VAL A CA 1
ATOM 2724 C C . VAL A 1 382 ? 47.862 5.740 -66.080 1.00 88.31 382 VAL A C 1
ATOM 2726 O O . VAL A 1 382 ? 48.727 6.235 -65.372 1.00 88.31 382 VAL A O 1
ATOM 2729 N N . PRO A 1 383 ? 46.961 4.891 -65.549 1.00 88.62 383 PRO A N 1
ATOM 2730 C CA . PRO A 1 383 ? 46.993 4.535 -64.134 1.00 88.62 383 PRO A CA 1
ATOM 2731 C C . PRO A 1 383 ? 48.314 3.884 -63.721 1.00 88.62 383 PRO A C 1
ATOM 2733 O O . PRO A 1 383 ? 48.843 3.041 -64.448 1.00 88.62 383 PRO A O 1
ATOM 2736 N N . ASN A 1 384 ? 48.757 4.140 -62.490 1.00 86.38 384 ASN A N 1
ATOM 2737 C CA . ASN A 1 384 ? 50.016 3.653 -61.912 1.00 86.38 384 ASN A CA 1
ATOM 2738 C C . ASN A 1 384 ? 50.265 2.149 -62.109 1.00 86.38 384 ASN A C 1
ATOM 2740 O O . ASN A 1 384 ? 51.405 1.709 -62.219 1.00 86.38 384 ASN A O 1
ATOM 2744 N N . ARG A 1 385 ? 49.209 1.321 -62.116 1.00 86.25 385 ARG A N 1
ATOM 2745 C CA . ARG A 1 385 ? 49.344 -0.137 -62.309 1.00 86.25 385 ARG A CA 1
ATOM 2746 C C . ARG A 1 385 ? 49.695 -0.538 -63.745 1.00 86.25 385 ARG A C 1
ATOM 2748 O O . ARG A 1 385 ? 50.184 -1.644 -63.962 1.00 86.25 385 ARG A O 1
ATOM 2755 N N . ALA A 1 386 ? 49.357 0.309 -64.712 1.00 86.62 386 ALA A N 1
ATOM 2756 C CA . ALA A 1 386 ? 49.566 0.102 -66.141 1.00 86.62 386 ALA A CA 1
ATOM 2757 C C . ALA A 1 386 ? 50.743 0.929 -66.687 1.00 86.62 386 ALA A C 1
ATOM 2759 O O . ALA A 1 386 ? 51.165 0.706 -67.824 1.00 86.62 386 ALA A O 1
ATOM 2760 N N . ASP A 1 387 ? 51.274 1.845 -65.882 1.00 88.31 387 ASP A N 1
ATOM 2761 C CA . ASP A 1 387 ? 52.344 2.756 -66.249 1.00 88.31 387 ASP A CA 1
ATOM 2762 C C . ASP A 1 387 ? 53.740 2.150 -65.991 1.00 88.31 387 ASP A C 1
ATOM 2764 O O . ASP A 1 387 ? 54.082 1.712 -64.891 1.00 88.31 387 ASP A O 1
ATOM 2768 N N . LEU A 1 388 ? 54.556 2.088 -67.046 1.00 89.94 388 LEU A N 1
ATOM 2769 C CA . LEU A 1 388 ? 55.950 1.637 -67.011 1.00 89.94 388 LEU A CA 1
ATOM 2770 C C . LEU A 1 388 ? 56.945 2.807 -66.959 1.00 89.94 388 LEU A C 1
ATOM 2772 O O . LEU A 1 388 ? 58.148 2.579 -66.796 1.00 89.94 388 LEU A O 1
ATOM 2776 N N . CYS A 1 389 ? 56.462 4.035 -67.119 1.00 88.50 389 CYS A N 1
ATOM 2777 C CA . CYS A 1 389 ? 57.215 5.275 -67.210 1.00 88.50 389 CYS A CA 1
ATOM 2778 C C . CYS A 1 389 ? 56.638 6.345 -66.244 1.00 88.50 389 CYS A C 1
ATOM 2780 O O . CYS A 1 389 ? 56.245 7.409 -66.715 1.00 88.50 389 CYS A O 1
ATOM 2782 N N . PRO A 1 390 ? 56.736 6.128 -64.912 1.00 85.31 390 PRO A N 1
ATOM 2783 C CA . PRO A 1 390 ? 56.017 6.850 -63.837 1.00 85.31 390 PRO A CA 1
ATOM 2784 C C . PRO A 1 390 ? 56.421 8.309 -63.576 1.00 85.31 390 PRO A C 1
ATOM 2786 O O . PRO A 1 390 ? 56.085 8.876 -62.537 1.00 85.31 390 PRO A O 1
ATOM 2789 N N . ASP A 1 391 ? 57.208 8.897 -64.473 1.00 87.81 391 ASP A N 1
ATOM 2790 C CA . ASP A 1 391 ? 57.689 10.278 -64.386 1.00 87.81 391 ASP A CA 1
ATOM 2791 C C . ASP A 1 391 ? 57.327 11.065 -65.658 1.00 87.81 391 ASP A C 1
ATOM 2793 O O . ASP A 1 391 ? 57.972 12.068 -66.008 1.00 87.81 391 ASP A O 1
ATOM 2797 N N . THR A 1 392 ? 56.332 10.597 -66.411 1.00 86.81 392 THR A N 1
ATOM 2798 C CA . THR A 1 392 ? 55.905 11.257 -67.630 1.00 86.81 392 THR A CA 1
ATOM 2799 C C . THR A 1 392 ? 54.951 12.389 -67.281 1.00 86.81 392 THR A C 1
ATOM 2801 O O . THR A 1 392 ? 53.851 12.219 -66.793 1.00 86.81 392 THR A O 1
ATOM 2804 N N . GLY A 1 393 ? 55.394 13.628 -67.493 1.00 82.62 393 GLY A N 1
ATOM 2805 C CA . GLY A 1 393 ? 54.583 14.776 -67.096 1.00 82.62 393 GLY A CA 1
ATOM 2806 C C . GLY A 1 393 ? 53.240 14.848 -67.835 1.00 82.62 393 GLY A C 1
ATOM 2807 O O . GLY A 1 393 ? 53.178 14.663 -69.053 1.00 82.62 393 GLY A O 1
ATOM 2808 N N . MET A 1 394 ? 52.193 15.245 -67.111 1.00 83.19 394 MET A N 1
ATOM 2809 C CA . MET A 1 394 ? 50.888 15.623 -67.659 1.00 83.19 394 MET A CA 1
ATOM 2810 C C . MET A 1 394 ? 50.990 16.427 -68.972 1.00 83.19 394 MET A C 1
ATOM 2812 O O . MET A 1 394 ? 51.627 17.484 -69.039 1.00 83.19 394 MET A O 1
ATOM 2816 N N . GLY A 1 395 ? 50.316 15.945 -70.022 1.00 79.19 395 GLY A N 1
ATOM 2817 C CA . GLY A 1 395 ? 50.268 16.580 -71.347 1.00 79.19 395 GLY A CA 1
ATOM 2818 C C . GLY A 1 395 ? 51.332 16.100 -72.343 1.00 79.19 395 GLY A C 1
ATOM 2819 O O . GLY A 1 395 ? 51.369 16.591 -73.476 1.00 79.19 395 GLY A O 1
ATOM 2820 N N . ILE A 1 396 ? 52.185 15.148 -71.957 1.00 82.44 396 ILE A N 1
ATOM 2821 C CA . ILE A 1 396 ? 53.060 14.428 -72.885 1.00 82.44 396 ILE A CA 1
ATOM 2822 C C . ILE A 1 396 ? 52.256 13.342 -73.617 1.00 82.44 396 ILE A C 1
ATOM 2824 O O . ILE A 1 396 ? 51.444 12.645 -73.027 1.00 82.44 396 ILE A O 1
ATOM 2828 N N . ASP A 1 397 ? 52.469 13.210 -74.930 1.00 84.31 397 ASP A N 1
ATOM 2829 C CA . ASP A 1 397 ? 51.820 12.170 -75.739 1.00 84.31 397 ASP A CA 1
ATOM 2830 C C . ASP A 1 397 ? 52.471 10.803 -75.465 1.00 84.31 397 ASP A C 1
ATOM 2832 O O . ASP A 1 397 ? 53.545 10.484 -75.999 1.00 84.31 397 ASP A O 1
ATOM 2836 N N . VAL A 1 398 ? 51.820 10.026 -74.601 1.00 86.62 398 VAL A N 1
ATOM 2837 C CA . VAL A 1 398 ? 52.255 8.702 -74.146 1.00 86.62 398 VAL A CA 1
ATOM 2838 C C . VAL A 1 398 ? 51.532 7.569 -74.867 1.00 86.62 398 VAL A C 1
ATOM 2840 O O . VAL A 1 398 ? 50.487 7.749 -75.505 1.00 86.62 398 VAL A O 1
ATOM 2843 N N . ASP A 1 399 ? 52.143 6.390 -74.860 1.00 84.50 399 ASP A N 1
ATOM 2844 C CA . ASP A 1 399 ? 51.494 5.147 -75.263 1.00 84.50 399 ASP A CA 1
ATOM 2845 C C . ASP A 1 399 ? 50.688 4.521 -74.107 1.00 84.50 399 ASP A C 1
ATOM 2847 O O . ASP A 1 399 ? 50.557 5.089 -73.030 1.00 84.50 399 ASP A O 1
ATOM 2851 N N . ARG A 1 400 ? 50.117 3.332 -74.331 1.00 85.75 400 ARG A N 1
ATOM 2852 C CA . ARG A 1 400 ? 49.315 2.602 -73.326 1.00 85.75 400 ARG A CA 1
ATOM 2853 C C . ARG A 1 400 ? 50.101 2.142 -72.088 1.00 85.75 400 ARG A C 1
ATOM 2855 O O . ARG A 1 400 ? 49.509 1.514 -71.221 1.00 85.75 400 ARG A O 1
ATOM 2862 N N . THR A 1 401 ? 51.416 2.343 -72.079 1.00 87.75 401 THR A N 1
ATOM 2863 C CA . THR A 1 401 ? 52.322 2.007 -70.977 1.00 87.75 401 THR A CA 1
ATOM 2864 C C . THR A 1 401 ? 52.902 3.255 -70.308 1.00 87.75 401 THR A C 1
ATOM 2866 O O . THR A 1 401 ? 53.902 3.134 -69.613 1.00 87.75 401 THR A O 1
ATOM 2869 N N . GLY A 1 402 ? 52.330 4.440 -70.562 1.00 86.62 402 GLY A N 1
ATOM 2870 C CA . GLY A 1 402 ? 52.785 5.721 -69.998 1.00 86.62 402 GLY A CA 1
ATOM 2871 C C . GLY A 1 402 ? 54.105 6.224 -70.590 1.00 86.62 402 GLY A C 1
ATOM 2872 O O . GLY A 1 402 ? 54.675 7.226 -70.177 1.00 86.62 402 GLY A O 1
ATOM 2873 N N . CYS A 1 403 ? 54.641 5.560 -71.620 1.00 87.12 403 CYS A N 1
ATOM 2874 C CA . CYS A 1 403 ? 55.943 5.913 -72.169 1.00 87.12 403 CYS A CA 1
ATOM 2875 C C . CYS A 1 403 ? 55.820 6.875 -73.356 1.00 87.12 403 CYS A C 1
ATOM 2877 O O . CYS A 1 403 ? 54.993 6.718 -74.259 1.00 87.12 403 CYS A O 1
ATOM 2879 N N . LYS A 1 404 ? 56.702 7.882 -73.392 1.00 84.56 404 LYS A N 1
ATOM 2880 C CA . LYS A 1 404 ? 56.739 8.899 -74.453 1.00 84.56 404 LYS A CA 1
ATOM 2881 C C . LYS A 1 404 ? 56.926 8.279 -75.843 1.00 84.56 404 LYS A C 1
ATOM 2883 O O . LYS A 1 404 ? 57.933 7.619 -76.113 1.00 84.56 404 LYS A O 1
ATOM 2888 N N . LYS A 1 405 ? 56.032 8.620 -76.776 1.00 79.00 405 LYS A N 1
ATOM 2889 C CA . LYS A 1 405 ? 56.133 8.188 -78.181 1.00 79.00 405 LYS A CA 1
ATOM 2890 C C . LYS A 1 405 ? 57.402 8.721 -78.860 1.00 79.00 405 LYS A C 1
ATOM 2892 O O . LYS A 1 405 ? 57.779 9.889 -78.712 1.00 79.00 405 LYS A O 1
ATOM 2897 N N . ALA A 1 406 ? 58.066 7.872 -79.648 1.00 69.94 406 ALA A N 1
ATOM 2898 C CA . ALA A 1 406 ? 59.301 8.230 -80.347 1.00 69.94 406 ALA A CA 1
ATOM 2899 C C . ALA A 1 406 ? 59.049 9.221 -81.506 1.00 69.94 406 ALA A C 1
ATOM 2901 O O . ALA A 1 406 ? 58.159 9.031 -82.334 1.00 69.94 406 ALA A O 1
ATOM 2902 N N . ALA A 1 407 ? 59.872 10.271 -81.608 1.00 67.94 407 ALA A N 1
ATOM 2903 C CA . ALA A 1 407 ? 59.761 11.268 -82.676 1.00 67.94 407 ALA A CA 1
ATOM 2904 C C . ALA A 1 407 ? 60.226 10.723 -84.051 1.00 67.94 407 ALA A C 1
ATOM 2906 O O . ALA A 1 407 ? 61.150 9.908 -84.109 1.00 67.94 407 ALA A O 1
ATOM 2907 N N . PRO A 1 408 ? 59.649 11.193 -85.179 1.00 67.62 408 PRO A N 1
ATOM 2908 C CA . PRO A 1 408 ? 60.111 10.835 -86.522 1.00 67.62 408 PRO A CA 1
ATOM 2909 C C . PRO A 1 408 ? 61.555 11.267 -86.800 1.00 67.62 408 PRO A C 1
ATOM 2911 O O . PRO A 1 408 ? 61.955 12.391 -86.497 1.00 67.62 408 PRO A O 1
ATOM 2914 N N . ILE A 1 409 ? 62.311 10.412 -87.488 1.00 76.62 409 ILE A N 1
ATOM 2915 C CA . ILE A 1 409 ? 63.658 10.708 -87.984 1.00 76.62 409 ILE A CA 1
ATOM 2916 C C . ILE A 1 409 ? 63.536 11.345 -89.374 1.00 76.62 409 ILE A C 1
ATOM 2918 O O . ILE A 1 409 ? 63.148 10.691 -90.340 1.00 76.62 409 ILE A O 1
ATOM 2922 N N . VAL A 1 410 ? 63.879 12.624 -89.513 1.00 76.12 410 VAL A N 1
ATOM 2923 C CA . VAL A 1 410 ? 63.877 13.308 -90.819 1.00 76.12 410 VAL A CA 1
ATOM 2924 C C . VAL A 1 410 ? 65.163 12.978 -91.579 1.00 76.12 410 VAL A C 1
ATOM 2926 O O . VAL A 1 410 ? 66.258 13.289 -91.106 1.00 76.12 410 VAL A O 1
ATOM 2929 N N . LEU A 1 411 ? 65.051 12.405 -92.781 1.00 80.25 411 LEU A N 1
ATOM 2930 C CA . LEU A 1 411 ? 66.210 12.136 -93.634 1.00 80.25 411 LEU A CA 1
ATOM 2931 C C . LEU A 1 411 ? 66.661 13.437 -94.311 1.00 80.25 411 LEU A C 1
ATOM 2933 O O . LEU A 1 411 ? 66.084 13.877 -95.308 1.00 80.25 411 LEU A O 1
ATOM 2937 N N . LYS A 1 412 ? 67.689 14.086 -93.756 1.00 77.88 412 LYS A N 1
ATOM 2938 C CA . LYS A 1 412 ? 68.264 15.311 -94.332 1.00 77.88 412 LYS A CA 1
ATOM 2939 C C . LYS A 1 412 ? 69.080 14.985 -95.587 1.00 77.88 412 LYS A C 1
ATOM 2941 O O . LYS A 1 412 ? 69.860 14.041 -95.586 1.00 77.88 412 LYS A O 1
ATOM 2946 N N . GLY A 1 413 ? 68.908 15.783 -96.643 1.00 75.88 413 GLY A N 1
ATOM 2947 C CA . GLY A 1 413 ? 69.673 15.674 -97.895 1.00 75.88 413 GLY A CA 1
ATOM 2948 C C . GLY A 1 413 ? 69.159 14.639 -98.906 1.00 75.88 413 GLY A C 1
ATOM 2949 O O . GLY A 1 413 ? 69.748 14.488 -99.972 1.00 75.88 413 GLY A O 1
ATOM 2950 N N . VAL A 1 414 ? 68.047 13.945 -98.628 1.00 84.25 414 VAL A N 1
ATOM 2951 C CA . VAL A 1 414 ? 67.419 13.048 -99.613 1.00 84.25 414 VAL A CA 1
ATOM 2952 C C . VAL A 1 414 ? 66.585 13.870 -100.601 1.00 84.25 414 VAL A C 1
ATOM 2954 O O . VAL A 1 414 ? 65.499 14.362 -100.291 1.00 84.25 414 VAL A O 1
ATOM 2957 N N . HIS A 1 415 ? 67.105 14.005 -101.814 1.00 83.44 415 HIS A N 1
ATOM 2958 C CA . HIS A 1 415 ? 66.556 14.774 -102.921 1.00 83.44 415 HIS A CA 1
ATOM 2959 C C . HIS A 1 415 ? 66.176 13.891 -104.123 1.00 83.44 415 HIS A C 1
ATOM 2961 O O . HIS A 1 415 ? 66.640 12.767 -104.321 1.00 83.44 415 HIS A O 1
ATOM 2967 N N . PHE A 1 416 ? 65.306 14.430 -104.973 1.00 84.94 416 PHE A N 1
ATOM 2968 C CA . PHE A 1 416 ? 64.849 13.771 -106.193 1.00 84.94 416 PHE A CA 1
ATOM 2969 C C . PHE A 1 416 ? 65.024 14.710 -107.378 1.00 84.94 416 PHE A C 1
ATOM 2971 O O . PHE A 1 416 ? 64.942 15.930 -107.221 1.00 84.94 416 PHE A O 1
ATOM 2978 N N . HIS A 1 417 ? 65.186 14.152 -108.576 1.00 80.75 417 HIS A N 1
ATOM 2979 C CA . HIS A 1 417 ? 65.124 14.953 -109.796 1.00 80.75 417 HIS A CA 1
ATOM 2980 C C . HIS A 1 417 ? 63.772 15.682 -109.908 1.00 80.75 417 HIS A C 1
ATOM 2982 O O . HIS A 1 417 ? 62.728 15.171 -109.487 1.00 80.75 417 HIS A O 1
ATOM 2988 N N . THR A 1 418 ? 63.790 16.888 -110.479 1.00 75.75 418 THR A N 1
ATOM 2989 C CA . THR A 1 418 ? 62.616 17.766 -110.597 1.00 75.75 418 THR A CA 1
ATOM 2990 C C . THR A 1 418 ? 61.425 17.039 -111.222 1.00 75.75 418 THR A C 1
ATOM 2992 O O . THR A 1 418 ? 61.564 16.365 -112.240 1.00 75.75 418 THR A O 1
ATOM 2995 N N . GLY A 1 419 ? 60.251 17.146 -110.587 1.00 74.94 419 GLY A N 1
ATOM 2996 C CA . GLY A 1 419 ? 59.014 16.494 -111.041 1.00 74.94 419 GLY A CA 1
ATOM 2997 C C . GLY A 1 419 ? 59.027 14.959 -110.999 1.00 74.94 419 GLY A C 1
ATOM 2998 O O . GLY A 1 419 ? 58.111 14.335 -111.525 1.00 74.94 419 GLY A O 1
ATOM 2999 N N . SER A 1 420 ? 60.044 14.341 -110.390 1.00 81.81 420 SER A N 1
ATOM 3000 C CA . SER A 1 420 ? 60.265 12.895 -110.426 1.00 81.81 420 SER A CA 1
ATOM 3001 C C . SER A 1 420 ? 60.388 12.272 -109.029 1.00 81.81 420 SER A C 1
ATOM 3003 O O . SER A 1 420 ? 60.619 12.951 -108.021 1.00 81.81 420 SER A O 1
ATOM 3005 N N . ALA A 1 421 ? 60.232 10.947 -108.995 1.00 87.62 421 ALA A N 1
ATOM 3006 C CA . ALA A 1 421 ? 60.545 10.071 -107.868 1.00 87.62 421 ALA A CA 1
ATOM 3007 C C . ALA A 1 421 ? 61.901 9.357 -108.036 1.00 87.62 421 ALA A C 1
ATOM 3009 O O . ALA A 1 421 ? 62.190 8.395 -107.324 1.00 87.62 421 ALA A O 1
ATOM 3010 N N . ARG A 1 422 ? 62.734 9.803 -108.984 1.00 87.62 422 ARG A N 1
ATOM 3011 C CA . ARG A 1 422 ? 64.101 9.309 -109.180 1.00 87.62 422 ARG A CA 1
ATOM 3012 C C . ARG A 1 422 ? 65.056 9.994 -108.200 1.00 87.62 422 ARG A C 1
ATOM 3014 O O . ARG A 1 422 ? 65.152 11.221 -108.214 1.00 87.62 422 ARG A O 1
ATOM 3021 N N . LEU A 1 423 ? 65.738 9.197 -107.379 1.00 88.81 423 LEU A N 1
ATOM 3022 C CA . LEU A 1 423 ? 66.766 9.649 -106.436 1.00 88.81 423 LEU A CA 1
ATOM 3023 C C . LEU A 1 423 ? 67.968 10.238 -107.186 1.00 88.81 423 LEU A C 1
ATOM 3025 O O . LEU A 1 423 ? 68.306 9.761 -108.271 1.00 88.81 423 LEU A O 1
ATOM 3029 N N . THR A 1 424 ? 68.585 11.275 -106.620 1.00 88.44 424 THR A N 1
ATOM 3030 C CA . THR A 1 424 ? 69.876 11.791 -107.104 1.00 88.44 424 THR A CA 1
ATOM 3031 C C . THR A 1 424 ? 71.026 10.927 -106.584 1.00 88.44 424 THR A C 1
ATOM 3033 O O . THR A 1 424 ? 70.886 10.276 -105.550 1.00 88.44 424 THR A O 1
ATOM 3036 N N . ASP A 1 425 ? 72.185 10.962 -107.245 1.00 87.69 425 ASP A N 1
ATOM 3037 C CA . ASP A 1 425 ? 73.366 10.193 -106.814 1.00 87.69 425 ASP A CA 1
ATOM 3038 C C . ASP A 1 425 ? 73.835 10.564 -105.396 1.00 87.69 425 ASP A C 1
ATOM 3040 O O . ASP A 1 425 ? 74.294 9.712 -104.641 1.00 87.69 425 ASP A O 1
ATOM 3044 N N . GLU A 1 426 ? 73.681 11.831 -105.005 1.00 88.69 426 GLU A N 1
ATOM 3045 C CA . GLU A 1 426 ? 73.946 12.301 -103.639 1.00 88.69 426 GLU A CA 1
ATOM 3046 C C . GLU A 1 426 ? 72.993 11.663 -102.618 1.00 88.69 426 GLU A C 1
ATOM 3048 O O . GLU A 1 426 ? 73.420 11.205 -101.559 1.00 88.69 426 GLU A O 1
ATOM 3053 N N . SER A 1 427 ? 71.709 11.564 -102.967 1.00 89.75 427 SER A N 1
ATOM 3054 C CA . SER A 1 427 ? 70.682 10.980 -102.100 1.00 89.75 427 SER A CA 1
ATOM 3055 C C . SER A 1 427 ? 70.893 9.489 -101.905 1.00 89.75 427 SER A C 1
ATOM 3057 O O . SER A 1 427 ? 70.696 8.988 -100.804 1.00 89.75 427 SER A O 1
ATOM 3059 N N . SER A 1 428 ? 71.326 8.793 -102.957 1.00 90.44 428 SER A N 1
ATOM 3060 C CA . SER A 1 428 ? 71.713 7.384 -102.897 1.00 90.44 428 SER A CA 1
ATOM 3061 C C . SER A 1 428 ? 72.813 7.159 -101.849 1.00 90.44 428 SER A C 1
ATOM 3063 O O . SER A 1 428 ? 72.639 6.327 -100.967 1.00 90.44 428 SER A O 1
ATOM 3065 N N . ARG A 1 429 ? 73.868 7.992 -101.822 1.00 89.75 429 ARG A N 1
ATOM 3066 C CA . ARG A 1 429 ? 74.951 7.888 -100.816 1.00 89.75 429 ARG A CA 1
ATOM 3067 C C . ARG A 1 429 ? 74.471 8.101 -99.380 1.00 89.75 429 ARG A C 1
ATOM 3069 O O . ARG A 1 429 ? 74.929 7.422 -98.465 1.00 89.75 429 ARG A O 1
ATOM 3076 N N . ILE A 1 430 ? 73.552 9.045 -99.170 1.00 89.25 430 ILE A N 1
ATOM 3077 C CA . ILE A 1 430 ? 72.940 9.264 -97.849 1.00 89.25 430 ILE A CA 1
ATOM 3078 C C . ILE A 1 430 ? 72.118 8.035 -97.453 1.00 89.25 430 ILE A C 1
ATOM 3080 O O . ILE A 1 430 ? 72.219 7.549 -96.326 1.00 89.25 430 ILE A O 1
ATOM 3084 N N . LEU A 1 431 ? 71.334 7.504 -98.392 1.00 92.44 431 LEU A N 1
ATOM 3085 C CA . LEU A 1 431 ? 70.520 6.317 -98.168 1.00 92.44 431 LEU A CA 1
ATOM 3086 C C . LEU A 1 431 ? 71.356 5.050 -97.951 1.00 92.44 431 LEU A C 1
ATOM 3088 O O . LEU A 1 431 ? 70.877 4.174 -97.244 1.00 92.44 431 LEU A O 1
ATOM 3092 N N . ASP A 1 432 ? 72.591 4.964 -98.450 1.00 91.31 432 ASP A N 1
ATOM 3093 C CA . ASP A 1 432 ? 73.515 3.863 -98.128 1.00 91.31 432 ASP A CA 1
ATOM 3094 C C . ASP A 1 432 ? 73.883 3.856 -96.638 1.00 91.31 432 ASP A C 1
ATOM 3096 O O . ASP A 1 432 ? 73.867 2.811 -95.980 1.00 91.31 432 ASP A O 1
ATOM 3100 N N . THR A 1 433 ? 74.165 5.038 -96.075 1.00 88.94 433 THR A N 1
ATOM 3101 C CA . THR A 1 433 ? 74.442 5.176 -94.635 1.00 88.94 433 THR A CA 1
ATOM 3102 C C . THR A 1 433 ? 73.204 4.822 -93.815 1.00 88.94 433 THR A C 1
ATOM 3104 O O . THR A 1 433 ? 73.295 4.061 -92.855 1.00 88.94 433 THR A O 1
ATOM 3107 N N . VAL A 1 434 ? 72.030 5.306 -94.236 1.00 90.62 434 VAL A N 1
ATOM 3108 C CA . VAL A 1 434 ? 70.752 4.983 -93.583 1.00 90.62 434 VAL A CA 1
ATOM 3109 C C . VAL A 1 434 ? 70.458 3.483 -93.660 1.00 90.62 434 VAL A C 1
ATOM 3111 O O . VAL A 1 434 ? 70.099 2.891 -92.649 1.00 90.62 434 VAL A O 1
ATOM 3114 N N . ALA A 1 435 ? 70.645 2.848 -94.820 1.00 91.44 435 ALA A N 1
ATOM 3115 C CA . ALA A 1 435 ? 70.434 1.414 -95.000 1.00 91.44 435 ALA A CA 1
ATOM 3116 C C . ALA A 1 435 ? 71.348 0.593 -94.084 1.00 91.44 435 ALA A C 1
ATOM 3118 O O . ALA A 1 435 ? 70.878 -0.353 -93.458 1.00 91.44 435 ALA A O 1
ATOM 3119 N N . THR A 1 436 ? 72.613 1.000 -93.940 1.00 89.38 436 THR A N 1
ATOM 3120 C CA . THR A 1 436 ? 73.574 0.351 -93.035 1.00 89.38 436 THR A CA 1
ATOM 3121 C C . THR A 1 436 ? 73.100 0.411 -91.583 1.00 89.38 436 THR A C 1
ATOM 3123 O O . THR A 1 436 ? 73.084 -0.610 -90.898 1.00 89.38 436 THR A O 1
ATOM 3126 N N . SER A 1 437 ? 72.666 1.586 -91.114 1.00 87.38 437 SER A N 1
ATOM 3127 C CA . SER A 1 437 ? 72.138 1.736 -89.754 1.00 87.38 437 SER A CA 1
ATOM 3128 C C . SER A 1 437 ? 70.847 0.944 -89.546 1.00 87.38 437 SER A C 1
ATOM 3130 O O . SER A 1 437 ? 70.703 0.279 -88.529 1.00 87.38 437 SER A O 1
ATOM 3132 N N . LEU A 1 438 ? 69.919 0.966 -90.506 1.00 89.19 438 LEU A N 1
ATOM 3133 C CA . LEU A 1 438 ? 68.650 0.240 -90.391 1.00 89.19 438 LEU A CA 1
ATOM 3134 C C . LEU A 1 438 ? 68.830 -1.281 -90.447 1.00 89.19 438 LEU A C 1
ATOM 3136 O O . LEU A 1 438 ? 68.129 -1.998 -89.742 1.00 89.19 438 LEU A O 1
ATOM 3140 N N . ALA A 1 439 ? 69.778 -1.782 -91.240 1.00 86.69 439 ALA A N 1
ATOM 3141 C CA . ALA A 1 439 ? 70.087 -3.209 -91.303 1.00 86.69 439 ALA A CA 1
ATOM 3142 C C . ALA A 1 439 ? 70.655 -3.752 -89.978 1.00 86.69 439 ALA A C 1
ATOM 3144 O O . ALA A 1 439 ? 70.484 -4.934 -89.687 1.00 86.69 439 ALA A O 1
ATOM 3145 N N . ALA A 1 440 ? 71.288 -2.899 -89.162 1.00 84.50 440 ALA A N 1
ATOM 3146 C CA . ALA A 1 440 ? 71.747 -3.257 -87.818 1.00 84.50 440 ALA A CA 1
ATOM 3147 C C . ALA A 1 440 ? 70.606 -3.363 -86.786 1.00 84.50 440 ALA A C 1
ATOM 3149 O O . ALA A 1 440 ? 70.834 -3.887 -85.698 1.00 84.50 440 ALA A O 1
ATOM 3150 N N . HIS A 1 441 ? 69.399 -2.902 -87.132 1.00 84.12 441 HIS A N 1
ATOM 3151 C CA . HIS A 1 441 ? 68.233 -2.837 -86.249 1.00 84.12 441 HIS A CA 1
ATOM 3152 C C . HIS A 1 441 ? 66.990 -3.487 -86.884 1.00 84.12 441 HIS A C 1
ATOM 3154 O O . HIS A 1 441 ? 66.006 -2.794 -87.165 1.00 84.12 441 HIS A O 1
ATOM 3160 N N . PRO A 1 442 ? 67.002 -4.808 -87.161 1.00 82.88 442 PRO A N 1
ATOM 3161 C CA . PRO A 1 442 ? 65.896 -5.496 -87.832 1.00 82.88 442 PRO A CA 1
ATOM 3162 C C . PRO A 1 442 ? 64.586 -5.519 -87.022 1.00 82.88 442 PRO A C 1
ATOM 3164 O O . PRO A 1 442 ? 63.542 -5.865 -87.575 1.00 82.88 442 PRO A O 1
ATOM 3167 N N . GLU A 1 443 ? 64.629 -5.170 -85.734 1.00 81.25 443 GLU A N 1
ATOM 3168 C CA . GLU A 1 443 ? 63.484 -5.086 -84.827 1.00 81.25 443 GLU A CA 1
ATOM 3169 C C . GLU A 1 443 ? 62.576 -3.879 -85.079 1.00 81.25 443 GLU A C 1
ATOM 3171 O O . GLU A 1 443 ? 61.400 -3.916 -84.713 1.00 81.25 443 GLU A O 1
ATOM 3176 N N . LEU A 1 444 ? 63.086 -2.801 -85.687 1.00 85.50 444 LEU A N 1
ATOM 3177 C CA . LEU A 1 444 ? 62.270 -1.600 -85.861 1.00 85.50 444 LEU A CA 1
ATOM 3178 C C . LEU A 1 444 ? 61.204 -1.842 -86.928 1.00 85.50 444 LEU A C 1
ATOM 3180 O O . LEU A 1 444 ? 61.416 -2.537 -87.913 1.00 85.50 444 LEU A O 1
ATOM 3184 N N . ARG A 1 445 ? 60.049 -1.201 -86.786 1.00 88.25 445 ARG A N 1
ATOM 3185 C CA . ARG A 1 445 ? 59.054 -1.104 -87.858 1.00 88.25 445 ARG A CA 1
ATOM 3186 C C . ARG A 1 445 ? 58.917 0.364 -88.203 1.00 88.25 445 ARG A C 1
ATOM 3188 O O . ARG A 1 445 ? 58.694 1.174 -87.313 1.00 88.25 445 ARG A O 1
ATOM 3195 N N . LEU A 1 446 ? 59.115 0.726 -89.466 1.00 90.81 446 LEU A N 1
ATOM 3196 C CA . LEU A 1 446 ? 59.201 2.116 -89.901 1.00 90.81 446 LEU A CA 1
ATOM 3197 C C . LEU A 1 446 ? 58.258 2.417 -91.074 1.00 90.81 446 LEU A C 1
ATOM 3199 O O . LEU A 1 446 ? 58.144 1.653 -92.035 1.00 90.81 446 LEU A O 1
ATOM 3203 N N . GLU A 1 447 ? 57.626 3.585 -91.041 1.00 93.25 447 GLU A N 1
ATOM 3204 C CA . GLU A 1 447 ? 56.962 4.205 -92.182 1.00 93.25 447 GLU A CA 1
ATOM 3205 C C . GLU A 1 447 ? 57.901 5.227 -92.844 1.00 93.25 447 GLU A C 1
ATOM 3207 O O . GLU A 1 447 ? 58.314 6.209 -92.231 1.00 93.25 447 GLU A O 1
ATOM 3212 N N . VAL A 1 448 ? 58.202 5.018 -94.124 1.00 94.38 448 VAL A N 1
ATOM 3213 C CA . VAL A 1 448 ? 58.831 5.986 -95.022 1.00 94.38 448 VAL A CA 1
ATOM 3214 C C . VAL A 1 448 ? 57.762 6.986 -95.466 1.00 94.38 448 VAL A C 1
ATOM 3216 O O . VAL A 1 448 ? 56.953 6.700 -96.352 1.00 94.38 448 VAL A O 1
ATOM 3219 N N . ALA A 1 449 ? 57.747 8.157 -94.839 1.00 93.44 449 ALA A N 1
ATOM 3220 C CA . ALA A 1 449 ? 56.771 9.212 -95.068 1.00 93.44 449 ALA A CA 1
ATOM 3221 C C . ALA A 1 449 ? 57.294 10.236 -96.087 1.00 93.44 449 ALA A C 1
ATOM 3223 O O . ALA A 1 449 ? 58.265 10.945 -95.833 1.00 93.44 449 ALA A O 1
ATOM 3224 N N . GLY A 1 450 ? 56.652 10.322 -97.253 1.00 92.94 450 GLY A N 1
ATOM 3225 C CA . GLY A 1 450 ? 56.994 11.277 -98.310 1.00 92.94 450 GLY A CA 1
ATOM 3226 C C . GLY A 1 450 ? 56.160 12.555 -98.238 1.00 92.94 450 GLY A C 1
ATOM 3227 O O . GLY A 1 450 ? 54.936 12.490 -98.112 1.00 92.94 450 GLY A O 1
ATOM 3228 N N . HIS A 1 451 ? 56.802 13.711 -98.405 1.00 91.81 451 HIS A N 1
ATOM 3229 C CA . HIS A 1 451 ? 56.158 15.026 -98.379 1.00 91.81 451 HIS A CA 1
ATOM 3230 C C . HIS A 1 451 ? 56.547 15.873 -99.603 1.00 91.81 451 HIS A C 1
ATOM 3232 O O . HIS A 1 451 ? 57.649 15.750 -100.149 1.00 91.81 451 HIS A O 1
ATOM 3238 N N . THR A 1 452 ? 55.634 16.729 -100.061 1.00 90.06 452 THR A N 1
ATOM 3239 C CA . THR A 1 452 ? 55.899 17.747 -101.093 1.00 90.06 452 THR A CA 1
ATOM 3240 C C . THR A 1 452 ? 55.714 19.151 -100.525 1.00 90.06 452 THR A C 1
ATOM 3242 O O . THR A 1 452 ? 55.177 19.331 -99.434 1.00 90.06 452 THR A O 1
ATOM 3245 N N . ASP A 1 453 ? 56.145 20.156 -101.286 1.00 85.75 453 ASP A N 1
ATOM 3246 C CA . ASP A 1 453 ? 55.668 21.522 -101.081 1.00 85.75 453 ASP A CA 1
ATOM 3247 C C . ASP A 1 453 ? 54.264 21.705 -101.683 1.00 85.75 453 ASP A C 1
ATOM 3249 O O . ASP A 1 453 ? 53.685 20.770 -102.241 1.00 85.75 453 ASP A O 1
ATOM 3253 N N . SER A 1 454 ? 53.735 22.917 -101.533 1.00 86.75 454 SER A N 1
ATOM 3254 C CA . SER A 1 454 ? 52.430 23.346 -102.054 1.00 86.75 454 SER A CA 1
ATOM 3255 C C . SER A 1 454 ? 52.401 23.682 -103.551 1.00 86.75 454 SER A C 1
ATOM 3257 O O . SER A 1 454 ? 51.412 24.223 -104.043 1.00 86.75 454 SER A O 1
ATOM 3259 N N . GLN A 1 455 ? 53.494 23.463 -104.294 1.00 84.56 455 GLN A N 1
ATOM 3260 C CA . GLN A 1 455 ? 53.529 23.805 -105.715 1.00 84.56 455 GLN A CA 1
ATOM 3261 C C . GLN A 1 455 ? 52.920 22.664 -106.532 1.00 84.56 455 GLN A C 1
ATOM 3263 O O . GLN A 1 455 ? 53.363 21.520 -106.462 1.00 84.56 455 GLN A O 1
ATOM 3268 N N . GLY A 1 456 ? 51.907 22.984 -107.335 1.00 84.06 456 GLY A N 1
ATOM 3269 C CA . GLY A 1 456 ? 51.143 22.003 -108.107 1.00 84.06 456 GLY A CA 1
ATOM 3270 C C . GLY A 1 456 ? 49.807 21.640 -107.454 1.00 84.06 456 GLY A C 1
ATOM 3271 O O . GLY A 1 456 ? 49.383 22.246 -106.479 1.00 84.06 456 GLY A O 1
ATOM 3272 N N . GLY A 1 457 ? 49.088 20.682 -108.043 1.00 88.25 457 GLY A N 1
ATOM 3273 C CA . GLY A 1 457 ? 47.792 20.249 -107.515 1.00 88.25 457 GLY A CA 1
ATOM 3274 C C . GLY A 1 457 ? 47.938 19.189 -106.424 1.00 88.25 457 GLY A C 1
ATOM 3275 O O . GLY A 1 457 ? 48.677 18.220 -106.614 1.00 88.25 457 GLY A O 1
ATOM 3276 N N . ALA A 1 458 ? 47.148 19.289 -105.350 1.00 87.88 458 ALA A N 1
ATOM 3277 C CA . ALA A 1 458 ? 47.165 18.371 -104.204 1.00 87.88 458 ALA A CA 1
ATOM 3278 C C . ALA A 1 458 ? 47.150 16.875 -104.590 1.00 87.88 458 ALA A C 1
ATOM 3280 O O . ALA A 1 458 ? 47.911 16.073 -104.048 1.00 87.88 458 ALA A O 1
ATOM 3281 N N . ARG A 1 459 ? 46.342 16.479 -105.589 1.00 89.50 459 ARG A N 1
ATOM 3282 C CA . ARG A 1 459 ? 46.295 15.086 -106.085 1.00 89.50 459 ARG A CA 1
ATOM 3283 C C . ARG A 1 459 ? 47.600 14.654 -106.766 1.00 89.50 459 ARG A C 1
ATOM 3285 O O . ARG A 1 459 ? 48.001 13.498 -106.643 1.00 89.50 459 ARG A O 1
ATOM 3292 N N . GLY A 1 460 ? 48.246 15.564 -107.493 1.00 89.56 460 GLY A N 1
ATOM 3293 C CA . GLY A 1 460 ? 49.558 15.334 -108.099 1.00 89.56 460 GLY A CA 1
ATOM 3294 C C . GLY A 1 460 ? 50.643 15.204 -107.033 1.00 89.56 460 GLY A C 1
ATOM 3295 O O . GLY A 1 460 ? 51.418 14.252 -107.060 1.00 89.56 460 GLY A O 1
ATOM 3296 N N . ASN A 1 461 ? 50.615 16.090 -106.040 1.00 91.25 461 ASN A N 1
ATOM 3297 C CA . ASN A 1 461 ? 51.520 16.091 -104.895 1.00 91.25 461 ASN A CA 1
ATOM 3298 C C . ASN A 1 461 ? 51.406 14.819 -104.041 1.00 91.25 461 ASN A C 1
ATOM 3300 O O . ASN A 1 461 ? 52.420 14.224 -103.665 1.00 91.25 461 ASN A O 1
ATOM 3304 N N . LEU A 1 462 ? 50.190 14.317 -103.816 1.00 92.62 462 LEU A N 1
ATOM 3305 C CA . LEU A 1 462 ? 49.972 13.045 -103.125 1.00 92.62 462 LEU A CA 1
ATOM 3306 C C . LEU A 1 462 ? 50.560 11.852 -103.900 1.00 92.62 462 LEU A C 1
ATOM 3308 O O . LEU A 1 462 ? 51.272 11.030 -103.330 1.00 92.62 462 LEU A O 1
ATOM 3312 N N . ARG A 1 463 ? 50.331 11.778 -105.218 1.00 92.44 463 ARG A N 1
ATOM 3313 C CA . ARG A 1 463 ? 50.923 10.720 -106.059 1.00 92.44 463 ARG A CA 1
ATOM 3314 C C . ARG A 1 463 ? 52.450 10.799 -106.091 1.00 92.44 463 ARG A C 1
ATOM 3316 O O . ARG A 1 463 ? 53.117 9.773 -105.994 1.00 92.44 463 ARG A O 1
ATOM 3323 N N . LEU A 1 464 ? 53.002 12.007 -106.214 1.00 91.69 464 LEU A N 1
ATOM 3324 C CA . LEU A 1 464 ? 54.445 12.228 -106.275 1.00 91.69 464 LEU A CA 1
ATOM 3325 C C . LEU A 1 464 ? 55.132 11.861 -104.956 1.00 91.69 464 LEU A C 1
ATOM 3327 O O . LEU A 1 464 ? 56.149 11.172 -104.968 1.00 91.69 464 LEU A O 1
ATOM 3331 N N . SER A 1 465 ? 54.581 12.293 -103.822 1.00 94.56 465 SER A N 1
ATOM 3332 C CA . SER A 1 465 ? 55.105 11.921 -102.502 1.00 94.56 465 SER A CA 1
ATOM 3333 C C . SER A 1 465 ? 55.034 10.416 -102.242 1.00 94.56 465 SER A C 1
ATOM 3335 O O . SER A 1 465 ? 56.007 9.868 -101.730 1.00 94.56 465 SER A O 1
ATOM 3337 N N . GLN A 1 466 ? 53.949 9.737 -102.639 1.00 95.81 466 GLN A N 1
ATOM 3338 C CA . GLN A 1 466 ? 53.837 8.277 -102.531 1.00 95.81 466 GLN A CA 1
ATOM 3339 C C . GLN A 1 466 ? 54.925 7.582 -103.356 1.00 95.81 466 GLN A C 1
ATOM 3341 O O . GLN A 1 466 ? 55.675 6.764 -102.830 1.00 95.81 466 GLN A O 1
ATOM 3346 N N . ALA A 1 467 ? 55.082 7.970 -104.626 1.00 94.25 467 ALA A N 1
ATOM 3347 C CA . ALA A 1 467 ? 56.108 7.404 -105.497 1.00 94.25 467 ALA A CA 1
ATOM 3348 C C . ALA A 1 467 ? 57.530 7.643 -104.955 1.00 94.25 467 ALA A C 1
ATOM 3350 O O . ALA A 1 467 ? 58.391 6.772 -105.057 1.00 94.25 467 ALA A O 1
ATOM 3351 N N . ARG A 1 468 ? 57.788 8.809 -104.349 1.00 94.88 468 ARG A N 1
ATOM 3352 C CA . ARG A 1 468 ? 59.066 9.131 -103.690 1.00 94.88 468 ARG A CA 1
ATOM 3353 C C . ARG A 1 468 ? 59.324 8.265 -102.461 1.00 94.88 468 ARG A C 1
ATOM 3355 O O . ARG A 1 468 ? 60.420 7.721 -102.337 1.00 94.88 468 ARG A O 1
ATOM 3362 N N . ALA A 1 469 ? 58.325 8.104 -101.594 1.00 95.25 469 ALA A N 1
ATOM 3363 C CA . ALA A 1 469 ? 58.407 7.216 -100.439 1.00 95.25 469 ALA A CA 1
ATOM 3364 C C . ALA A 1 469 ? 58.685 5.765 -100.869 1.00 95.25 469 ALA A C 1
ATOM 3366 O O . ALA A 1 469 ? 59.558 5.102 -100.315 1.00 95.25 469 ALA A O 1
ATOM 3367 N N . GLU A 1 470 ? 58.015 5.290 -101.920 1.00 95.81 470 GLU A N 1
ATOM 3368 C CA . GLU A 1 470 ? 58.255 3.967 -102.499 1.00 95.81 470 GLU A CA 1
ATOM 3369 C C . GLU A 1 470 ? 59.637 3.836 -103.137 1.00 95.81 470 GLU A C 1
ATOM 3371 O O . GLU A 1 470 ? 60.249 2.774 -103.052 1.00 95.81 470 GLU A O 1
ATOM 3376 N N . SER A 1 471 ? 60.156 4.884 -103.779 1.00 95.19 471 SER A N 1
ATOM 3377 C CA . SER A 1 471 ? 61.527 4.890 -104.295 1.00 95.19 471 SER A CA 1
ATOM 3378 C C . SER A 1 471 ? 62.556 4.764 -103.176 1.00 95.19 471 SER A C 1
ATOM 3380 O O . SER A 1 471 ? 63.461 3.945 -103.302 1.00 95.19 471 SER A O 1
ATOM 3382 N N . VAL A 1 472 ? 62.394 5.497 -102.071 1.00 95.12 472 VAL A N 1
ATOM 3383 C CA . VAL A 1 472 ? 63.275 5.371 -100.896 1.00 95.12 472 VAL A CA 1
ATOM 3384 C C . VAL A 1 472 ? 63.149 3.986 -100.272 1.00 95.12 472 VAL A C 1
ATOM 3386 O O . VAL A 1 472 ? 64.161 3.328 -100.061 1.00 95.12 472 VAL A O 1
ATOM 3389 N N . ARG A 1 473 ? 61.925 3.486 -100.059 1.00 95.50 473 ARG A N 1
ATOM 3390 C CA . ARG A 1 473 ? 61.699 2.123 -99.555 1.00 95.50 473 ARG A CA 1
ATOM 3391 C C . ARG A 1 473 ? 62.378 1.078 -100.439 1.00 95.50 473 ARG A C 1
ATOM 3393 O O . ARG A 1 473 ? 63.095 0.230 -99.928 1.00 95.50 473 ARG A O 1
ATOM 3400 N N . ARG A 1 474 ? 62.166 1.129 -101.759 1.00 95.44 474 ARG A N 1
ATOM 3401 C CA . ARG A 1 474 ? 62.795 0.192 -102.705 1.00 95.44 474 ARG A CA 1
ATOM 3402 C C . ARG A 1 474 ? 64.314 0.287 -102.664 1.00 95.44 474 ARG A C 1
ATOM 3404 O O . ARG A 1 474 ? 64.963 -0.750 -102.711 1.00 95.44 474 ARG A O 1
ATOM 3411 N N . TYR A 1 475 ? 64.859 1.499 -102.556 1.00 95.25 475 TYR A N 1
ATOM 3412 C CA . TYR A 1 475 ? 66.295 1.708 -102.416 1.00 95.25 475 TYR A CA 1
ATOM 3413 C C . TYR A 1 475 ? 66.827 1.029 -101.152 1.00 95.25 475 TYR A C 1
ATOM 3415 O O . TYR A 1 475 ? 67.713 0.189 -101.251 1.00 95.25 475 TYR A O 1
ATOM 3423 N N . LEU A 1 476 ? 66.243 1.320 -99.987 1.00 94.62 476 LEU A N 1
ATOM 3424 C CA . LEU A 1 476 ? 66.657 0.735 -98.707 1.00 94.62 476 LEU A CA 1
ATOM 3425 C C . LEU A 1 476 ? 66.554 -0.799 -98.717 1.00 94.62 476 LEU A C 1
ATOM 3427 O O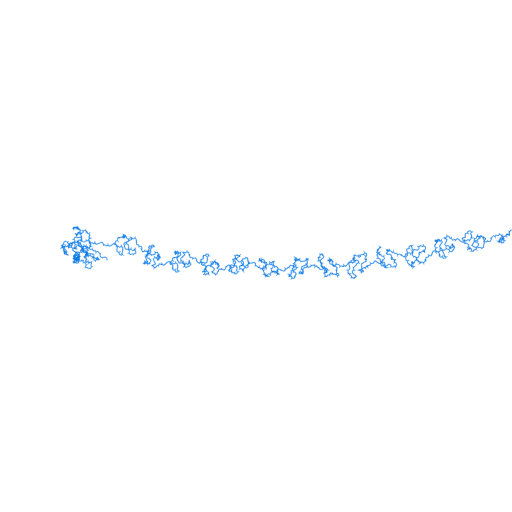 . LEU A 1 476 ? 67.476 -1.478 -98.273 1.00 94.62 476 LEU A O 1
ATOM 3431 N N . VAL A 1 477 ? 65.479 -1.353 -99.291 1.00 94.81 477 VAL A N 1
ATOM 3432 C CA . VAL A 1 477 ? 65.304 -2.810 -99.428 1.00 94.81 477 VAL A CA 1
ATOM 3433 C C . VAL A 1 477 ? 66.372 -3.434 -100.323 1.00 94.81 477 VAL A C 1
ATOM 3435 O O . VAL A 1 477 ? 66.929 -4.475 -99.983 1.00 94.81 477 VAL A O 1
ATOM 3438 N N . ALA A 1 478 ? 66.699 -2.794 -101.448 1.00 94.62 478 ALA A N 1
ATOM 3439 C CA . ALA A 1 478 ? 67.769 -3.261 -102.326 1.00 94.62 478 ALA A CA 1
ATOM 3440 C C . ALA A 1 478 ? 69.154 -3.238 -101.647 1.00 94.62 478 ALA A C 1
ATOM 3442 O O . ALA A 1 478 ? 70.038 -3.979 -102.066 1.00 94.62 478 ALA A O 1
ATOM 3443 N N . HIS A 1 479 ? 69.322 -2.434 -100.591 1.00 94.88 479 HIS A N 1
ATOM 3444 C CA . HIS A 1 479 ? 70.563 -2.281 -99.825 1.00 94.88 479 HIS A CA 1
ATOM 3445 C C . HIS A 1 479 ? 70.527 -3.004 -98.464 1.00 94.88 479 HIS A C 1
ATOM 3447 O O . HIS A 1 479 ? 71.303 -2.681 -97.569 1.00 94.88 479 HIS A O 1
ATOM 3453 N N . GLY A 1 480 ? 69.657 -4.011 -98.311 1.00 91.62 480 GLY A N 1
ATOM 3454 C CA . GLY A 1 480 ? 69.705 -4.966 -97.195 1.00 91.62 480 GLY A CA 1
ATOM 3455 C C . GLY A 1 480 ? 68.714 -4.719 -96.058 1.00 91.62 480 GLY A C 1
ATOM 3456 O O . GLY A 1 480 ? 68.648 -5.531 -95.138 1.00 91.62 480 GLY A O 1
ATOM 3457 N N . VAL A 1 481 ? 67.901 -3.660 -96.116 1.00 94.12 481 VAL A N 1
ATOM 3458 C CA . VAL A 1 481 ? 66.853 -3.425 -95.111 1.00 94.12 481 VAL A CA 1
ATOM 3459 C C . VAL A 1 481 ? 65.665 -4.375 -95.358 1.00 94.12 481 VAL A C 1
ATOM 3461 O O . VAL A 1 481 ? 65.138 -4.398 -96.474 1.00 94.12 481 VAL A O 1
ATOM 3464 N N . PRO A 1 482 ? 65.187 -5.158 -94.370 1.00 92.69 482 PRO A N 1
ATOM 3465 C CA . PRO A 1 482 ? 64.079 -6.090 -94.586 1.00 92.69 482 PRO A CA 1
ATOM 3466 C C . PRO A 1 482 ? 62.806 -5.390 -95.087 1.00 92.69 482 PRO A C 1
ATOM 3468 O O . PRO A 1 482 ? 62.346 -4.405 -94.516 1.00 92.69 482 PRO A O 1
ATOM 3471 N N . ALA A 1 483 ? 62.172 -5.911 -96.141 1.00 92.38 483 ALA A N 1
ATOM 3472 C CA . ALA A 1 483 ? 60.979 -5.281 -96.723 1.00 92.38 483 ALA A CA 1
ATOM 3473 C C . ALA A 1 483 ? 59.766 -5.239 -95.772 1.00 92.38 483 ALA A C 1
ATOM 3475 O O . ALA A 1 483 ? 58.902 -4.378 -95.945 1.00 92.38 483 ALA A O 1
ATOM 3476 N N . SER A 1 484 ? 59.709 -6.153 -94.796 1.00 91.75 484 SER A N 1
ATOM 3477 C CA . SER A 1 484 ? 58.711 -6.210 -93.715 1.00 91.75 484 SER A CA 1
ATOM 3478 C C . SER A 1 484 ? 58.881 -5.099 -92.676 1.00 91.75 484 SER A C 1
ATOM 3480 O O . SER A 1 484 ? 57.922 -4.749 -91.991 1.00 91.75 484 SER A O 1
ATOM 3482 N N . MET A 1 485 ? 60.086 -4.533 -92.585 1.00 92.00 485 MET A N 1
ATOM 3483 C CA . MET A 1 485 ? 60.441 -3.432 -91.696 1.00 92.00 485 MET A CA 1
ATOM 3484 C C . MET A 1 485 ? 59.850 -2.103 -92.180 1.00 92.00 485 MET A C 1
ATOM 3486 O O . MET A 1 485 ? 59.605 -1.216 -91.374 1.00 92.00 485 MET A O 1
ATOM 3490 N N . LEU A 1 486 ? 59.626 -1.947 -93.494 1.00 94.25 486 LEU A N 1
ATOM 3491 C CA . LEU A 1 486 ? 59.337 -0.658 -94.128 1.00 94.25 486 LEU A CA 1
ATOM 3492 C C . LEU A 1 486 ? 57.962 -0.612 -94.806 1.00 94.25 486 LEU A C 1
ATOM 3494 O O . LEU A 1 486 ? 57.697 -1.345 -95.764 1.00 94.25 486 LEU A O 1
ATOM 3498 N N . THR A 1 487 ? 57.146 0.366 -94.420 1.00 95.19 487 THR A N 1
ATOM 3499 C CA . THR A 1 487 ? 55.919 0.767 -95.135 1.00 95.19 487 THR A CA 1
ATOM 3500 C C . THR A 1 487 ? 56.136 2.124 -95.805 1.00 95.19 487 THR A C 1
ATOM 3502 O O . THR A 1 487 ? 56.787 2.976 -95.225 1.00 95.19 487 THR A O 1
ATOM 3505 N N . ALA A 1 488 ? 55.640 2.358 -97.023 1.00 95.88 488 ALA A N 1
ATOM 3506 C CA . ALA A 1 488 ? 55.803 3.645 -97.716 1.00 95.88 488 ALA A CA 1
ATOM 3507 C C . ALA A 1 488 ? 54.470 4.388 -97.830 1.00 95.88 488 ALA A C 1
ATOM 3509 O O . ALA A 1 488 ? 53.495 3.818 -98.326 1.00 95.88 488 ALA A O 1
ATOM 3510 N N . LYS A 1 489 ? 54.442 5.664 -97.427 1.00 95.94 489 LYS A N 1
ATOM 3511 C CA . LYS A 1 489 ? 53.233 6.492 -97.461 1.00 95.94 489 LYS A CA 1
ATOM 3512 C C . LYS A 1 489 ? 53.519 7.928 -97.892 1.00 95.94 489 LYS A C 1
ATOM 3514 O O . LYS A 1 489 ? 54.360 8.618 -97.323 1.00 95.94 489 LYS A O 1
ATOM 3519 N N . GLY A 1 490 ? 52.799 8.392 -98.904 1.00 94.50 490 GLY A N 1
ATOM 3520 C CA . GLY A 1 490 ? 52.807 9.770 -99.375 1.00 94.50 490 GLY A CA 1
ATOM 3521 C C . GLY A 1 490 ? 51.760 10.607 -98.657 1.00 94.50 490 GLY A C 1
ATOM 3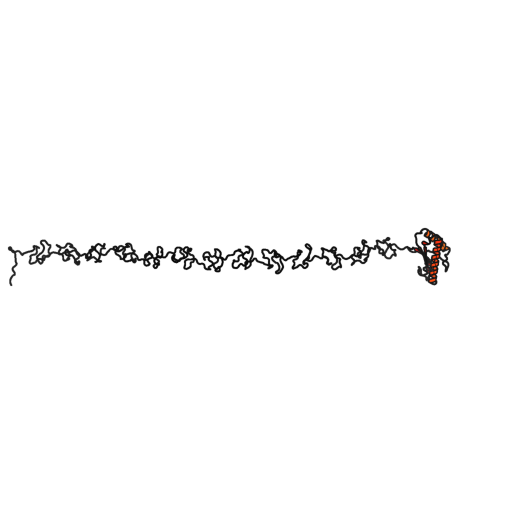522 O O . GLY A 1 490 ? 50.607 10.200 -98.538 1.00 94.50 490 GLY A O 1
ATOM 3523 N N . TYR A 1 491 ? 52.151 11.800 -98.221 1.00 94.06 491 TYR A N 1
ATOM 3524 C CA . TYR A 1 491 ? 51.267 12.763 -97.561 1.00 94.06 491 TYR A CA 1
ATOM 3525 C C . TYR A 1 491 ? 50.983 14.005 -98.418 1.00 94.06 491 TYR A C 1
ATOM 3527 O O . TYR A 1 491 ? 50.192 14.863 -98.023 1.00 94.06 491 TYR A O 1
ATOM 3535 N N . GLY A 1 492 ? 51.614 14.127 -99.586 1.00 93.00 492 GLY A N 1
ATOM 3536 C CA . GLY A 1 492 ? 51.580 15.341 -100.400 1.00 93.00 492 GLY A CA 1
ATOM 3537 C C . GLY A 1 492 ? 52.013 16.563 -99.590 1.00 93.00 492 GLY A C 1
ATOM 3538 O O . GLY A 1 492 ? 52.964 16.498 -98.808 1.00 93.00 492 GLY A O 1
ATOM 3539 N N . GLU A 1 493 ? 51.275 17.656 -99.747 1.00 89.69 493 GLU A N 1
ATOM 3540 C CA . GLU A 1 493 ? 51.501 18.931 -99.054 1.00 89.69 493 GLU A CA 1
ATOM 3541 C C . GLU A 1 493 ? 50.770 19.047 -97.702 1.00 89.69 493 GLU A C 1
ATOM 3543 O O . GLU A 1 493 ? 50.890 20.066 -97.033 1.00 89.69 493 GLU A O 1
ATOM 3548 N N . SER A 1 494 ? 50.031 18.012 -97.270 1.00 91.19 494 SER A N 1
ATOM 3549 C CA . SER A 1 494 ? 49.120 18.070 -96.104 1.00 91.19 494 SER A CA 1
ATOM 3550 C C . SER A 1 494 ? 49.806 18.194 -94.738 1.00 91.19 494 SER A C 1
ATOM 3552 O O . SER A 1 494 ? 49.144 18.436 -93.732 1.00 91.19 494 SER A O 1
ATOM 3554 N N . ARG A 1 495 ? 51.128 17.999 -94.683 1.00 89.56 495 ARG A N 1
ATOM 3555 C CA . ARG A 1 495 ? 51.930 18.050 -93.450 1.00 89.56 495 ARG A CA 1
ATOM 3556 C C . ARG A 1 495 ? 53.169 18.938 -93.644 1.00 89.56 495 ARG A C 1
ATOM 3558 O O . ARG A 1 495 ? 54.289 18.405 -93.720 1.00 89.56 495 ARG A O 1
ATOM 3565 N N . PRO A 1 496 ? 52.987 20.265 -93.800 1.00 89.25 496 PRO A N 1
ATOM 3566 C CA . PRO A 1 496 ? 54.100 21.197 -93.911 1.00 89.25 496 PRO A CA 1
ATOM 3567 C C . PRO A 1 496 ? 54.825 21.321 -92.565 1.00 89.25 496 PRO A C 1
ATOM 3569 O O . PRO A 1 496 ? 54.199 21.308 -91.511 1.00 89.25 496 PRO A O 1
ATOM 3572 N N . VAL A 1 497 ? 56.149 21.435 -92.611 1.00 87.25 497 VAL A N 1
ATOM 3573 C CA . VAL A 1 497 ? 57.017 21.711 -91.447 1.00 87.25 497 VAL A CA 1
ATOM 3574 C C . VAL A 1 497 ? 57.605 23.117 -91.486 1.00 87.25 497 VAL A C 1
ATOM 3576 O O . VAL A 1 497 ? 58.194 23.567 -90.511 1.00 87.25 497 VAL A O 1
ATOM 3579 N N . ALA A 1 498 ? 57.454 23.809 -92.613 1.00 88.00 498 ALA A N 1
ATOM 3580 C CA . ALA A 1 498 ? 57.870 25.186 -92.796 1.00 88.00 498 ALA A CA 1
ATOM 3581 C C . ALA A 1 498 ? 56.889 25.926 -93.712 1.00 88.00 498 ALA A C 1
ATOM 3583 O O . ALA A 1 498 ? 56.068 25.317 -94.408 1.00 88.00 498 ALA A O 1
ATOM 3584 N N . ASP A 1 499 ? 56.989 27.251 -93.725 1.00 87.38 499 ASP A N 1
ATOM 3585 C CA . ASP A 1 499 ? 56.117 28.099 -94.527 1.00 87.38 499 ASP A CA 1
ATOM 3586 C C . ASP A 1 499 ? 56.318 27.865 -96.035 1.00 87.38 499 ASP A C 1
ATOM 3588 O O . ASP A 1 499 ? 57.397 28.056 -96.597 1.00 87.38 499 ASP A O 1
ATOM 3592 N N . ASN A 1 500 ? 55.239 27.481 -96.708 1.00 85.88 500 ASN A N 1
ATOM 3593 C CA . ASN A 1 500 ? 55.208 27.227 -98.142 1.00 85.88 500 ASN A CA 1
ATOM 3594 C C . ASN A 1 500 ? 55.344 28.498 -99.003 1.00 85.88 500 ASN A C 1
ATOM 3596 O O . ASN A 1 500 ? 55.626 28.385 -100.203 1.00 85.88 500 ASN A O 1
ATOM 3600 N N . ALA A 1 501 ? 55.165 29.692 -98.430 1.00 87.62 501 ALA A N 1
ATOM 3601 C CA . ALA A 1 501 ? 55.337 30.948 -99.155 1.00 87.62 501 ALA A CA 1
ATOM 3602 C C . ALA A 1 501 ? 56.811 31.205 -99.522 1.00 87.62 501 ALA A C 1
ATOM 3604 O O . ALA A 1 501 ? 57.111 31.716 -100.606 1.00 87.62 501 ALA A O 1
ATOM 3605 N N . THR A 1 502 ? 57.751 30.769 -98.680 1.00 88.31 502 THR A N 1
ATOM 3606 C CA . THR A 1 502 ? 59.192 30.979 -98.892 1.00 88.31 502 THR A CA 1
ATOM 3607 C C . THR A 1 502 ? 59.833 29.853 -99.707 1.00 88.31 502 THR A C 1
ATOM 3609 O O . THR A 1 502 ? 59.411 28.697 -99.656 1.00 88.31 502 THR A O 1
ATOM 3612 N N . ALA A 1 503 ? 60.871 30.172 -100.488 1.00 84.19 503 ALA A N 1
ATOM 3613 C CA . ALA A 1 503 ? 61.618 29.154 -101.235 1.00 84.19 503 ALA A CA 1
ATOM 3614 C C . ALA A 1 503 ? 62.288 28.134 -100.297 1.00 84.19 503 ALA A C 1
ATOM 3616 O O . ALA A 1 503 ? 62.241 26.930 -100.568 1.00 84.19 503 ALA A O 1
ATOM 3617 N N . ASP A 1 504 ? 62.821 28.616 -99.174 1.00 83.62 504 ASP A N 1
ATOM 3618 C CA . ASP A 1 504 ? 63.473 27.799 -98.151 1.00 83.62 504 ASP A CA 1
ATOM 3619 C C . ASP A 1 504 ? 62.473 26.885 -97.439 1.00 83.62 504 ASP A C 1
ATOM 3621 O O . ASP A 1 504 ? 62.709 25.683 -97.315 1.00 83.62 504 ASP A O 1
ATOM 3625 N N . GLY A 1 505 ? 61.300 27.399 -97.056 1.00 84.94 505 GLY A N 1
ATOM 3626 C CA . GLY A 1 505 ? 60.269 26.578 -96.430 1.00 84.94 505 GLY A CA 1
ATOM 3627 C C . GLY A 1 505 ? 59.681 25.528 -97.377 1.00 84.94 505 GLY A C 1
ATOM 3628 O O . GLY A 1 505 ? 59.465 24.385 -96.971 1.00 84.94 505 GLY A 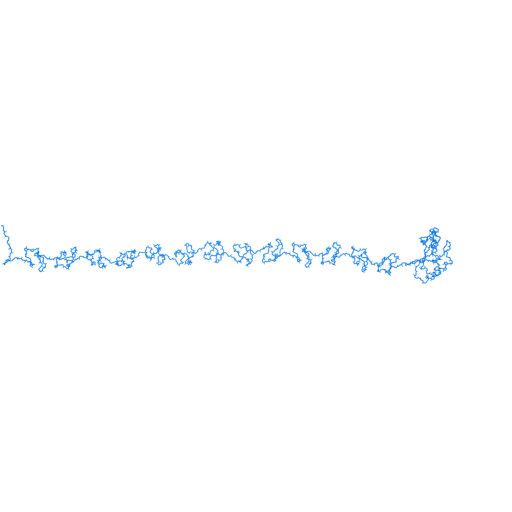O 1
ATOM 3629 N N . ARG A 1 506 ? 59.551 25.826 -98.679 1.00 86.38 506 ARG A N 1
ATOM 3630 C CA . ARG A 1 506 ? 59.237 24.793 -99.685 1.00 86.38 506 ARG A CA 1
ATOM 3631 C C . ARG A 1 506 ? 60.323 23.723 -99.773 1.00 86.38 506 ARG A C 1
ATOM 3633 O O . ARG A 1 506 ? 60.000 22.544 -99.892 1.00 86.38 506 ARG A O 1
ATOM 3640 N N . ALA A 1 507 ? 61.597 24.106 -99.710 1.00 81.12 507 ALA A N 1
ATOM 3641 C CA . ALA A 1 507 ? 62.694 23.142 -99.701 1.00 81.12 507 ALA A CA 1
ATOM 3642 C C . ALA A 1 507 ? 62.641 22.218 -98.479 1.00 81.12 507 ALA A C 1
ATOM 3644 O O . ALA A 1 507 ? 62.799 21.011 -98.644 1.00 81.12 507 ALA A O 1
ATOM 3645 N N . LEU A 1 508 ? 62.319 22.755 -97.301 1.00 83.31 508 LEU A N 1
ATOM 3646 C CA . LEU A 1 508 ? 62.109 21.966 -96.086 1.00 83.31 508 LEU A CA 1
ATOM 3647 C C . LEU A 1 508 ? 60.877 21.052 -96.184 1.00 83.31 508 LEU A C 1
ATOM 3649 O O . LEU A 1 508 ? 60.912 19.926 -95.700 1.00 83.31 508 LEU A O 1
ATOM 3653 N N . ASN A 1 509 ? 59.801 21.486 -96.845 1.00 85.94 509 ASN A N 1
ATOM 3654 C CA . ASN A 1 509 ? 58.596 20.668 -97.014 1.00 85.94 509 ASN A CA 1
ATOM 3655 C C . ASN A 1 509 ? 58.793 19.489 -97.980 1.00 85.94 509 ASN A C 1
ATOM 3657 O O . ASN A 1 509 ? 58.188 18.434 -97.781 1.00 85.94 509 ASN A O 1
ATOM 3661 N N . ARG A 1 510 ? 59.668 19.626 -98.985 1.00 87.50 510 ARG A N 1
ATOM 3662 C CA . ARG A 1 510 ? 60.067 18.538 -99.894 1.00 87.50 510 ARG A CA 1
ATOM 3663 C C . ARG A 1 510 ? 61.053 17.585 -99.210 1.00 87.50 510 ARG A C 1
ATOM 3665 O O . ARG A 1 510 ? 62.254 17.636 -99.464 1.00 87.50 510 ARG A O 1
ATOM 3672 N N . ARG A 1 511 ? 60.538 16.693 -98.369 1.00 89.44 511 ARG A N 1
ATOM 3673 C CA . ARG A 1 511 ? 61.349 15.803 -97.524 1.00 89.44 511 ARG A CA 1
ATOM 3674 C C . ARG A 1 511 ? 60.808 14.378 -97.469 1.00 89.44 511 ARG A C 1
ATOM 3676 O O . ARG A 1 511 ? 59.670 14.110 -97.861 1.00 89.44 511 ARG A O 1
ATOM 3683 N N . VAL A 1 512 ? 61.634 13.488 -96.929 1.00 91.00 512 VAL A N 1
ATOM 3684 C CA . VAL A 1 512 ? 61.252 12.131 -96.536 1.00 91.00 512 VAL A CA 1
ATOM 3685 C C . VAL A 1 512 ? 61.609 11.933 -95.065 1.00 91.00 512 VAL A C 1
ATOM 3687 O O . VAL A 1 512 ? 62.690 12.322 -94.625 1.00 91.00 512 VAL A O 1
ATOM 3690 N N . GLU A 1 513 ? 60.695 11.349 -94.302 1.00 91.31 513 GLU A N 1
ATOM 3691 C CA . GLU A 1 513 ? 60.879 11.019 -92.886 1.00 91.31 513 GLU A CA 1
ATOM 3692 C C . GLU A 1 513 ? 60.763 9.505 -92.690 1.00 91.31 513 GLU A C 1
ATOM 3694 O O . GLU A 1 513 ? 60.075 8.826 -93.453 1.00 91.31 513 GLU A O 1
ATOM 3699 N N . LEU A 1 514 ? 61.404 8.980 -91.652 1.00 89.50 514 LEU A N 1
ATOM 3700 C CA . LEU A 1 514 ? 61.182 7.639 -91.130 1.00 89.50 514 LEU A CA 1
ATOM 3701 C C . LEU A 1 514 ? 60.436 7.761 -89.800 1.00 89.50 514 LEU A C 1
ATOM 3703 O O . LEU A 1 514 ? 60.935 8.368 -88.854 1.00 89.50 514 LEU A O 1
ATOM 3707 N N . LYS A 1 515 ? 59.230 7.203 -89.729 1.00 86.62 515 LYS A N 1
ATOM 3708 C CA . LYS A 1 515 ? 58.389 7.171 -88.525 1.00 86.62 515 LYS A CA 1
ATOM 3709 C C . LYS A 1 515 ? 58.417 5.790 -87.922 1.00 86.62 515 LYS A C 1
ATOM 3711 O O . LYS A 1 515 ? 58.161 4.837 -88.646 1.00 86.62 515 LYS A O 1
ATOM 3716 N N . ARG A 1 516 ? 58.689 5.676 -86.627 1.00 84.88 516 ARG A N 1
ATOM 3717 C CA . ARG A 1 516 ? 58.555 4.397 -85.934 1.00 84.88 516 ARG A CA 1
ATOM 3718 C C . ARG A 1 516 ? 57.074 4.013 -85.835 1.00 84.88 516 ARG A C 1
ATOM 3720 O O . ARG A 1 516 ? 56.224 4.872 -85.624 1.00 84.88 516 ARG A O 1
ATOM 3727 N N . LEU A 1 517 ? 56.787 2.744 -86.096 1.00 79.94 517 LEU A N 1
ATOM 3728 C CA . LEU A 1 517 ? 55.493 2.101 -85.928 1.00 79.94 517 LEU A CA 1
ATOM 3729 C C . LEU A 1 517 ? 55.627 1.229 -84.681 1.00 79.94 517 LEU A C 1
ATOM 3731 O O . LEU A 1 517 ? 56.356 0.236 -84.719 1.00 79.94 517 LEU A O 1
ATOM 3735 N N . ASP A 1 518 ? 55.005 1.664 -83.591 1.00 65.12 518 ASP A N 1
ATOM 3736 C CA . ASP A 1 518 ? 54.983 0.938 -82.318 1.00 65.12 518 ASP A CA 1
ATOM 3737 C C . ASP A 1 518 ? 53.958 -0.205 -82.314 1.00 65.12 518 ASP A C 1
ATOM 3739 O O . ASP A 1 518 ? 52.923 -0.092 -83.021 1.00 65.12 518 ASP A O 1
#

Foldseek 3Di:
DDDDDQDAPPVGHADQQQPLVAGPVQAPPNPDHPPADADNNSHADQQQCCPAGPVQAPPSNDHNPANADNNRHADLQQQLVAGPVQAPPNPQHHPADDDSRSHADQQQCLVAHPVQAPPNNQHPPAPDDNNSHADLQQCLPAGPVQAPPNNQHHPAPDDSRSDADLQQQLPAGPVQAPPNNQHHPAPDDSNSDADLQQQLPAGPVQAPPNNQHHPAPDDNRSHADLQQQQPAGPVQAPPSNQHPPAHDDSNSHADLQQCLPAGPVQAPPNNQHPPAPDDNNSDADLQQCQPAGPVQAPPNNDHPPAPDDNRSHADLQQQCPAGPVQAPPNPQHRVADDDSNNDADQQQQCPAHPVQAPPNPQHHPAPADSRSHADQQQQCPAGPVQAPPNPQHHPADADSNSHHFDDWAWQPPFDAPPLALHTDPRNLVSLLVVLVVQLVPLPWAKEWEFFAAPPDDQVSQQVRRQSNQVSSLVSSVVNRHDNRRYDYGYDGNVDQPADSVDPVSRVRRRTIIIHTDD

Sequence (518 aa):
MTPVGSVVDAIGCELDSDHDGVVDRLDQCPETAKDAYVDRRGCELDFDGDGVVNSQDLCPHSDETAKVDARGCELDGDKDGVVDSRDKCPTTPEGREVDSQGCELDGDNDGVADSKDECPTTPAGAKVDENGCELDSDNDGIVDSKDQCPTTPVGAKVNETGCELDSDNDGVVDSRDQCPTTPAGAKVNEAGCELDSDNDGVVDSKDQCPTTPAGAKVNETGCELDSDNDGIVDSRDECPTTPAGVKVDEAGCELDSDNDGVVDSKDHCPTTPAGAKVNETGCELDSDNDGVVDSRDQCPTTAPGAKVDETGCELDTDGDGIVDSHDQCPGTRAGAEVDPSGCEPDSDHDGVVDSADKCPTTPAGVKVDTLGCDLDSDRDGVPNRADLCPDTGMGIDVDRTGCKKAAPIVLKGVHFHTGSARLTDESSRILDTVATSLAAHPELRLEVAGHTDSQGGARGNLRLSQARAESVRRYLVAHGVPASMLTAKGYGESRPVADNATADGRALNRRVELKRLD